Protein AF-0000000084932091 (afdb_homodimer)

InterPro domains:
  IPR011251 Luciferase-like domain [PF00296] (19-291)
  IPR019921 Luciferase-like, F420-dependent oxidoreductase, Rv2161c, predicted [TIGR03619] (25-283)
  IPR036661 Luciferase-like domain superfamily [G3DSA:3.20.20.30] (1-303)
  IPR036661 Luciferase-like domain superfamily [SSF51679] (7-296)
  IPR050172 SsuD/RutA monooxygenase [PTHR42847] (13-248)

Secondary structure (DSSP, 8-state):
-----EEEEEPS-BGGGG-HHHHHHHHHHHHHHT--EEEE-----EESS-SS--TTSSSPPGGGGSB--HHHHHHHHHHH-SSSEEEES-EEGGGS-HHHHHHHHHHHHHHTTS-EEEEEE--S-HHHHHHHT--STTHHHHHHHHHHHHHHHHHT--S-EE-SS-EE-SEE-----SSSS---EEE---SHHHHHHHHHH-SEEEEE---HHHHHHHHHHHHHHHHHTT--GGG-EEEEEE--EE-SSPPPGGGTTTEE-HHHHHHHHHHHHHTT-SEEEE--TTT-SSHHHHHHHHHHHHHHHHH-/-----EEEEEPS-BGGGG-HHHHHHHHHHHHHHT--EEEE-----EESS-SS--TTSSSPPGGGGSB--HHHHHHHHHHH-SSSEEEES-EEGGGS-HHHHHHHHHHHHHHTTS-EEEEEE--S-HHHHHHHT--STTHHHHHHHHHHHHHHHHHT--S-EE-SS-EE-SEE-----SSSS---EEE---SHHHHHHHHHH-SEEEEE---HHHHHHHHHHHHHHHHHTT--GGG-EEEEEE--EE-SSPPPGGGTTTEE-HHHHHHHHHHHHHHT-SEEEE--TTT-SSHHHHHHHHHHHHHHHHH-

Nearest PDB structures (foldseek):
  2b81-assembly2_C  TM=8.521E-01  e=1.688E-18  Bacillus cereus
  8cbb-assembly1_A  TM=8.201E-01  e=3.767E-17  Enhygromyxa salina
  8cbb-assembly2_D  TM=8.183E-01  e=6.767E-17  Enhygromyxa salina
  8cbb-assembly1_B  TM=8.055E-01  e=7.175E-17  Enhygromyxa salina
  8cbb-assembly2_C  TM=8.052E-01  e=4.960E-16  Enhygromyxa salina

Solvent-accessible surface area (backbone atoms only — not comparable to full-atom values): 31832 Å² total; per-residue (Å²): 129,85,75,76,78,38,43,30,32,48,46,65,33,39,43,87,35,51,43,44,67,54,34,42,52,50,50,41,49,43,45,70,75,59,43,48,30,37,28,33,46,62,84,83,61,36,54,75,73,65,89,46,74,49,90,88,49,72,75,78,61,74,45,63,28,19,55,47,30,40,64,40,50,49,16,30,46,27,64,50,45,86,75,49,26,40,32,33,68,31,34,38,50,62,82,45,42,43,60,60,46,43,40,44,53,28,34,40,13,37,49,36,68,46,32,44,38,42,18,33,30,73,67,74,50,56,62,49,27,46,38,55,70,37,72,66,73,61,42,67,62,44,42,54,50,37,54,51,48,36,52,48,53,60,66,53,57,44,64,57,45,84,57,98,87,49,43,34,62,37,22,38,48,65,56,60,46,64,32,75,87,47,60,52,38,22,35,35,70,81,48,71,70,40,38,50,48,27,22,65,70,38,44,15,36,39,43,58,75,58,60,60,70,54,42,32,48,52,54,49,50,28,32,49,43,9,43,75,64,75,40,67,44,84,69,47,44,30,34,37,32,45,69,31,42,66,38,93,55,84,50,59,73,88,43,51,55,55,27,19,18,71,66,57,35,46,51,50,51,53,49,38,37,75,46,60,33,46,24,41,31,42,30,51,75,80,51,36,86,43,68,67,49,38,53,50,51,51,50,55,50,50,59,56,59,68,74,101,130,83,75,74,77,38,45,31,32,48,45,65,35,39,42,87,35,54,42,45,69,53,34,40,50,50,50,42,50,43,44,71,75,60,44,48,30,37,28,32,48,62,81,84,62,36,53,74,72,64,89,45,74,48,90,87,48,71,72,78,62,74,46,63,28,19,56,47,30,40,65,40,49,50,17,30,46,26,63,50,45,83,75,51,26,42,33,32,68,32,35,37,50,61,81,46,41,44,59,59,45,44,38,45,52,28,33,39,14,37,50,37,67,47,32,44,37,42,19,33,29,75,68,73,50,56,61,49,27,47,37,55,72,38,73,65,74,60,42,68,62,45,40,56,50,37,54,51,48,37,52,49,54,61,67,53,57,44,64,57,45,84,55,98,88,49,43,35,65,37,22,39,48,64,58,60,46,61,34,74,88,47,59,54,38,22,36,36,69,82,48,72,68,41,38,50,48,28,22,65,72,37,44,15,36,39,42,59,76,58,62,59,71,56,42,31,48,53,54,48,50,27,31,49,41,8,43,76,64,75,40,67,43,85,67,48,43,31,34,36,30,43,70,30,43,66,39,94,54,86,49,59,72,88,42,52,56,56,28,20,19,73,65,58,36,44,51,50,51,52,49,38,37,74,46,59,33,45,24,40,31,42,31,50,74,82,50,36,88,44,69,69,49,39,51,51,51,51,50,54,50,49,59,56,58,68,74,99

Organism: Streptomyces venezuelae (strain ATCC 10712 / CBS 650.69 / DSM 40230 / JCM 4526 / NBRC 13096 / PD 04745) (NCBI:txid953739)

pLDDT: mean 96.07, std 6.12, range [34.94, 98.94]

Structure (mmCIF, N/CA/C/O backbone):
data_AF-0000000084932091-model_v1
#
loop_
_entity.id
_entity.type
_entity.pdbx_description
1 polymer 'Hydride transferase 1'
#
loop_
_atom_site.group_PDB
_atom_site.id
_atom_site.type_symbol
_atom_site.label_atom_id
_atom_site.label_alt_id
_atom_site.label_comp_id
_atom_site.label_asym_id
_atom_site.label_entity_id
_atom_site.label_seq_id
_atom_site.pdbx_PDB_ins_code
_atom_site.Cartn_x
_atom_site.Cartn_y
_atom_site.Cartn_z
_atom_site.occupancy
_atom_site.B_iso_or_equiv
_atom_site.auth_seq_id
_atom_site.auth_comp_id
_atom_site.auth_asym_id
_atom_site.auth_atom_id
_atom_site.pdbx_PDB_model_num
ATOM 1 N N . MET A 1 1 ? 11.383 22.406 30.75 1 34.94 1 MET A N 1
ATOM 2 C CA . MET A 1 1 ? 12.438 22 29.812 1 34.94 1 MET A CA 1
ATOM 3 C C . MET A 1 1 ? 11.891 21.891 28.391 1 34.94 1 MET A C 1
ATOM 5 O O . MET A 1 1 ? 11.008 21.078 28.125 1 34.94 1 MET A O 1
ATOM 9 N N . THR A 1 2 ? 11.641 22.984 27.688 1 47.94 2 THR A N 1
ATOM 10 C CA . THR A 1 2 ? 10.953 23.172 26.422 1 47.94 2 THR A CA 1
ATOM 11 C C . THR A 1 2 ? 11.398 22.141 25.406 1 47.94 2 THR A C 1
ATOM 13 O O . THR A 1 2 ? 12.586 22.016 25.094 1 47.94 2 THR A O 1
ATOM 16 N N . ASP A 1 3 ? 10.773 20.938 25.25 1 70.06 3 ASP A N 1
ATOM 17 C CA . ASP A 1 3 ? 11.156 19.812 24.406 1 70.06 3 ASP A CA 1
ATOM 18 C C . ASP A 1 3 ? 11.555 20.281 23.016 1 70.06 3 ASP A C 1
ATOM 20 O O . ASP A 1 3 ? 11.078 21.312 22.547 1 70.06 3 ASP A O 1
ATOM 24 N N . MET A 1 4 ? 12.711 19.891 22.484 1 87.69 4 MET A N 1
ATOM 25 C CA . MET A 1 4 ? 13.32 20.234 21.203 1 87.69 4 MET A CA 1
ATOM 26 C C . MET A 1 4 ? 12.289 20.141 20.078 1 87.69 4 MET A C 1
ATOM 28 O O . MET A 1 4 ? 11.508 19.188 20.016 1 87.69 4 MET A O 1
ATOM 32 N N . LEU A 1 5 ? 12.195 21.297 19.359 1 96.81 5 LEU A N 1
ATOM 33 C CA . LEU A 1 5 ? 11.328 21.328 18.188 1 96.81 5 LEU A CA 1
ATOM 34 C C . LEU A 1 5 ? 11.703 20.234 17.203 1 96.81 5 LEU A C 1
ATOM 36 O O . LEU A 1 5 ? 12.867 20.094 16.812 1 96.81 5 LEU A O 1
ATOM 40 N N . LYS A 1 6 ? 10.82 19.375 16.922 1 98.25 6 LYS A N 1
ATOM 41 C CA . LYS A 1 6 ? 11 18.422 15.836 1 98.25 6 LYS A CA 1
ATOM 42 C C . LYS A 1 6 ? 10.57 19.031 14.5 1 98.25 6 LYS A C 1
ATOM 44 O O . LYS A 1 6 ? 9.594 19.781 14.445 1 98.25 6 LYS A O 1
ATOM 49 N N . ILE A 1 7 ? 11.273 18.719 13.461 1 98.69 7 ILE A N 1
ATOM 50 C CA . ILE A 1 7 ? 11.039 19.328 12.148 1 98.69 7 ILE A CA 1
ATOM 51 C C . ILE A 1 7 ? 10.773 18.234 11.117 1 98.69 7 ILE A C 1
ATOM 53 O O . ILE A 1 7 ? 11.641 17.391 10.844 1 98.69 7 ILE A O 1
ATOM 57 N N . GLY A 1 8 ? 9.602 18.219 10.57 1 98.75 8 GLY A N 1
ATOM 58 C CA . GLY A 1 8 ? 9.211 17.281 9.523 1 98.75 8 GLY A CA 1
ATOM 59 C C . GLY A 1 8 ? 9.039 17.953 8.172 1 98.75 8 GLY A C 1
ATOM 60 O O . GLY A 1 8 ? 8.961 19.172 8.078 1 98.75 8 GLY A O 1
ATOM 61 N N . LEU A 1 9 ? 9.008 17.156 7.109 1 98.75 9 LEU A N 1
ATOM 62 C CA . LEU A 1 9 ? 8.828 17.609 5.738 1 98.75 9 LEU A CA 1
ATOM 63 C C . LEU A 1 9 ? 7.785 16.766 5.016 1 98.75 9 LEU A C 1
ATOM 65 O O . LEU A 1 9 ? 7.621 15.578 5.32 1 98.75 9 LEU A O 1
ATOM 69 N N . GLY A 1 10 ? 7.082 17.438 4.121 1 98.38 10 GLY A N 1
ATOM 70 C CA . GLY A 1 10 ? 6.34 16.641 3.154 1 98.38 10 GLY A CA 1
ATOM 71 C C . GLY A 1 10 ? 7.238 15.82 2.24 1 98.38 10 GLY A C 1
ATOM 72 O O . GLY A 1 10 ? 8.164 16.359 1.631 1 98.38 10 GLY A O 1
ATOM 73 N N . ALA A 1 11 ? 6.945 14.562 2.139 1 98.62 11 ALA A N 1
ATOM 74 C CA . ALA A 1 11 ? 7.691 13.703 1.22 1 98.62 11 ALA A CA 1
ATOM 75 C C . ALA A 1 11 ? 7.312 14 -0.23 1 98.62 11 ALA A C 1
ATOM 77 O O . ALA A 1 11 ? 6.156 14.305 -0.527 1 98.62 11 ALA A O 1
ATOM 78 N N . PRO A 1 12 ? 8.336 13.93 -1.15 1 97.75 12 PRO A N 1
ATOM 79 C CA . PRO A 1 12 ? 7.957 14.023 -2.562 1 97.75 12 PRO A CA 1
ATOM 80 C C . PRO A 1 12 ? 6.891 13 -2.957 1 97.75 12 PRO A C 1
ATOM 82 O O . PRO A 1 12 ? 7.074 11.797 -2.752 1 97.75 12 PRO A O 1
ATOM 85 N N . GLN A 1 13 ? 5.801 13.461 -3.439 1 97.62 13 GLN A N 1
ATOM 86 C CA . GLN A 1 13 ? 4.656 12.586 -3.686 1 97.62 13 GLN A CA 1
ATOM 87 C C . GLN A 1 13 ? 3.82 13.094 -4.855 1 97.62 13 GLN A C 1
ATOM 89 O O . GLN A 1 13 ? 3.016 12.352 -5.422 1 97.62 13 GLN A O 1
ATOM 94 N N . TYR A 1 14 ? 4.023 14.375 -5.301 1 95.81 14 TYR A N 1
ATOM 95 C CA . TYR A 1 14 ? 3.107 15.055 -6.211 1 95.81 14 TYR A CA 1
ATOM 96 C C . TYR A 1 14 ? 3.844 15.57 -7.441 1 95.81 14 TYR A C 1
ATOM 98 O O . TYR A 1 14 ? 5.031 15.891 -7.375 1 95.81 14 TYR A O 1
ATOM 106 N N . GLY A 1 15 ? 3.119 15.664 -8.531 1 93.5 15 GLY A N 1
ATOM 107 C CA . GLY A 1 15 ? 3.6 16.344 -9.719 1 93.5 15 GLY A CA 1
ATOM 108 C C . GLY A 1 15 ? 4.922 15.789 -10.227 1 93.5 15 GLY A C 1
ATOM 109 O O . GLY A 1 15 ? 5.066 14.578 -10.414 1 93.5 15 GLY A O 1
ATOM 110 N N . THR A 1 16 ? 5.891 16.656 -10.328 1 90.56 16 THR A N 1
ATOM 111 C CA . THR A 1 16 ? 7.18 16.297 -10.914 1 90.56 16 THR A CA 1
ATOM 112 C C . THR A 1 16 ? 8.039 15.539 -9.906 1 90.56 16 THR A C 1
ATOM 114 O O . THR A 1 16 ? 9.07 14.969 -10.258 1 90.56 16 THR A O 1
ATOM 117 N N . PHE A 1 17 ? 7.59 15.477 -8.703 1 95.19 17 PHE A N 1
ATOM 118 C CA . PHE A 1 17 ? 8.414 14.906 -7.645 1 95.19 17 PHE A CA 1
ATOM 119 C C . PHE A 1 17 ? 8.102 13.422 -7.453 1 95.19 17 PHE A C 1
ATOM 121 O O . PHE A 1 17 ? 8.594 12.797 -6.516 1 95.19 17 PHE A O 1
ATOM 128 N N . THR A 1 18 ? 7.316 12.812 -8.375 1 96.06 18 THR A N 1
ATOM 129 C CA . THR A 1 18 ? 6.91 11.422 -8.25 1 96.06 18 THR A CA 1
ATOM 130 C C . THR A 1 18 ? 7.984 10.492 -8.812 1 96.06 18 THR A C 1
ATOM 132 O O . THR A 1 18 ? 7.848 9.266 -8.758 1 96.06 18 THR A O 1
ATOM 135 N N . ASP A 1 19 ? 9.094 11.039 -9.312 1 96.69 19 ASP A N 1
ATOM 136 C CA . ASP A 1 19 ? 10.219 10.25 -9.812 1 96.69 19 ASP A CA 1
ATOM 137 C C . ASP A 1 19 ? 10.922 9.508 -8.68 1 96.69 19 ASP A C 1
ATOM 139 O O . ASP A 1 19 ? 11.328 10.125 -7.688 1 96.69 19 ASP A O 1
ATOM 143 N N . PRO A 1 20 ? 11.055 8.156 -8.836 1 97.81 20 PRO A N 1
ATOM 144 C CA . PRO A 1 20 ? 11.633 7.379 -7.734 1 97.81 20 PRO A CA 1
ATOM 145 C C . PRO A 1 20 ? 13.047 7.82 -7.375 1 97.81 20 PRO A C 1
ATOM 147 O O . PRO A 1 20 ? 13.438 7.754 -6.207 1 97.81 20 PRO A O 1
ATOM 150 N N . THR A 1 21 ? 13.828 8.266 -8.344 1 96.88 21 THR A N 1
ATOM 151 C CA . THR A 1 21 ? 15.18 8.734 -8.047 1 96.88 21 THR A CA 1
ATOM 152 C C . THR A 1 21 ? 15.141 10.008 -7.207 1 96.88 21 THR A C 1
ATOM 154 O O . THR A 1 21 ? 15.922 10.156 -6.266 1 96.88 21 THR A O 1
ATOM 157 N N . VAL A 1 22 ? 14.188 10.891 -7.539 1 97.38 22 VAL A N 1
ATOM 158 C CA . VAL A 1 22 ? 14.008 12.125 -6.781 1 97.38 22 VAL A CA 1
ATOM 159 C C . VAL A 1 22 ? 13.586 11.789 -5.352 1 97.38 22 VAL A C 1
ATOM 161 O O . VAL A 1 22 ? 14.148 12.32 -4.391 1 97.38 22 VAL A O 1
ATOM 164 N N . ILE A 1 23 ? 12.695 10.867 -5.195 1 98.69 23 ILE A N 1
ATOM 165 C CA . ILE A 1 23 ? 12.164 10.492 -3.893 1 98.69 23 ILE A CA 1
ATOM 166 C C . ILE A 1 23 ? 13.273 9.906 -3.025 1 98.69 23 ILE A C 1
ATOM 168 O O . ILE A 1 23 ? 13.469 10.328 -1.884 1 98.69 23 ILE A O 1
ATOM 172 N N . SER A 1 24 ? 14.016 8.969 -3.572 1 97.88 24 SER A N 1
ATOM 173 C CA . SER A 1 24 ? 15.07 8.289 -2.828 1 97.88 24 SER A CA 1
ATOM 174 C C . SER A 1 24 ? 16.188 9.25 -2.438 1 97.88 24 SER A C 1
ATOM 176 O O . SER A 1 24 ? 16.625 9.258 -1.286 1 97.88 24 SER A O 1
ATOM 178 N N . GLN A 1 25 ? 16.656 10.055 -3.369 1 97.62 25 GLN A N 1
ATOM 179 C CA . GLN A 1 25 ? 17.75 10.977 -3.113 1 97.62 25 GLN A CA 1
ATOM 180 C C . GLN A 1 25 ? 17.344 12.055 -2.113 1 97.62 25 GLN A C 1
ATOM 182 O O . GLN A 1 25 ? 18.109 12.406 -1.218 1 97.62 25 GLN A O 1
ATOM 187 N N . PHE A 1 26 ? 16.172 12.562 -2.314 1 98.56 26 PHE A N 1
ATOM 188 C CA . PHE A 1 26 ? 15.664 13.57 -1.386 1 98.56 26 PHE A CA 1
ATOM 189 C C . PHE A 1 26 ? 15.578 13.008 0.028 1 98.56 26 PHE A C 1
ATOM 191 O O . PHE A 1 26 ? 16.016 13.648 0.984 1 98.56 26 PHE A O 1
ATOM 198 N N . ALA A 1 27 ? 15.008 11.805 0.168 1 98.62 27 ALA A N 1
ATOM 199 C CA . ALA A 1 27 ? 14.836 11.164 1.471 1 98.62 27 ALA A CA 1
ATOM 200 C C . ALA A 1 27 ? 16.188 10.977 2.17 1 98.62 27 ALA A C 1
ATOM 202 O O . ALA A 1 27 ? 16.312 11.281 3.357 1 98.62 27 ALA A O 1
ATOM 203 N N . ALA A 1 28 ? 17.141 10.516 1.44 1 97.44 28 ALA A N 1
ATOM 204 C CA . ALA A 1 28 ? 18.484 10.32 1.999 1 97.44 28 ALA A CA 1
ATOM 205 C C . ALA A 1 28 ? 19.094 11.648 2.432 1 97.44 28 ALA A C 1
ATOM 207 O O . ALA A 1 28 ? 19.703 11.742 3.502 1 97.44 28 ALA A O 1
ATOM 208 N N . THR A 1 29 ? 18.922 12.648 1.628 1 98.31 29 THR A N 1
ATOM 209 C CA . THR A 1 29 ? 19.5 13.961 1.875 1 98.31 29 THR A CA 1
ATOM 210 C C . THR A 1 29 ? 18.906 14.594 3.127 1 98.31 29 THR A C 1
ATOM 212 O O . THR A 1 29 ? 19.641 15.078 3.994 1 98.31 29 THR A O 1
ATOM 215 N N . VAL A 1 30 ? 17.609 14.555 3.256 1 98.56 30 VAL A N 1
ATOM 216 C CA . VAL A 1 30 ? 16.984 15.258 4.371 1 98.56 30 VAL A CA 1
ATOM 217 C C . VAL A 1 30 ? 17.219 14.484 5.664 1 98.56 30 VAL A C 1
ATOM 219 O O . VAL A 1 30 ? 17.281 15.078 6.746 1 98.56 30 VAL A O 1
ATOM 222 N N . GLU A 1 31 ? 17.312 13.156 5.562 1 98.56 31 GLU A N 1
ATOM 223 C CA . GLU A 1 31 ? 17.719 12.383 6.734 1 98.56 31 GLU A CA 1
ATOM 224 C C . GLU A 1 31 ? 19.125 12.797 7.195 1 98.56 31 GLU A C 1
ATOM 226 O O . GLU A 1 31 ? 19.359 12.961 8.398 1 98.56 31 GLU A O 1
ATOM 231 N N . ALA A 1 32 ? 20.016 12.984 6.277 1 98.19 32 ALA A N 1
ATOM 232 C CA . ALA A 1 32 ? 21.375 13.383 6.594 1 98.19 32 ALA A CA 1
ATOM 233 C C . ALA A 1 32 ? 21.422 14.797 7.172 1 98.19 32 ALA A C 1
ATOM 235 O O . ALA A 1 32 ? 22.234 15.094 8.047 1 98.19 32 ALA A O 1
ATOM 236 N N . ILE A 1 33 ? 20.531 15.688 6.691 1 97.88 33 ILE A N 1
ATOM 237 C CA . ILE A 1 33 ? 20.438 17.047 7.195 1 97.88 33 ILE A CA 1
ATOM 238 C C . ILE A 1 33 ? 20.031 17.031 8.664 1 97.88 33 ILE A C 1
ATOM 240 O O . ILE A 1 33 ? 20.484 17.875 9.453 1 97.88 33 ILE A O 1
ATOM 244 N N . GLY A 1 34 ? 19.156 16.094 9 1 97.81 34 GLY A N 1
ATOM 245 C CA . GLY A 1 34 ? 18.75 15.977 10.391 1 97.81 34 GLY A CA 1
ATOM 246 C C . GLY A 1 34 ? 17.266 16.172 10.602 1 97.81 34 GLY A C 1
ATOM 247 O O . GLY A 1 34 ? 16.812 16.391 11.734 1 97.81 34 GLY A O 1
ATOM 248 N N . PHE A 1 35 ? 16.5 16.141 9.547 1 98.75 35 PHE A N 1
ATOM 249 C CA . PHE A 1 35 ? 15.055 16.188 9.719 1 98.75 35 PHE A CA 1
ATOM 250 C C . PHE A 1 35 ? 14.555 15.016 10.539 1 98.75 35 PHE A C 1
ATOM 252 O O . PHE A 1 35 ? 15.156 13.938 10.516 1 98.75 35 PHE A O 1
ATOM 259 N N . ASP A 1 36 ? 13.469 15.211 11.18 1 98.69 36 ASP A N 1
ATOM 260 C CA . ASP A 1 36 ? 12.961 14.219 12.125 1 98.69 36 ASP A CA 1
ATOM 261 C C . ASP A 1 36 ? 11.953 13.297 11.445 1 98.69 36 ASP A C 1
ATOM 263 O O . ASP A 1 36 ? 11.758 12.156 11.875 1 98.69 36 ASP A O 1
ATOM 267 N N . SER A 1 37 ? 11.281 13.758 10.344 1 98.88 37 SER A N 1
ATOM 268 C CA . SER A 1 37 ? 10.203 12.953 9.789 1 98.88 37 SER A CA 1
ATOM 269 C C . SER A 1 37 ? 9.883 13.367 8.352 1 98.88 37 SER A C 1
ATOM 271 O O . SER A 1 37 ? 10.148 14.5 7.957 1 98.88 37 SER A O 1
ATOM 273 N N . LEU A 1 38 ? 9.391 12.453 7.539 1 98.94 38 LEU A N 1
ATOM 274 C CA . LEU A 1 38 ? 8.789 12.641 6.223 1 98.94 38 LEU A CA 1
ATOM 275 C C . LEU A 1 38 ? 7.32 12.234 6.234 1 98.94 38 LEU A C 1
ATOM 277 O O . LEU A 1 38 ? 6.965 11.195 6.805 1 98.94 38 LEU A O 1
ATOM 281 N N . TRP A 1 39 ? 6.484 13.078 5.629 1 98.88 39 TRP A N 1
ATOM 282 C CA . TRP A 1 39 ? 5.043 12.867 5.707 1 98.88 39 TRP A CA 1
ATOM 283 C C . TRP A 1 39 ? 4.426 12.797 4.312 1 98.88 39 TRP A C 1
ATOM 285 O O . TRP A 1 39 ? 4.801 13.57 3.426 1 98.88 39 TRP A O 1
ATOM 295 N N . VAL A 1 40 ? 3.447 11.883 4.145 1 98.69 40 VAL A N 1
ATOM 296 C CA . VAL A 1 40 ? 2.697 11.766 2.902 1 98.69 40 VAL A CA 1
ATOM 297 C C . VAL A 1 40 ? 1.24 12.156 3.137 1 98.69 40 VAL A C 1
ATOM 299 O O . VAL A 1 40 ? 0.77 12.164 4.277 1 98.69 40 VAL A O 1
ATOM 302 N N . GLY A 1 41 ? 0.585 12.547 2.055 1 97.44 41 GLY A N 1
ATOM 303 C CA . GLY A 1 41 ? -0.836 12.852 2.086 1 97.44 41 GLY A CA 1
ATOM 304 C C . GLY A 1 41 ? -1.681 11.844 1.332 1 97.44 41 GLY A C 1
ATOM 305 O O . GLY A 1 41 ? -1.15 10.898 0.74 1 97.44 41 GLY A O 1
ATOM 306 N N . ASP A 1 42 ? -3.01 12.055 1.378 1 97.31 42 ASP A N 1
ATOM 307 C CA . ASP A 1 42 ? -3.959 11.117 0.784 1 97.31 42 ASP A CA 1
ATOM 308 C C . ASP A 1 42 ? -4.859 11.812 -0.232 1 97.31 42 ASP A C 1
ATOM 310 O O . ASP A 1 42 ? -5.562 12.766 0.108 1 97.31 42 ASP A O 1
ATOM 314 N N . ARG A 1 43 ? -4.742 11.406 -1.438 1 95.69 43 ARG A N 1
ATOM 315 C CA . ARG A 1 43 ? -5.551 11.922 -2.539 1 95.69 43 ARG A CA 1
ATOM 316 C C . ARG A 1 43 ? -6.008 10.797 -3.461 1 95.69 43 ARG A C 1
ATOM 318 O O . ARG A 1 43 ? -5.301 9.797 -3.623 1 95.69 43 ARG A O 1
ATOM 325 N N . ALA A 1 44 ? -7.223 11.008 -4.016 1 96.31 44 ALA A N 1
ATOM 326 C CA . ALA A 1 44 ? -7.719 9.953 -4.898 1 96.31 44 ALA A CA 1
ATOM 327 C C . ALA A 1 44 ? -7.945 10.484 -6.312 1 96.31 44 ALA A C 1
ATOM 329 O O . ALA A 1 44 ? -7.707 9.773 -7.293 1 96.31 44 ALA A O 1
ATOM 330 N N . LEU A 1 45 ? -8.469 11.641 -6.43 1 96.88 45 LEU A N 1
ATOM 331 C CA . LEU A 1 45 ? -8.695 12.281 -7.719 1 96.88 45 LEU A CA 1
ATOM 332 C C . LEU A 1 45 ? -8.93 13.781 -7.547 1 96.88 45 LEU A C 1
ATOM 334 O O . LEU A 1 45 ? -9.078 14.266 -6.426 1 96.88 45 LEU A O 1
ATOM 338 N N . VAL A 1 46 ? -8.82 14.531 -8.617 1 96.75 46 VAL A N 1
ATOM 339 C CA . VAL A 1 46 ? -9.195 15.938 -8.672 1 96.75 46 VAL A CA 1
ATOM 340 C C . VAL A 1 46 ? -10.414 16.125 -9.562 1 96.75 46 VAL A C 1
ATOM 342 O O . VAL A 1 46 ? -10.305 16.094 -10.797 1 96.75 46 VAL A O 1
ATOM 345 N N . PRO A 1 47 ? -11.539 16.344 -8.961 1 96.44 47 PRO A N 1
ATOM 346 C CA . PRO A 1 47 ? -12.727 16.516 -9.789 1 96.44 47 PRO A CA 1
ATOM 347 C C . PRO A 1 47 ? -12.641 17.75 -10.703 1 96.44 47 PRO A C 1
ATOM 349 O O . PRO A 1 47 ? -12.086 18.766 -10.305 1 96.44 47 PRO A O 1
ATOM 352 N N . THR A 1 48 ? -13.188 17.625 -11.93 1 95.56 48 THR A N 1
ATOM 353 C CA . THR A 1 48 ? -13.203 18.766 -12.844 1 95.56 48 THR A CA 1
ATOM 354 C C . THR A 1 48 ? -14.117 19.875 -12.32 1 95.56 48 THR A C 1
ATOM 356 O O . THR A 1 48 ? -13.883 21.047 -12.586 1 95.56 48 THR A O 1
ATOM 359 N N . GLU A 1 49 ? -15.125 19.453 -11.586 1 94.69 49 GLU A N 1
ATOM 360 C CA . GLU A 1 49 ? -16.062 20.359 -10.922 1 94.69 49 GLU A CA 1
ATOM 361 C C . GLU A 1 49 ? -16.266 19.953 -9.469 1 94.69 49 GLU A C 1
ATOM 363 O O . GLU A 1 49 ? -17.281 19.328 -9.133 1 94.69 49 GLU A O 1
ATOM 368 N N . PRO A 1 50 ? -15.344 20.422 -8.625 1 94.62 50 PRO A N 1
ATOM 369 C CA . PRO A 1 50 ? -15.422 20 -7.223 1 94.62 50 PRO A CA 1
ATOM 370 C C . PRO A 1 50 ? -16.703 20.453 -6.539 1 94.62 50 PRO A C 1
ATOM 372 O O . PRO A 1 50 ? -17.109 21.609 -6.668 1 94.62 50 PRO A O 1
ATOM 375 N N . ARG A 1 51 ? -17.359 19.594 -5.801 1 94.44 51 ARG A N 1
ATOM 376 C CA . ARG A 1 51 ? -18.578 19.875 -5.055 1 94.44 51 ARG A CA 1
ATOM 377 C C . ARG A 1 51 ? -18.266 20.609 -3.748 1 94.44 51 ARG A C 1
ATOM 379 O O . ARG A 1 51 ? -19.125 21.297 -3.195 1 94.44 51 ARG A O 1
ATOM 386 N N . ASP A 1 52 ? -17 20.328 -3.236 1 93.88 52 ASP A N 1
ATOM 387 C CA . ASP A 1 52 ? -16.594 20.844 -1.938 1 93.88 52 ASP A CA 1
ATOM 388 C C . ASP A 1 52 ? -15.414 21.797 -2.08 1 93.88 52 ASP A C 1
ATOM 390 O O . ASP A 1 52 ? -14.602 21.672 -2.998 1 93.88 52 ASP A O 1
ATOM 394 N N . THR A 1 53 ? -15.352 22.703 -1.128 1 88.5 53 THR A N 1
ATOM 395 C CA . THR A 1 53 ? -14.258 23.672 -1.13 1 88.5 53 THR A CA 1
ATOM 396 C C . THR A 1 53 ? -12.969 23.047 -0.604 1 88.5 53 THR A C 1
ATOM 398 O O . THR A 1 53 ? -12.984 22.344 0.416 1 88.5 53 THR A O 1
ATOM 401 N N . TYR A 1 54 ? -11.961 23.328 -1.305 1 86.69 54 TYR A N 1
ATOM 402 C CA . TYR A 1 54 ? -10.641 22.906 -0.828 1 86.69 54 TYR A CA 1
ATOM 403 C C . TYR A 1 54 ? -10.281 23.625 0.464 1 86.69 54 TYR A C 1
ATOM 405 O O . TYR A 1 54 ? -10.344 24.859 0.534 1 86.69 54 TYR A O 1
ATOM 413 N N . PRO A 1 55 ? -9.867 22.938 1.477 1 78.38 55 PRO A N 1
ATOM 414 C CA . PRO A 1 55 ? -9.602 23.562 2.775 1 78.38 55 PRO A CA 1
ATOM 415 C C . PRO A 1 55 ? -8.484 24.609 2.711 1 78.38 55 PRO A C 1
ATOM 417 O O . PRO A 1 55 ? -8.461 25.547 3.518 1 78.38 55 PRO A O 1
ATOM 420 N N . GLY A 1 56 ? -7.562 24.453 1.819 1 72 56 GLY A N 1
ATOM 421 C CA . GLY A 1 56 ? -6.488 25.422 1.685 1 72 56 GLY A CA 1
ATOM 422 C C . GLY A 1 56 ? -6.922 26.703 1.006 1 72 56 GLY A C 1
ATOM 423 O O . GLY A 1 56 ? -6.16 27.672 0.948 1 72 56 GLY A O 1
ATOM 424 N N . GLY A 1 57 ? -8.164 26.703 0.579 1 74.19 57 GLY A N 1
ATOM 425 C CA . GLY A 1 57 ? -8.656 27.859 -0.155 1 74.19 57 GLY A CA 1
ATOM 426 C C . GLY A 1 57 ? -8.242 27.859 -1.613 1 74.19 57 GLY A C 1
ATOM 427 O O . GLY A 1 57 ? -7.277 27.188 -1.99 1 74.19 57 GLY A O 1
ATOM 428 N N . GLY A 1 58 ? -8.984 28.469 -2.406 1 75.12 58 GLY A N 1
ATOM 429 C CA . GLY A 1 58 ? -8.633 28.578 -3.812 1 75.12 58 GLY A CA 1
ATOM 430 C C . GLY A 1 58 ? -8.82 27.281 -4.582 1 75.12 58 GLY A C 1
ATOM 431 O O . GLY A 1 58 ? -9.5 26.359 -4.109 1 75.12 58 GLY A O 1
ATOM 432 N N . PRO A 1 59 ? -8.344 27.312 -5.809 1 81.06 59 PRO A N 1
ATOM 433 C CA . PRO A 1 59 ? -8.43 26.094 -6.621 1 81.06 59 PRO A CA 1
ATOM 434 C C . PRO A 1 59 ? -7.473 25 -6.145 1 81.06 59 PRO A C 1
ATOM 436 O O . PRO A 1 59 ? -6.473 25.297 -5.488 1 81.06 59 PRO A O 1
ATOM 439 N N . LEU A 1 60 ? -7.879 23.797 -6.398 1 85.75 60 LEU A N 1
ATOM 440 C CA . LEU A 1 60 ? -6.969 22.703 -6.129 1 85.75 60 LEU A CA 1
ATOM 441 C C . LEU A 1 60 ? -5.672 22.859 -6.918 1 85.75 60 LEU A C 1
ATOM 443 O O . LEU A 1 60 ? -5.699 23.141 -8.117 1 85.75 60 LEU A O 1
ATOM 447 N N . PRO A 1 61 ? -4.598 22.719 -6.18 1 83.56 61 PRO A N 1
ATOM 448 C CA . PRO A 1 61 ? -3.332 22.797 -6.906 1 83.56 61 PRO A CA 1
ATOM 449 C C . PRO A 1 61 ? -3.242 21.797 -8.047 1 83.56 61 PRO A C 1
ATOM 451 O O . PRO A 1 61 ? -3.672 20.641 -7.898 1 83.56 61 PRO A O 1
ATOM 454 N N . GLU A 1 62 ? -2.689 22.219 -9.211 1 84.62 62 GLU A N 1
ATOM 455 C CA . GLU A 1 62 ? -2.549 21.359 -10.375 1 84.62 62 GLU A CA 1
ATOM 456 C C . GLU A 1 62 ? -1.687 20.141 -10.062 1 84.62 62 GLU A C 1
ATOM 458 O O . GLU A 1 62 ? -1.926 19.047 -10.594 1 84.62 62 GLU A O 1
ATOM 463 N N . ALA A 1 63 ? -0.733 20.312 -9.18 1 87.12 63 ALA A N 1
ATOM 464 C CA . ALA A 1 63 ? 0.201 19.25 -8.82 1 87.12 63 ALA A CA 1
ATOM 465 C C . ALA A 1 63 ? -0.532 18.062 -8.195 1 87.12 63 ALA A C 1
ATOM 467 O O . ALA A 1 63 ? -0.033 16.938 -8.219 1 87.12 63 ALA A O 1
ATOM 468 N N . TYR A 1 64 ? -1.762 18.297 -7.738 1 91.25 64 TYR A N 1
ATOM 469 C CA . TYR A 1 64 ? -2.521 17.25 -7.066 1 91.25 64 TYR A CA 1
ATOM 470 C C . TYR A 1 64 ? -3.068 16.234 -8.07 1 91.25 64 TYR A C 1
ATOM 472 O O . TYR A 1 64 ? -3.516 15.156 -7.691 1 91.25 64 TYR A O 1
ATOM 480 N N . ARG A 1 65 ? -3 16.609 -9.367 1 94.81 65 ARG A N 1
ATOM 481 C CA . ARG A 1 65 ? -3.498 15.711 -10.406 1 94.81 65 ARG A CA 1
ATOM 482 C C . ARG A 1 65 ? -2.566 14.516 -10.586 1 94.81 65 ARG A C 1
ATOM 484 O O . ARG A 1 65 ? -2.949 13.508 -11.18 1 94.81 65 ARG A O 1
ATOM 491 N N . THR A 1 66 ? -1.327 14.68 -10.148 1 96.19 66 THR A N 1
ATOM 492 C CA . THR A 1 66 ? -0.327 13.617 -10.125 1 96.19 66 THR A CA 1
ATOM 493 C C . THR A 1 66 ? 0.106 13.32 -8.695 1 96.19 66 THR A C 1
ATOM 495 O O . THR A 1 66 ? 0.773 14.133 -8.055 1 96.19 66 THR A O 1
ATOM 498 N N . PHE A 1 67 ? -0.301 12.195 -8.188 1 97.25 67 PHE A N 1
ATOM 499 C CA . PHE A 1 67 ? -0.055 11.875 -6.789 1 97.25 67 PHE A CA 1
ATOM 500 C C . PHE A 1 67 ? 0.178 10.383 -6.605 1 97.25 67 PHE A C 1
ATOM 502 O O . PHE A 1 67 ? -0.524 9.562 -7.203 1 97.25 67 PHE A O 1
ATOM 509 N N . LEU A 1 68 ? 1.166 10 -5.848 1 98.69 68 LEU A N 1
ATOM 510 C CA . LEU A 1 68 ? 1.451 8.602 -5.543 1 98.69 68 LEU A CA 1
ATOM 511 C C . LEU A 1 68 ? 0.624 8.125 -4.355 1 98.69 68 LEU A C 1
ATOM 513 O O . LEU A 1 68 ? 0.224 8.93 -3.51 1 98.69 68 LEU A O 1
ATOM 517 N N . ASP A 1 69 ? 0.381 6.855 -4.32 1 98.75 69 ASP A N 1
ATOM 518 C CA . ASP A 1 69 ? -0.256 6.215 -3.172 1 98.75 69 ASP A CA 1
ATOM 519 C C . ASP A 1 69 ? 0.548 6.449 -1.895 1 98.75 69 ASP A C 1
ATOM 521 O O . ASP A 1 69 ? 1.757 6.215 -1.864 1 98.75 69 ASP A O 1
ATOM 525 N N . PRO A 1 70 ? -0.099 6.918 -0.878 1 98.69 70 PRO A N 1
ATOM 526 C CA . PRO A 1 70 ? 0.636 7.27 0.339 1 98.69 70 PRO A CA 1
ATOM 527 C C . PRO A 1 70 ? 1.34 6.07 0.97 1 98.69 70 PRO A C 1
ATOM 529 O O . PRO A 1 70 ? 2.518 6.156 1.325 1 98.69 70 PRO A O 1
ATOM 532 N N . VAL A 1 71 ? 0.67 4.934 1.08 1 98.75 71 VAL A N 1
ATOM 533 C CA . VAL A 1 71 ? 1.221 3.771 1.772 1 98.75 71 VAL A CA 1
ATOM 534 C C . VAL A 1 71 ? 2.34 3.154 0.938 1 98.75 71 VAL A C 1
ATOM 536 O O . VAL A 1 71 ? 3.361 2.727 1.479 1 98.75 71 VAL A O 1
ATOM 539 N N . VAL A 1 72 ? 2.178 3.168 -0.359 1 98.81 72 VAL A N 1
ATOM 540 C CA . VAL A 1 72 ? 3.207 2.697 -1.279 1 98.81 72 VAL A CA 1
ATOM 541 C C . VAL A 1 72 ? 4.449 3.576 -1.157 1 98.81 72 VAL A C 1
ATOM 543 O O . VAL A 1 72 ? 5.57 3.07 -1.08 1 98.81 72 VAL A O 1
ATOM 546 N N . THR A 1 73 ? 4.238 4.875 -1.06 1 98.94 73 THR A N 1
ATOM 547 C CA . THR A 1 73 ? 5.336 5.828 -0.925 1 98.94 73 THR A CA 1
ATOM 548 C C . THR A 1 73 ? 6.074 5.621 0.395 1 98.94 73 THR A C 1
ATOM 550 O O . THR A 1 73 ? 7.305 5.602 0.428 1 98.94 73 THR A O 1
ATOM 553 N N . LEU A 1 74 ? 5.328 5.402 1.448 1 98.94 74 LEU A N 1
ATOM 554 C CA . LEU A 1 74 ? 5.941 5.184 2.752 1 98.94 74 LEU A CA 1
ATOM 555 C C . LEU A 1 74 ? 6.816 3.934 2.738 1 98.94 74 LEU A C 1
ATOM 557 O O . LEU A 1 74 ? 7.898 3.922 3.326 1 98.94 74 LEU A O 1
ATOM 561 N N . SER A 1 75 ? 6.332 2.891 2.104 1 98.88 75 SER A N 1
ATOM 562 C CA . SER A 1 75 ? 7.102 1.654 2.045 1 98.88 75 SER A CA 1
ATOM 563 C C . SER A 1 75 ? 8.406 1.851 1.271 1 98.88 75 SER A C 1
ATOM 565 O O . SER A 1 75 ? 9.453 1.34 1.671 1 98.88 75 SER A O 1
ATOM 567 N N . PHE A 1 76 ? 8.367 2.582 0.137 1 98.94 76 PHE A N 1
ATOM 568 C CA . PHE A 1 76 ? 9.547 2.922 -0.651 1 98.94 76 PHE A CA 1
ATOM 569 C C . PHE A 1 76 ? 10.547 3.715 0.184 1 98.94 76 PHE A C 1
ATOM 571 O O . PHE A 1 76 ? 11.742 3.412 0.188 1 98.94 76 PHE A O 1
ATOM 578 N N . LEU A 1 77 ? 10.016 4.652 0.997 1 98.94 77 LEU A N 1
ATOM 579 C CA . LEU A 1 77 ? 10.828 5.496 1.866 1 98.94 77 LEU A CA 1
ATOM 580 C C . LEU A 1 77 ? 11.422 4.68 3.01 1 98.94 77 LEU A C 1
ATOM 582 O O . LEU A 1 77 ? 12.531 4.965 3.469 1 98.94 77 LEU A O 1
ATOM 586 N N . ALA A 1 78 ? 10.656 3.658 3.484 1 98.81 78 ALA A N 1
ATOM 587 C CA . ALA A 1 78 ? 11.148 2.791 4.551 1 98.81 78 ALA A CA 1
ATOM 588 C C . ALA A 1 78 ? 12.469 2.127 4.156 1 98.81 78 ALA A C 1
ATOM 590 O O . ALA A 1 78 ? 13.383 2.014 4.973 1 98.81 78 ALA A O 1
ATOM 591 N N . HIS A 1 79 ? 12.555 1.684 2.896 1 98.56 79 HIS A N 1
ATOM 592 C CA . HIS A 1 79 ? 13.797 1.078 2.43 1 98.56 79 HIS A CA 1
ATOM 593 C C . HIS A 1 79 ? 14.867 2.135 2.182 1 98.56 79 HIS A C 1
ATOM 595 O O . HIS A 1 79 ? 16.062 1.892 2.414 1 98.56 79 HIS A O 1
ATOM 601 N N . ALA A 1 80 ? 14.477 3.365 1.768 1 98.38 80 ALA A N 1
ATOM 602 C CA . ALA A 1 80 ? 15.391 4.414 1.334 1 98.38 80 ALA A CA 1
ATOM 603 C C . ALA A 1 80 ? 16.047 5.105 2.531 1 98.38 80 ALA A C 1
ATOM 605 O O . ALA A 1 80 ? 17 5.871 2.373 1 98.38 80 ALA A O 1
ATOM 606 N N . THR A 1 81 ? 15.484 4.914 3.764 1 98.62 81 THR A N 1
ATOM 607 C CA . THR A 1 81 ? 15.953 5.625 4.949 1 98.62 81 THR A CA 1
ATOM 608 C C . THR A 1 81 ? 16.156 4.66 6.113 1 98.62 81 THR A C 1
ATOM 610 O O . THR A 1 81 ? 15.781 3.488 6.027 1 98.62 81 THR A O 1
ATOM 613 N N . ARG A 1 82 ? 16.734 5.176 7.227 1 97.62 82 ARG A N 1
ATOM 614 C CA . ARG A 1 82 ? 17.094 4.285 8.32 1 97.62 82 ARG A CA 1
ATOM 615 C C . ARG A 1 82 ? 16.609 4.836 9.656 1 97.62 82 ARG A C 1
ATOM 617 O O . ARG A 1 82 ? 16.328 4.074 10.586 1 97.62 82 ARG A O 1
ATOM 624 N N . ARG A 1 83 ? 16.5 6.164 9.75 1 98.06 83 ARG A N 1
ATOM 625 C CA . ARG A 1 83 ? 16.266 6.754 11.062 1 98.06 83 ARG A CA 1
ATOM 626 C C . ARG A 1 83 ? 15.039 7.66 11.055 1 98.06 83 ARG A C 1
ATOM 628 O O . ARG A 1 83 ? 14.297 7.711 12.031 1 98.06 83 ARG A O 1
ATOM 635 N N . ILE A 1 84 ? 14.883 8.43 9.969 1 98.81 84 ILE A N 1
ATOM 636 C CA . ILE A 1 84 ? 13.844 9.445 9.875 1 98.81 84 ILE A CA 1
ATOM 637 C C . ILE A 1 84 ? 12.469 8.797 10.016 1 98.81 84 ILE A C 1
ATOM 639 O O . ILE A 1 84 ? 12.227 7.719 9.469 1 98.81 84 ILE A O 1
ATOM 643 N N . ARG A 1 85 ? 11.586 9.344 10.828 1 98.88 85 ARG A N 1
ATOM 644 C CA . ARG A 1 85 ? 10.242 8.797 10.977 1 98.88 85 ARG A CA 1
ATOM 645 C C . ARG A 1 85 ? 9.414 9.023 9.719 1 98.88 85 ARG A C 1
ATOM 647 O O . ARG A 1 85 ? 9.688 9.953 8.953 1 98.88 85 ARG A O 1
ATOM 654 N N . LEU A 1 86 ? 8.484 8.172 9.469 1 98.94 86 LEU A N 1
ATOM 655 C CA . LEU A 1 86 ? 7.609 8.188 8.297 1 98.94 86 LEU A CA 1
ATOM 656 C C . LEU A 1 86 ? 6.148 8.312 8.719 1 98.94 86 LEU A C 1
ATOM 658 O O . LEU A 1 86 ? 5.648 7.488 9.492 1 98.94 86 LEU A O 1
ATOM 662 N N . GLY A 1 87 ? 5.453 9.344 8.234 1 98.81 87 GLY A N 1
ATOM 663 C CA . GLY A 1 87 ? 4.117 9.578 8.758 1 98.81 87 GLY A CA 1
ATOM 664 C C . GLY A 1 87 ? 3.096 9.883 7.68 1 98.81 87 GLY A C 1
ATOM 665 O O . GLY A 1 87 ? 3.455 10.086 6.52 1 98.81 87 GLY A O 1
ATOM 666 N N . THR A 1 88 ? 1.817 9.789 8 1 98.81 88 THR A N 1
ATOM 667 C CA . THR A 1 88 ? 0.708 10.242 7.164 1 98.81 88 THR A CA 1
ATOM 668 C C . THR A 1 88 ? 0.096 11.523 7.727 1 98.81 88 THR A C 1
ATOM 670 O O . THR A 1 88 ? -0.141 11.625 8.93 1 98.81 88 THR A O 1
ATOM 673 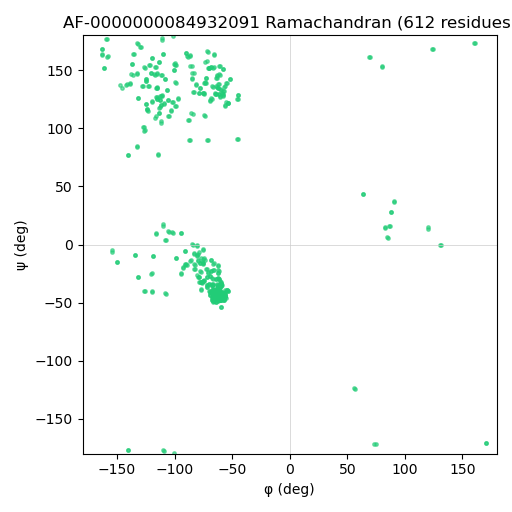N N . SER A 1 89 ? -0.155 12.547 6.898 1 98 89 SER A N 1
ATOM 674 C CA . SER A 1 89 ? -0.727 13.828 7.285 1 98 89 SER A CA 1
ATOM 675 C C . SER A 1 89 ? -1.713 14.336 6.234 1 98 89 SER A C 1
ATOM 677 O O . SER A 1 89 ? -1.366 15.172 5.402 1 98 89 SER A O 1
ATOM 679 N N . THR A 1 90 ? -2.83 13.758 6.277 1 97.56 90 THR A N 1
ATOM 680 C CA . THR A 1 90 ? -3.322 12.555 6.949 1 97.56 90 THR A CA 1
ATOM 681 C C . THR A 1 90 ? -3.834 11.539 5.934 1 97.56 90 THR A C 1
ATOM 683 O O . THR A 1 90 ? -4.039 11.867 4.766 1 97.56 90 THR A O 1
ATOM 686 N N . LEU A 1 91 ? -3.959 10.281 6.266 1 98.25 91 LEU A N 1
ATOM 687 C CA . LEU A 1 91 ? -4.773 9.32 5.535 1 98.25 91 LEU A CA 1
ATOM 688 C C . LEU A 1 91 ? -6.258 9.547 5.809 1 98.25 91 LEU A C 1
ATOM 690 O O . LEU A 1 91 ? -6.656 9.766 6.953 1 98.25 91 LEU A O 1
ATOM 694 N N . ASN A 1 92 ? -7.031 9.625 4.742 1 98.38 92 ASN A N 1
ATOM 695 C CA . ASN A 1 92 ? -8.477 9.609 4.926 1 98.38 92 ASN A CA 1
ATOM 696 C C . ASN A 1 92 ? -8.977 8.234 5.348 1 98.38 92 ASN A C 1
ATOM 698 O O . ASN A 1 92 ? -9.352 7.418 4.504 1 98.38 92 ASN A O 1
ATOM 702 N N . ALA A 1 93 ? -9.039 7.984 6.598 1 98.44 93 ALA A N 1
ATOM 703 C CA . ALA A 1 93 ? -9.242 6.652 7.16 1 98.44 93 ALA A CA 1
ATOM 704 C C . ALA A 1 93 ? -10.492 5.996 6.582 1 98.44 93 ALA A C 1
ATOM 706 O O . ALA A 1 93 ? -10.469 4.82 6.215 1 98.44 93 ALA A O 1
ATOM 707 N N . PRO A 1 94 ? -11.594 6.738 6.359 1 98.19 94 PRO A N 1
ATOM 708 C CA . PRO A 1 94 ? -12.828 6.09 5.906 1 98.19 94 PRO A CA 1
ATOM 709 C C . PRO A 1 94 ? -12.719 5.547 4.484 1 98.19 94 PRO A C 1
ATOM 711 O O . PRO A 1 94 ? -13.586 4.789 4.043 1 98.19 94 PRO A O 1
ATOM 714 N N . PHE A 1 95 ? -11.664 5.953 3.74 1 98.19 95 PHE A N 1
ATOM 715 C CA . PHE A 1 95 ? -11.477 5.461 2.379 1 98.19 95 PHE A CA 1
ATOM 716 C C . PHE A 1 95 ? -11.18 3.967 2.379 1 98.19 95 PHE A C 1
ATOM 718 O O . PHE A 1 95 ? -11.305 3.305 1.348 1 98.19 95 PHE A O 1
ATOM 725 N N . TYR A 1 96 ? -10.805 3.432 3.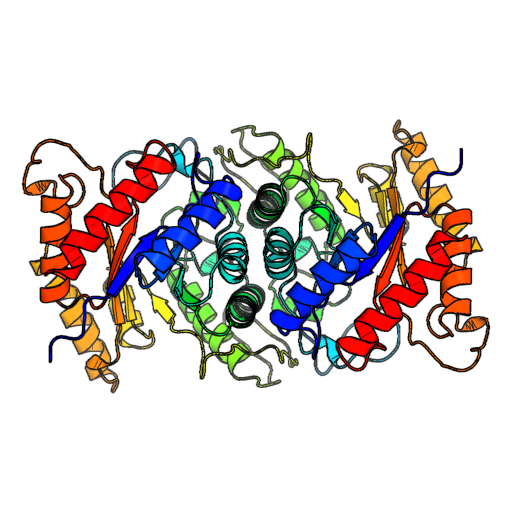557 1 97.94 96 TYR A N 1
ATOM 726 C CA . TYR A 1 96 ? -10.18 2.111 3.57 1 97.94 96 TYR A CA 1
ATOM 727 C C . TYR A 1 96 ? -10.992 1.138 4.418 1 97.94 96 TYR A C 1
ATOM 729 O O . TYR A 1 96 ? -11.586 1.53 5.422 1 97.94 96 TYR A O 1
ATOM 737 N N . SER A 1 97 ? -10.945 -0.154 3.984 1 97.5 97 SER A N 1
ATOM 738 C CA . SER A 1 97 ? -11.336 -1.207 4.914 1 97.5 97 SER A CA 1
ATOM 739 C C . SER A 1 97 ? -10.43 -1.235 6.137 1 97.5 97 SER A C 1
ATOM 741 O O . SER A 1 97 ? -9.203 -1.288 6.004 1 97.5 97 SER A O 1
ATOM 743 N N . PRO A 1 98 ? -11.031 -1.245 7.316 1 98.31 98 PRO A N 1
ATOM 744 C CA . PRO A 1 98 ? -10.18 -1.164 8.5 1 98.31 98 PRO A CA 1
ATOM 745 C C . PRO A 1 98 ? -9.188 -2.322 8.602 1 98.31 98 PRO A C 1
ATOM 747 O O . PRO A 1 98 ? -8.055 -2.135 9.055 1 98.31 98 PRO A O 1
ATOM 750 N N . LEU A 1 99 ? -9.625 -3.521 8.164 1 98.44 99 LEU A N 1
ATOM 751 C CA . LEU A 1 99 ? -8.734 -4.676 8.219 1 98.44 99 LEU A CA 1
ATOM 752 C C . LEU A 1 99 ? -7.562 -4.508 7.258 1 98.44 99 LEU A C 1
ATOM 754 O O . LEU A 1 99 ? -6.41 -4.746 7.629 1 98.44 99 LEU A O 1
ATOM 758 N N . LEU A 1 100 ? -7.84 -4.074 6.027 1 98.44 100 LEU A N 1
ATOM 759 C CA . LEU A 1 100 ? -6.777 -3.852 5.055 1 98.44 100 LEU A CA 1
ATOM 760 C C . LEU A 1 100 ? -5.891 -2.686 5.477 1 98.44 100 LEU A C 1
ATOM 762 O O . LEU A 1 100 ? -4.676 -2.709 5.254 1 98.44 100 LEU A O 1
ATOM 766 N N . LEU A 1 101 ? -6.527 -1.7 6.094 1 98.69 101 LEU A N 1
ATOM 767 C CA . LEU A 1 101 ? -5.773 -0.565 6.617 1 98.69 101 LEU A CA 1
ATOM 768 C C . LEU A 1 101 ? -4.801 -1.012 7.699 1 98.69 101 LEU A C 1
ATOM 770 O O . LEU A 1 101 ? -3.627 -0.635 7.68 1 98.69 101 LEU A O 1
ATOM 774 N N . ALA A 1 102 ? -5.266 -1.812 8.625 1 98.62 102 ALA A N 1
ATOM 775 C CA . ALA A 1 102 ? -4.402 -2.357 9.672 1 98.62 102 ALA A CA 1
ATOM 776 C C . ALA A 1 102 ? -3.225 -3.115 9.07 1 98.62 102 ALA A C 1
ATOM 778 O O . ALA A 1 102 ? -2.08 -2.936 9.492 1 98.62 102 ALA A O 1
ATOM 779 N N . ARG A 1 103 ? -3.514 -3.898 8.094 1 98.5 103 ARG A N 1
ATOM 780 C CA . ARG A 1 103 ? -2.484 -4.699 7.441 1 98.5 103 ARG A CA 1
ATOM 781 C C . ARG A 1 103 ? -1.429 -3.812 6.789 1 98.5 103 ARG A C 1
ATOM 783 O O . ARG A 1 103 ? -0.229 -4.027 6.973 1 98.5 103 ARG A O 1
ATOM 790 N N . SER A 1 104 ? -1.864 -2.836 6.047 1 98.69 104 SER A N 1
ATOM 791 C CA . SER A 1 104 ? -0.943 -1.962 5.328 1 98.69 104 SER A CA 1
ATOM 792 C C . SER A 1 104 ? -0.075 -1.16 6.293 1 98.69 104 SER A C 1
ATOM 794 O O . SER A 1 104 ? 1.146 -1.097 6.129 1 98.69 104 SER A O 1
ATOM 796 N N . LEU A 1 105 ? -0.681 -0.6 7.312 1 98.88 105 LEU A N 1
ATOM 797 C CA . LEU A 1 105 ? 0.045 0.216 8.273 1 98.88 105 LEU A CA 1
ATOM 798 C C . LEU A 1 105 ? 1.024 -0.633 9.078 1 98.88 105 LEU A C 1
ATOM 800 O O . LEU A 1 105 ? 2.168 -0.228 9.305 1 98.88 105 LEU A O 1
ATOM 804 N N . THR A 1 106 ? 0.577 -1.812 9.5 1 98.81 106 THR A N 1
ATOM 805 C CA . THR A 1 106 ? 1.458 -2.717 10.227 1 98.81 106 THR A CA 1
ATOM 806 C C . THR A 1 106 ? 2.652 -3.119 9.367 1 98.81 106 THR A C 1
ATOM 808 O O . THR A 1 106 ? 3.785 -3.162 9.852 1 98.81 106 THR A O 1
ATOM 811 N N . SER A 1 107 ? 2.389 -3.389 8.109 1 98.88 107 SER A N 1
ATOM 812 C CA . SER A 1 107 ? 3.465 -3.762 7.191 1 98.88 107 SER A CA 1
ATOM 813 C C . SER A 1 107 ? 4.492 -2.643 7.062 1 98.88 107 SER A C 1
ATOM 815 O O . SER A 1 107 ? 5.699 -2.893 7.094 1 98.88 107 SER A O 1
ATOM 817 N N . VAL A 1 108 ? 4.023 -1.374 6.93 1 98.94 108 VAL A N 1
ATOM 818 C CA . VAL A 1 108 ? 4.938 -0.241 6.84 1 98.94 108 VAL A CA 1
ATOM 819 C C . VAL A 1 108 ? 5.738 -0.121 8.133 1 98.94 108 VAL A C 1
ATOM 821 O O . VAL A 1 108 ? 6.941 0.154 8.102 1 98.94 108 VAL A O 1
ATOM 824 N N . ASP A 1 109 ? 5.07 -0.29 9.273 1 98.94 109 ASP A N 1
ATOM 825 C CA . ASP A 1 109 ? 5.758 -0.214 10.562 1 98.94 109 ASP A CA 1
ATOM 826 C C . ASP A 1 109 ? 6.855 -1.271 10.664 1 98.94 109 ASP A C 1
ATOM 828 O O . ASP A 1 109 ? 7.961 -0.982 11.125 1 98.94 109 ASP A O 1
ATOM 832 N N . ILE A 1 110 ? 6.574 -2.463 10.195 1 98.81 110 ILE A N 1
ATOM 833 C CA . ILE A 1 110 ? 7.543 -3.555 10.227 1 98.81 110 ILE A CA 1
ATOM 834 C C . ILE A 1 110 ? 8.695 -3.244 9.273 1 98.81 110 ILE A C 1
ATOM 836 O O . ILE A 1 110 ? 9.867 -3.307 9.664 1 98.81 110 ILE A O 1
ATOM 840 N N . LEU A 1 111 ? 8.367 -2.834 8.055 1 98.81 111 LEU A N 1
ATOM 841 C CA . LEU A 1 111 ? 9.383 -2.646 7.027 1 98.81 111 LEU A CA 1
ATOM 842 C C . LEU A 1 111 ? 10.25 -1.428 7.336 1 98.81 111 LEU A C 1
ATOM 844 O O . LEU A 1 111 ? 11.398 -1.353 6.902 1 98.81 111 LEU A O 1
ATOM 848 N N . SER A 1 112 ? 9.711 -0.474 8.109 1 98.81 112 SER A N 1
ATOM 849 C CA . SER A 1 112 ? 10.484 0.688 8.539 1 98.81 112 SER A CA 1
ATOM 850 C C . SER A 1 112 ? 11.164 0.437 9.875 1 98.81 112 SER A C 1
ATOM 852 O O . SER A 1 112 ? 11.906 1.286 10.375 1 98.81 112 SER A O 1
ATOM 854 N N . GLN A 1 113 ? 10.867 -0.693 10.453 1 98.5 113 GLN A N 1
ATOM 855 C CA . GLN A 1 113 ? 11.43 -1.11 11.734 1 98.5 113 GLN A CA 1
ATOM 856 C C . GLN A 1 113 ? 11.008 -0.168 12.852 1 98.5 113 GLN A C 1
ATOM 858 O O . GLN A 1 113 ? 11.836 0.271 13.656 1 98.5 113 GLN A O 1
ATOM 863 N N . GLY A 1 114 ? 9.727 0.194 12.844 1 98.75 114 GLY A N 1
ATOM 864 C CA . GLY A 1 114 ? 9.109 0.891 13.969 1 98.75 114 GLY A CA 1
ATOM 865 C C . GLY A 1 114 ? 9.195 2.4 13.844 1 98.75 114 GLY A C 1
ATOM 866 O O . GLY A 1 114 ? 9.336 3.102 14.852 1 98.75 114 GLY A O 1
ATOM 867 N N . ARG A 1 115 ? 9.078 2.953 12.664 1 98.81 115 ARG A N 1
ATOM 868 C CA . ARG A 1 115 ? 9.258 4.391 12.5 1 98.81 115 ARG A CA 1
ATOM 869 C C . ARG A 1 115 ? 7.965 5.055 12.031 1 98.81 115 ARG A C 1
ATOM 871 O O . ARG A 1 115 ? 7.961 6.238 11.688 1 98.81 115 ARG A O 1
ATOM 878 N N . LEU A 1 116 ? 6.848 4.359 12.031 1 98.94 116 LEU A N 1
ATOM 879 C CA . LEU A 1 116 ? 5.605 4.852 11.445 1 98.94 116 LEU A CA 1
ATOM 880 C C . LEU A 1 116 ? 4.855 5.742 12.43 1 98.94 116 LEU A C 1
ATOM 882 O O . LEU A 1 116 ? 4.723 5.398 13.602 1 98.94 116 LEU A O 1
ATOM 886 N N . ASP A 1 117 ? 4.41 6.922 12 1 98.88 117 ASP A N 1
ATOM 887 C CA . ASP A 1 117 ? 3.41 7.766 12.648 1 98.88 117 ASP A CA 1
ATOM 888 C C . ASP A 1 117 ? 2.125 7.82 11.82 1 98.88 117 ASP A C 1
ATOM 890 O O . ASP A 1 117 ? 2.158 8.133 10.633 1 98.88 117 ASP A O 1
ATOM 894 N N . ILE A 1 118 ? 1.071 7.543 12.492 1 98.88 118 ILE A N 1
ATOM 895 C CA . ILE A 1 118 ? -0.187 7.477 11.758 1 98.88 118 ILE A CA 1
ATOM 896 C C . ILE A 1 118 ? -0.999 8.742 12.008 1 98.88 118 ILE A C 1
ATOM 898 O O . ILE A 1 118 ? -1.399 9.016 13.141 1 98.88 118 ILE A O 1
ATOM 902 N N . GLY A 1 119 ? -1.223 9.531 11 1 98.81 119 GLY A N 1
ATOM 903 C CA . GLY A 1 119 ? -2.219 10.594 11.031 1 98.81 119 GLY A CA 1
ATOM 904 C C . GLY A 1 119 ? -3.463 10.266 10.227 1 98.81 119 GLY A C 1
ATOM 905 O O . GLY A 1 119 ? -3.379 9.977 9.031 1 98.81 119 GLY A O 1
ATOM 906 N N . PHE A 1 120 ? -4.602 10.32 10.859 1 98.81 120 PHE A N 1
ATOM 907 C CA . PHE A 1 120 ? -5.875 10.055 10.195 1 98.81 120 PHE A CA 1
ATOM 908 C C . PHE A 1 120 ? -6.703 11.328 10.094 1 98.81 120 PHE A C 1
ATOM 910 O O . PHE A 1 120 ? -6.652 12.18 10.992 1 98.81 120 PHE A O 1
ATOM 917 N N . GLY A 1 121 ? -7.414 11.422 9.055 1 97.81 121 GLY A N 1
ATOM 918 C CA . GLY A 1 121 ? -8.453 12.422 8.875 1 97.81 121 GLY A CA 1
ATOM 919 C C . GLY A 1 121 ? -9.695 11.883 8.188 1 97.81 121 GLY A C 1
ATOM 920 O O . GLY A 1 121 ? -9.789 10.68 7.922 1 97.81 121 GLY A O 1
ATOM 921 N N . LEU A 1 122 ? -10.656 12.766 7.941 1 96.88 122 LEU A N 1
ATOM 922 C CA . LEU A 1 122 ? -11.922 12.398 7.324 1 96.88 122 LEU A CA 1
ATOM 923 C C . LEU A 1 122 ? -11.914 12.711 5.832 1 96.88 122 LEU A C 1
ATOM 925 O O . LEU A 1 122 ? -12.75 12.203 5.082 1 96.88 122 LEU A O 1
ATOM 929 N N . GLY A 1 123 ? -10.922 13.445 5.414 1 94.81 123 GLY A N 1
ATOM 930 C CA . GLY A 1 123 ? -10.992 13.969 4.059 1 94.81 123 GLY A CA 1
ATOM 931 C C . GLY A 1 123 ? -12.062 15.031 3.887 1 94.81 123 GLY A C 1
ATOM 932 O O . GLY A 1 123 ? -12.969 15.141 4.711 1 94.81 123 GLY A O 1
ATOM 933 N N . TRP A 1 124 ? -12.023 15.906 2.811 1 93.38 124 TRP A N 1
ATOM 934 C CA . TRP A 1 124 ? -12.922 17.047 2.635 1 93.38 124 TRP A CA 1
ATOM 935 C C . TRP A 1 124 ? -13.742 16.891 1.362 1 93.38 124 TRP A C 1
ATOM 937 O O . TRP A 1 124 ? -14.648 17.688 1.101 1 93.38 124 TRP A O 1
ATOM 947 N N . SER A 1 125 ? -13.438 15.922 0.506 1 96.38 125 SER A N 1
ATOM 948 C CA . SER A 1 125 ? -13.992 15.852 -0.842 1 96.38 125 SER A CA 1
ATOM 949 C C . SER A 1 125 ? -15.055 14.766 -0.945 1 96.38 125 SER A C 1
ATOM 951 O O . SER A 1 125 ? -14.742 13.578 -0.96 1 96.38 125 SER A O 1
ATOM 953 N N . SER A 1 126 ? -16.328 15.18 -1.107 1 97.75 126 SER A N 1
ATOM 954 C CA . SER A 1 126 ? -17.406 14.219 -1.292 1 97.75 126 SER A CA 1
ATOM 955 C C . SER A 1 126 ? -17.297 13.508 -2.639 1 97.75 126 SER A C 1
ATOM 957 O O . SER A 1 126 ? -17.734 12.367 -2.789 1 97.75 126 SER A O 1
ATOM 959 N N . ASP A 1 127 ? -16.578 14.156 -3.625 1 97.81 127 ASP A N 1
ATOM 960 C CA . ASP A 1 127 ? -16.297 13.531 -4.914 1 97.81 127 ASP A CA 1
ATOM 961 C C . ASP A 1 127 ? -15.414 12.305 -4.75 1 97.81 127 ASP A C 1
ATOM 963 O O . ASP A 1 127 ? -15.656 11.273 -5.379 1 97.81 127 ASP A O 1
ATOM 967 N N . GLU A 1 128 ? -14.422 12.43 -3.871 1 98 128 GLU A N 1
ATOM 968 C CA . GLU A 1 128 ? -13.531 11.305 -3.619 1 98 128 GLU A CA 1
ATOM 969 C C . GLU A 1 128 ? -14.266 10.164 -2.926 1 98 128 GLU A C 1
ATOM 971 O O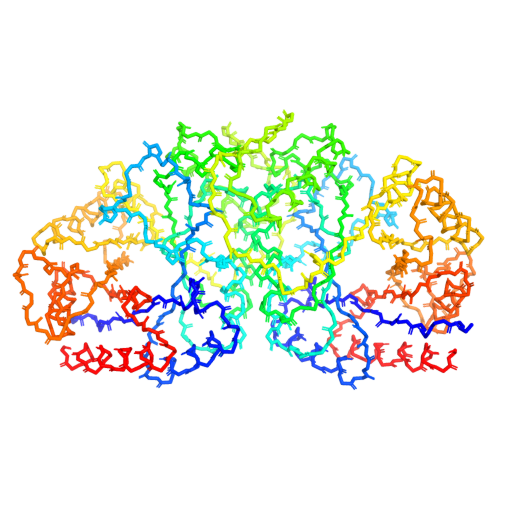 . GLU A 1 128 ? -14.078 8.992 -3.27 1 98 128 GLU A O 1
ATOM 976 N N . TYR A 1 129 ? -15.156 10.516 -1.99 1 98.19 129 TYR A N 1
ATOM 977 C CA . TYR A 1 129 ? -15.953 9.5 -1.312 1 98.19 129 TYR A CA 1
ATOM 978 C C . TYR A 1 129 ? -16.812 8.727 -2.307 1 98.19 129 TYR A C 1
ATOM 980 O O . TYR A 1 129 ? -16.875 7.5 -2.266 1 98.19 129 TYR A O 1
ATOM 988 N N . GLU A 1 130 ? -17.422 9.453 -3.146 1 97.56 130 GLU A N 1
ATOM 989 C CA . GLU A 1 130 ? -18.266 8.82 -4.156 1 97.56 130 GLU A CA 1
ATOM 990 C C . GLU A 1 130 ? -17.453 7.887 -5.047 1 97.56 130 GLU A C 1
ATOM 992 O O . GLU A 1 130 ? -17.844 6.742 -5.281 1 97.56 130 GLU A O 1
ATOM 997 N N . ALA A 1 131 ? -16.312 8.383 -5.469 1 98.12 131 ALA A N 1
ATOM 998 C CA . ALA A 1 131 ? -15.477 7.617 -6.387 1 98.12 131 ALA A CA 1
ATOM 999 C C . ALA A 1 131 ? -14.977 6.336 -5.734 1 98.12 131 ALA A C 1
ATOM 1001 O O . ALA A 1 131 ? -14.766 5.324 -6.414 1 98.12 131 ALA A O 1
ATOM 1002 N N . ILE A 1 132 ? -14.805 6.352 -4.418 1 97.88 132 ILE A N 1
ATOM 1003 C CA . ILE A 1 132 ? -14.25 5.219 -3.686 1 97.88 132 ILE A CA 1
ATOM 1004 C C . ILE A 1 132 ? -15.375 4.281 -3.25 1 97.88 132 ILE A C 1
ATOM 1006 O O . ILE A 1 132 ? -15.125 3.127 -2.898 1 97.88 132 ILE A O 1
ATOM 1010 N N . GLY A 1 133 ? -16.547 4.734 -3.266 1 95.94 133 GLY A N 1
ATOM 1011 C CA . GLY A 1 133 ? -17.703 3.924 -2.916 1 95.94 133 GLY A CA 1
ATOM 1012 C C . GLY A 1 133 ? -18.016 3.936 -1.43 1 95.94 133 GLY A C 1
ATOM 1013 O O . GLY A 1 133 ? -18.484 2.936 -0.88 1 95.94 133 GLY A O 1
ATOM 1014 N N . VAL A 1 134 ? -17.672 5.004 -0.76 1 96.69 134 VAL A N 1
ATOM 1015 C CA . VAL A 1 134 ? -17.938 5.164 0.667 1 96.69 134 VAL A CA 1
ATOM 1016 C C . VAL A 1 134 ? -18.922 6.312 0.885 1 96.69 134 VAL A C 1
ATOM 1018 O O . VAL A 1 134 ? -18.781 7.379 0.281 1 96.69 134 VAL A O 1
ATOM 1021 N N . PRO A 1 135 ? -19.922 6.109 1.725 1 96.5 135 PRO A N 1
ATOM 1022 C CA . PRO A 1 135 ? -20.875 7.191 1.977 1 96.5 135 PRO A CA 1
ATOM 1023 C C . PRO A 1 135 ? -20.219 8.422 2.6 1 96.5 135 PRO A C 1
ATOM 1025 O O . PRO A 1 135 ? -19.406 8.297 3.508 1 96.5 135 PRO A O 1
ATOM 1028 N N . TRP A 1 136 ? -20.609 9.578 2.121 1 97.12 136 TRP A N 1
ATOM 1029 C CA . TRP A 1 136 ? -20.141 10.852 2.656 1 97.12 136 TRP A CA 1
ATOM 1030 C C . TRP A 1 136 ? -20.656 11.07 4.074 1 97.12 136 TRP A C 1
ATOM 1032 O O . TRP A 1 136 ? -19.906 11.469 4.965 1 97.12 136 TRP A O 1
ATOM 1042 N N . LYS A 1 137 ? -21.891 10.719 4.273 1 96.75 137 LYS A N 1
ATOM 1043 C CA . LYS A 1 137 ? -22.516 10.891 5.586 1 96.75 137 LYS A CA 1
ATOM 1044 C C . LYS A 1 137 ? -22 9.852 6.578 1 96.75 137 LYS A C 1
ATOM 1046 O O . LYS A 1 137 ? -21.75 8.703 6.207 1 96.75 137 LYS A O 1
ATOM 1051 N N . GLY A 1 138 ? -21.797 10.289 7.75 1 96.5 138 GLY A N 1
ATOM 1052 C CA . GLY A 1 138 ? -21.406 9.359 8.797 1 96.5 138 GLY A CA 1
ATOM 1053 C C . GLY A 1 138 ? -19.922 9.117 8.867 1 96.5 138 GLY A C 1
ATOM 1054 O O . GLY A 1 138 ? -19.469 8.148 9.477 1 96.5 138 GLY A O 1
ATOM 1055 N N . ARG A 1 139 ? -19.125 9.953 8.25 1 96.38 139 ARG A N 1
ATOM 1056 C CA . ARG A 1 139 ? -17.703 9.711 8.148 1 96.38 139 ARG A CA 1
ATOM 1057 C C . ARG A 1 139 ? -17.016 9.852 9.508 1 96.38 139 ARG A C 1
ATOM 1059 O O . ARG A 1 139 ? -16.016 9.18 9.781 1 96.38 139 ARG A O 1
ATOM 1066 N N . GLY A 1 140 ? -17.562 10.648 10.43 1 97.06 140 GLY A N 1
ATOM 1067 C CA . GLY A 1 140 ? -17.016 10.703 11.781 1 97.06 140 GLY A CA 1
ATOM 1068 C C . GLY A 1 140 ? -17.188 9.406 12.539 1 97.06 140 GLY A C 1
ATOM 1069 O O . GLY A 1 140 ? -16.234 8.906 13.133 1 97.06 140 GLY A O 1
ATOM 1070 N N . ALA A 1 141 ? -18.406 8.898 12.523 1 97.38 141 ALA A N 1
ATOM 1071 C CA . ALA A 1 141 ? -18.703 7.629 13.18 1 97.38 141 ALA A CA 1
ATOM 1072 C C . ALA A 1 141 ? -17.891 6.492 12.562 1 97.38 141 ALA A C 1
ATOM 1074 O O . ALA A 1 141 ? -17.484 5.566 13.266 1 97.38 141 ALA A O 1
ATOM 1075 N N . ARG A 1 142 ? -17.688 6.57 11.266 1 97.94 142 ARG A N 1
ATOM 1076 C CA . ARG A 1 142 ? -16.875 5.562 10.586 1 97.94 142 ARG A CA 1
ATOM 1077 C C . ARG A 1 142 ? -15.438 5.598 11.086 1 97.94 142 ARG A C 1
ATOM 1079 O O . ARG A 1 142 ? -14.844 4.551 11.344 1 97.94 142 ARG A O 1
ATOM 1086 N N . LEU A 1 143 ? -14.891 6.824 11.227 1 98.44 143 LEU A N 1
ATOM 1087 C CA . LEU A 1 143 ? -13.539 6.941 11.758 1 98.44 143 LEU A CA 1
ATOM 1088 C C . LEU A 1 143 ? -13.453 6.359 13.164 1 98.44 143 LEU A C 1
ATOM 1090 O O . LEU A 1 143 ? -12.508 5.637 13.484 1 98.44 143 LEU A O 1
ATOM 1094 N N . GLU A 1 144 ? -14.438 6.609 14 1 98.06 144 GLU A N 1
ATOM 1095 C CA . GLU A 1 144 ? -14.477 6.066 15.352 1 98.06 144 GLU A CA 1
ATOM 1096 C C . GLU A 1 144 ? -14.406 4.539 15.336 1 98.06 144 GLU A C 1
ATOM 1098 O O . GLU A 1 144 ? -13.609 3.943 16.062 1 98.06 144 GLU A O 1
ATOM 1103 N N . GLU A 1 145 ? -15.188 3.967 14.516 1 98.56 145 GLU A N 1
ATOM 1104 C CA . GLU A 1 145 ? -15.227 2.508 14.484 1 98.56 145 GLU A CA 1
ATOM 1105 C C . GLU A 1 145 ? -13.953 1.937 13.867 1 98.56 145 GLU A C 1
ATOM 1107 O O . GLU A 1 145 ? -13.5 0.858 14.258 1 98.56 145 GLU A O 1
ATOM 1112 N N . ILE A 1 146 ? -13.391 2.615 12.891 1 98.69 146 ILE A N 1
ATOM 1113 C CA . ILE A 1 146 ? -12.125 2.189 12.312 1 98.69 146 ILE A CA 1
ATOM 1114 C C . ILE A 1 146 ? -11.055 2.113 13.406 1 98.69 146 ILE A C 1
ATOM 1116 O O . ILE A 1 146 ? -10.297 1.146 13.477 1 98.69 146 ILE A O 1
ATOM 1120 N N . LEU A 1 147 ? -11.008 3.092 14.281 1 98.69 147 LEU A N 1
ATOM 1121 C CA . LEU A 1 147 ? -10.062 3.074 15.391 1 98.69 147 LEU A CA 1
ATOM 1122 C C . LEU A 1 147 ? -10.305 1.868 16.297 1 98.69 147 LEU A C 1
ATOM 1124 O O . LEU A 1 147 ? -9.352 1.233 16.766 1 98.69 147 LEU A O 1
ATOM 1128 N N . ASP A 1 148 ? -11.586 1.521 16.484 1 98.69 148 ASP A N 1
ATOM 1129 C CA . ASP A 1 148 ? -11.914 0.349 17.281 1 98.69 148 ASP A CA 1
ATOM 1130 C C . ASP A 1 148 ? -11.406 -0.931 16.625 1 98.69 148 ASP A C 1
ATOM 1132 O O . ASP A 1 148 ? -10.852 -1.802 17.281 1 98.69 148 ASP A O 1
ATOM 1136 N N . VAL A 1 149 ? -11.609 -1.032 15.344 1 98.56 149 VAL A N 1
ATOM 1137 C CA . VAL A 1 149 ? -11.195 -2.227 14.617 1 98.56 149 VAL A CA 1
ATOM 1138 C C . VAL A 1 149 ? -9.672 -2.332 14.625 1 98.56 149 VAL A C 1
ATOM 1140 O O . VAL A 1 149 ? -9.117 -3.422 14.789 1 98.56 149 VAL A O 1
ATOM 1143 N N . LEU A 1 150 ? -8.977 -1.19 14.43 1 98.5 150 LEU A N 1
ATOM 1144 C CA . LEU A 1 150 ? -7.516 -1.195 14.477 1 98.5 150 LEU A CA 1
ATOM 1145 C C . LEU A 1 150 ? -7.023 -1.691 15.836 1 98.5 150 LEU A C 1
ATOM 1147 O O . LEU A 1 150 ? -6.129 -2.537 15.898 1 98.5 150 LEU A O 1
ATOM 1151 N N . ASP A 1 151 ? -7.617 -1.196 16.891 1 97.69 151 ASP A N 1
ATOM 1152 C CA . ASP A 1 151 ? -7.25 -1.643 18.234 1 97.69 151 ASP A CA 1
ATOM 1153 C C . ASP A 1 151 ? -7.496 -3.141 18.391 1 97.69 151 ASP A C 1
ATOM 1155 O O . ASP A 1 151 ? -6.668 -3.85 18.969 1 97.69 151 ASP A O 1
ATOM 1159 N N . HIS A 1 152 ? -8.617 -3.6 17.891 1 97.94 152 HIS A N 1
ATOM 1160 C CA . HIS A 1 152 ? -8.961 -5.016 17.953 1 97.94 152 HIS A CA 1
ATOM 1161 C C . HIS A 1 152 ? -7.914 -5.867 17.234 1 97.94 152 HIS A C 1
ATOM 1163 O O . HIS A 1 152 ? -7.41 -6.84 17.797 1 97.94 152 HIS A O 1
ATOM 1169 N N . VAL A 1 153 ? -7.543 -5.461 16.047 1 97.75 153 VAL A N 1
ATOM 1170 C CA . VAL A 1 153 ? -6.594 -6.215 15.234 1 97.75 153 VAL A CA 1
ATOM 1171 C C . VAL A 1 153 ? -5.219 -6.199 15.898 1 97.75 153 VAL A C 1
ATOM 1173 O O . VAL A 1 153 ? -4.566 -7.238 16.016 1 97.75 153 VAL A O 1
ATOM 1176 N N . TRP A 1 154 ? -4.781 -5.062 16.406 1 97.5 154 TRP A N 1
ATOM 1177 C CA . TRP A 1 154 ? -3.441 -4.895 16.969 1 97.5 154 TRP A CA 1
ATOM 1178 C C . TRP A 1 154 ? -3.34 -5.551 18.344 1 97.5 154 TRP A C 1
ATOM 1180 O O . TRP A 1 154 ? -2.238 -5.781 18.844 1 97.5 154 TRP A O 1
ATOM 1190 N N . SER A 1 155 ? -4.469 -5.875 18.969 1 95.81 155 SER A N 1
ATOM 1191 C CA . SER A 1 155 ? -4.453 -6.574 20.25 1 95.81 155 SER A CA 1
ATOM 1192 C C . SER A 1 155 ? -4.023 -8.031 20.094 1 95.81 155 SER A C 1
ATOM 1194 O O . SER A 1 155 ? -3.598 -8.672 21.047 1 95.81 155 SER A O 1
ATOM 1196 N N . GLY A 1 156 ? -4.301 -8.594 18.891 1 94.44 156 GLY A N 1
ATOM 1197 C CA . GLY A 1 156 ? -3.934 -9.969 18.609 1 94.44 156 GLY A CA 1
ATOM 1198 C C . GLY A 1 156 ? -4.973 -10.969 19.078 1 94.44 156 GLY A C 1
ATOM 1199 O O . GLY A 1 156 ? -4.781 -12.18 18.953 1 94.44 156 GLY A O 1
ATOM 1200 N N . THR A 1 157 ? -6.055 -10.492 19.547 1 96.44 157 THR A N 1
ATOM 1201 C CA . THR A 1 157 ? -7.105 -11.398 20 1 96.44 157 THR A CA 1
ATOM 1202 C C . THR A 1 157 ? -7.703 -12.18 18.844 1 96.44 157 THR A C 1
ATOM 1204 O O . THR A 1 157 ? -7.914 -11.625 17.75 1 96.44 157 THR A O 1
ATOM 1207 N N . PRO A 1 158 ? -7.93 -13.43 18.922 1 96.94 158 PRO A N 1
ATOM 1208 C CA . PRO A 1 158 ? -8.609 -14.203 17.875 1 96.94 158 PRO A CA 1
ATOM 1209 C C . PRO A 1 158 ? -10.133 -14.055 17.938 1 96.94 158 PRO A C 1
ATOM 1211 O O . PRO A 1 158 ? -10.836 -14.594 17.078 1 96.94 158 PRO A O 1
ATOM 1214 N N . ALA A 1 159 ? -10.633 -13.273 18.922 1 98.06 159 ALA A N 1
ATOM 1215 C CA . ALA A 1 159 ? -12.07 -13.125 19.078 1 98.06 159 ALA A CA 1
ATOM 1216 C C . ALA A 1 159 ? -12.695 -12.398 17.891 1 98.06 159 ALA A C 1
ATOM 1218 O O . ALA A 1 159 ? -12.016 -11.617 17.219 1 98.06 159 ALA A O 1
ATOM 1219 N N . ALA A 1 160 ? -13.891 -12.68 17.656 1 98.5 160 ALA A N 1
ATOM 1220 C CA . ALA A 1 160 ? -14.625 -11.953 16.625 1 98.5 160 ALA A CA 1
ATOM 1221 C C . ALA A 1 160 ? -14.859 -10.5 17.031 1 98.5 160 ALA A C 1
ATOM 1223 O O . ALA A 1 160 ? -14.812 -10.172 18.219 1 98.5 160 ALA A O 1
ATOM 1224 N N . TYR A 1 161 ? -14.984 -9.602 16.125 1 98.5 161 TYR A N 1
ATOM 1225 C CA . TYR A 1 161 ? -15.391 -8.211 16.297 1 98.5 161 TYR A CA 1
ATOM 1226 C C . TYR A 1 161 ? -16.766 -7.953 15.68 1 98.5 161 TYR A C 1
ATOM 1228 O O . TYR A 1 161 ? -16.984 -8.258 14.5 1 98.5 161 TYR A O 1
ATOM 1236 N N . GLU A 1 162 ? -17.641 -7.402 16.391 1 98.25 162 GLU A N 1
ATOM 1237 C CA . GLU A 1 162 ? -18.969 -7.047 15.914 1 98.25 162 GLU A CA 1
ATOM 1238 C C . GLU A 1 162 ? -19.281 -5.574 16.172 1 98.25 162 GLU A C 1
ATOM 1240 O O . GLU A 1 162 ? -19.672 -5.195 17.266 1 98.25 162 GLU A O 1
ATOM 1245 N N . GLY A 1 163 ? -19.078 -4.832 15.133 1 97.75 163 GLY A N 1
ATOM 1246 C CA . GLY A 1 163 ? -19.391 -3.414 15.219 1 97.75 163 GLY A CA 1
ATOM 1247 C C . GLY A 1 163 ? -20.609 -3.02 14.414 1 97.75 163 GLY A C 1
ATOM 1248 O O . GLY A 1 163 ? -21.312 -3.879 13.875 1 97.75 163 GLY A O 1
ATOM 1249 N N . ALA A 1 164 ? -20.953 -1.712 14.391 1 96.94 164 ALA A N 1
ATOM 1250 C CA . ALA A 1 164 ? -22.094 -1.179 13.672 1 96.94 164 ALA A CA 1
ATOM 1251 C C . ALA A 1 164 ? -21.922 -1.317 12.156 1 96.94 164 ALA A C 1
ATOM 1253 O O . ALA A 1 164 ? -22.875 -1.587 11.438 1 96.94 164 ALA A O 1
ATOM 1254 N N . ARG A 1 165 ? -20.656 -1.2 11.688 1 96.06 165 ARG A N 1
ATOM 1255 C CA . ARG A 1 165 ? -20.391 -1.157 10.258 1 96.06 165 ARG A CA 1
ATOM 1256 C C . ARG A 1 165 ? -19.484 -2.305 9.828 1 96.06 165 ARG A C 1
ATOM 1258 O O . ARG A 1 165 ? -19.5 -2.715 8.664 1 96.06 165 ARG A O 1
ATOM 1265 N N . TRP A 1 166 ? -18.719 -2.773 10.773 1 97.25 166 TRP A N 1
ATOM 1266 C CA . TRP A 1 166 ? -17.719 -3.791 10.43 1 97.25 166 TRP A CA 1
ATOM 1267 C C . TRP A 1 166 ? -17.891 -5.031 11.305 1 97.25 166 TRP A C 1
ATOM 1269 O O . TRP A 1 166 ? -18.234 -4.922 12.492 1 97.25 166 TRP A O 1
ATOM 1279 N N . GLN A 1 167 ? -17.672 -6.164 10.633 1 97.81 167 GLN A N 1
ATOM 1280 C CA . GLN A 1 167 ? -17.672 -7.461 11.305 1 97.81 167 GLN A CA 1
ATOM 1281 C C . GLN A 1 167 ? -16.438 -8.281 10.906 1 97.81 167 GLN A C 1
ATOM 1283 O O . GLN A 1 167 ? -16.172 -8.461 9.719 1 97.81 167 GLN A O 1
ATOM 1288 N N . LEU A 1 168 ? -15.719 -8.727 11.875 1 98.25 168 LEU A N 1
ATOM 1289 C CA . LEU A 1 168 ? -14.609 -9.656 11.672 1 98.25 168 LEU A CA 1
ATOM 1290 C C . LEU A 1 168 ? -14.891 -10.992 12.352 1 98.25 168 LEU A C 1
ATOM 1292 O O . LEU A 1 168 ? -15.242 -11.023 13.539 1 98.25 168 LEU A O 1
ATOM 1296 N N . PRO A 1 169 ? -14.781 -12.07 11.617 1 98.12 169 PRO A N 1
ATOM 1297 C CA . PRO A 1 169 ? -14.898 -13.367 12.281 1 98.12 169 PRO A CA 1
ATOM 1298 C C . PRO A 1 169 ? -13.75 -13.633 13.258 1 98.12 169 PRO A C 1
ATOM 1300 O O . PRO A 1 169 ? -12.75 -12.914 13.25 1 98.12 169 PRO A O 1
ATOM 1303 N N . SER A 1 170 ? -14.047 -14.656 14.117 1 98.12 170 SER A N 1
ATOM 1304 C CA . SER A 1 170 ? -12.906 -15.148 14.875 1 98.12 170 SER A CA 1
ATOM 1305 C C . SER A 1 170 ? -11.766 -15.562 13.953 1 98.12 170 SER A C 1
ATOM 1307 O O . SER A 1 170 ? -11.969 -16.344 13.023 1 98.12 170 SER A O 1
ATOM 1309 N N . ALA A 1 171 ? -10.594 -14.961 14.156 1 97.62 171 ALA A N 1
ATOM 1310 C CA . ALA A 1 171 ? -9.508 -15.164 13.203 1 97.62 171 ALA A CA 1
ATOM 1311 C C . ALA A 1 171 ? -8.156 -14.859 13.836 1 97.62 171 ALA A C 1
ATOM 1313 O O . ALA A 1 171 ? -8.086 -14.227 14.891 1 97.62 171 ALA A O 1
ATOM 1314 N N . HIS A 1 172 ? -7.168 -15.375 13.18 1 95.56 172 HIS A N 1
ATOM 1315 C CA . HIS A 1 172 ? -5.789 -15.047 13.523 1 95.56 172 HIS A CA 1
ATOM 1316 C C . HIS A 1 172 ? -5.207 -14.023 12.555 1 95.56 172 HIS A C 1
ATOM 1318 O O . HIS A 1 172 ? -5.246 -14.219 11.344 1 95.56 172 HIS A O 1
ATOM 1324 N N . VAL A 1 173 ? -4.77 -12.969 13.062 1 95.88 173 VAL A N 1
ATOM 1325 C CA . VAL A 1 173 ? -3.889 -12 12.422 1 95.88 173 VAL A CA 1
ATOM 1326 C C . VAL A 1 173 ? -2.68 -11.734 13.32 1 95.88 173 VAL A C 1
ATOM 1328 O O . VAL A 1 173 ? -2.771 -10.969 14.289 1 95.88 173 VAL A O 1
ATOM 1331 N N . GLU A 1 174 ? -1.612 -12.359 12.969 1 95.81 174 GLU A N 1
ATOM 1332 C CA . GLU A 1 174 ? -0.491 -12.359 13.906 1 95.81 174 GLU A CA 1
ATOM 1333 C C . GLU A 1 174 ? 0.659 -11.508 13.391 1 95.81 174 GLU A C 1
ATOM 1335 O O . GLU A 1 174 ? 1.818 -11.734 13.742 1 95.81 174 GLU A O 1
ATOM 1340 N N . THR A 1 175 ? 0.323 -10.688 12.453 1 94.75 175 THR A N 1
ATOM 1341 C CA . THR A 1 175 ? 1.236 -9.625 12.062 1 94.75 175 THR A CA 1
ATOM 1342 C C . THR A 1 175 ? 1.051 -8.398 12.953 1 94.75 175 THR A C 1
ATOM 1344 O O . THR A 1 175 ? 0.019 -7.727 12.883 1 94.75 175 THR A O 1
ATOM 1347 N N . PHE A 1 176 ? 2.053 -8.07 13.758 1 96.12 176 PHE A N 1
ATOM 1348 C CA . PHE A 1 176 ? 1.931 -6.988 14.727 1 96.12 176 PHE A CA 1
ATOM 1349 C C . PHE A 1 176 ? 2.936 -5.879 14.43 1 96.12 176 PHE A C 1
ATOM 1351 O O . PHE A 1 176 ? 4.047 -6.152 13.977 1 96.12 176 PHE A O 1
ATOM 1358 N N . PRO A 1 177 ? 2.498 -4.676 14.727 1 97.62 177 PRO A N 1
ATOM 1359 C CA . PRO A 1 177 ? 3.484 -3.598 14.609 1 97.62 177 PRO A CA 1
ATOM 1360 C C . PRO A 1 177 ? 4.711 -3.826 15.492 1 97.62 177 PRO A C 1
ATOM 1362 O O . PRO A 1 177 ? 4.621 -4.488 16.531 1 97.62 177 PRO A O 1
ATOM 1365 N N . VAL A 1 178 ? 5.824 -3.307 15.062 1 98.25 178 VAL A N 1
ATOM 1366 C CA . VAL A 1 178 ? 7.051 -3.299 15.852 1 98.25 178 VAL A CA 1
ATOM 1367 C C . VAL A 1 178 ? 6.855 -2.443 17.094 1 98.25 178 VAL A C 1
ATOM 1369 O O . VAL A 1 178 ? 7.254 -2.84 18.203 1 98.25 178 VAL A O 1
ATOM 1372 N N . GLN A 1 179 ? 6.223 -1.32 16.891 1 98.31 179 GLN A N 1
ATOM 1373 C CA . GLN A 1 179 ? 5.973 -0.396 18 1 98.31 179 GLN A CA 1
ATOM 1374 C C . GLN A 1 179 ? 4.891 -0.931 18.938 1 98.31 179 GLN A C 1
ATOM 1376 O O . GLN A 1 179 ? 3.898 -1.503 18.469 1 98.31 179 GLN A O 1
ATOM 1381 N N . ARG A 1 180 ? 5.121 -0.763 20.141 1 95.25 180 ARG A N 1
ATOM 1382 C CA . ARG A 1 180 ? 4.156 -1.191 21.156 1 95.25 180 ARG A CA 1
ATOM 1383 C C . ARG A 1 180 ? 3.596 0.004 21.922 1 95.25 180 ARG A C 1
ATOM 1385 O O . ARG A 1 180 ? 4.328 0.947 22.234 1 95.25 180 ARG A O 1
ATOM 1392 N N . PRO A 1 181 ? 2.422 -0.08 22.297 1 94.62 181 PRO A N 1
ATOM 1393 C CA . PRO A 1 181 ? 1.411 -1.075 21.938 1 94.62 181 PRO A CA 1
ATOM 1394 C C . PRO A 1 181 ? 1.009 -0.999 20.469 1 94.62 181 PRO A C 1
ATOM 1396 O O . PRO A 1 181 ? 0.41 -1.938 19.938 1 94.62 181 PRO A O 1
ATOM 1399 N N . ARG A 1 182 ? 1.199 0.088 19.812 1 96.88 182 ARG A N 1
ATOM 1400 C CA . ARG A 1 182 ? 0.935 0.369 18.406 1 96.88 182 ARG A CA 1
ATOM 1401 C C . ARG A 1 182 ? 1.675 1.621 17.953 1 96.88 182 ARG A C 1
ATOM 1403 O O . ARG A 1 182 ? 2.203 2.371 18.766 1 96.88 182 ARG A O 1
ATOM 1410 N N . PRO A 1 183 ? 1.715 1.853 16.594 1 98.5 183 PRO A N 1
ATOM 1411 C CA . PRO A 1 183 ? 2.223 3.156 16.156 1 98.5 183 PRO A CA 1
ATOM 1412 C C . PRO A 1 183 ? 1.374 4.32 16.672 1 98.5 183 PRO A C 1
ATOM 1414 O O . PRO A 1 183 ? 0.163 4.172 16.844 1 98.5 183 PRO A O 1
ATOM 1417 N N . PRO A 1 184 ? 2.035 5.488 16.953 1 98.62 184 PRO A N 1
ATOM 1418 C CA . PRO A 1 184 ? 1.258 6.652 17.391 1 98.62 184 PRO A CA 1
ATOM 1419 C C . PRO A 1 184 ? 0.174 7.043 16.391 1 98.62 184 PRO A C 1
ATOM 1421 O O . PRO A 1 184 ? 0.415 7.039 15.18 1 98.62 184 PRO A O 1
ATOM 1424 N N . VAL A 1 185 ? -0.978 7.316 16.922 1 98.81 185 VAL A N 1
ATOM 1425 C CA . VAL A 1 185 ? -2.115 7.719 16.109 1 98.81 185 VAL A CA 1
ATOM 1426 C C . VAL A 1 185 ? -2.486 9.172 16.406 1 98.81 185 VAL A C 1
ATOM 1428 O O . VAL A 1 185 ? -2.928 9.484 17.516 1 98.81 185 VAL A O 1
ATOM 1431 N N . LEU A 1 186 ? -2.303 10.039 15.469 1 98.88 186 LEU A N 1
ATOM 1432 C CA . LEU A 1 186 ? -2.768 11.422 15.508 1 98.88 186 LEU A CA 1
ATOM 1433 C C . LEU A 1 186 ? -4.043 11.586 14.695 1 98.88 186 LEU A C 1
ATOM 1435 O O . LEU A 1 186 ? -4.277 10.852 13.734 1 98.88 186 LEU A O 1
ATOM 1439 N N . LEU A 1 187 ? -4.848 12.516 15.102 1 98.75 187 LEU A N 1
ATOM 1440 C CA . LEU A 1 187 ? -6.07 12.797 14.359 1 98.75 187 LEU A CA 1
ATOM 1441 C C . LEU A 1 187 ? -6.117 14.258 13.922 1 98.75 187 LEU A C 1
ATOM 1443 O O . LEU A 1 187 ? -5.723 15.148 14.672 1 98.75 187 LEU A O 1
ATOM 1447 N N . GLY A 1 188 ? -6.523 14.422 12.703 1 97.19 188 GLY A N 1
ATOM 1448 C CA . GLY A 1 188 ? -6.684 15.766 12.172 1 97.19 188 GLY A CA 1
ATOM 1449 C C . GLY A 1 188 ? -8.07 16.344 12.398 1 97.19 188 GLY A C 1
ATOM 1450 O O . GLY A 1 188 ? -8.992 15.609 12.773 1 97.19 188 GLY A O 1
ATOM 1451 N N . GLY A 1 189 ? -8.125 17.688 12.203 1 92.94 189 GLY A N 1
ATOM 1452 C CA . GLY A 1 189 ? -9.398 18.375 12.297 1 92.94 189 GLY A CA 1
ATOM 1453 C C . GLY A 1 189 ? -9.398 19.5 13.305 1 92.94 189 GLY A C 1
ATOM 1454 O O . GLY A 1 189 ? -8.477 19.609 14.117 1 92.94 189 GLY A O 1
ATOM 1455 N N . PHE A 1 190 ? -10.508 20.328 13.227 1 91.06 190 PHE A N 1
ATOM 1456 C CA . PHE A 1 190 ? -10.562 21.531 14.055 1 91.06 190 PHE A CA 1
ATOM 1457 C C . PHE A 1 190 ? -11.922 21.672 14.719 1 91.06 190 PHE A C 1
ATOM 1459 O O . PHE A 1 190 ? -12.133 22.562 15.531 1 91.06 190 PHE A O 1
ATOM 1466 N N . THR A 1 191 ? -12.875 20.844 14.336 1 93.12 191 THR A N 1
ATOM 1467 C CA . THR A 1 191 ? -14.219 20.984 14.875 1 93.12 191 THR A CA 1
ATOM 1468 C C . THR A 1 191 ? -14.266 20.5 16.328 1 93.12 191 THR A C 1
ATOM 1470 O O . THR A 1 191 ? -13.422 19.719 16.75 1 93.12 191 THR A O 1
ATOM 1473 N N . PRO A 1 192 ? -15.25 20.984 17.062 1 95.31 192 PRO A N 1
ATOM 1474 C CA . PRO A 1 192 ? -15.383 20.516 18.453 1 95.31 192 PRO A CA 1
ATOM 1475 C C . PRO A 1 192 ? -15.438 19 18.562 1 95.31 192 PRO A C 1
ATOM 1477 O O . PRO A 1 192 ? -14.828 18.422 19.469 1 95.31 192 PRO A O 1
ATOM 1480 N N . ALA A 1 193 ? -16.125 18.391 17.656 1 95.62 193 ALA A N 1
ATOM 1481 C CA . ALA A 1 193 ? -16.234 16.938 17.672 1 95.62 193 ALA A CA 1
ATOM 1482 C C . ALA A 1 193 ? -14.867 16.281 17.484 1 95.62 193 ALA A C 1
ATOM 1484 O O . ALA A 1 193 ? -14.555 15.273 18.109 1 95.62 193 ALA A O 1
ATOM 1485 N N . THR A 1 194 ? -14.102 16.844 16.625 1 95.69 194 THR A N 1
ATOM 1486 C CA . THR A 1 194 ? -12.773 16.312 16.359 1 95.69 194 THR A CA 1
ATOM 1487 C C . THR A 1 194 ? -11.859 16.531 17.562 1 95.69 194 THR A C 1
ATOM 1489 O O . THR A 1 194 ? -11.102 15.633 17.938 1 95.69 194 THR A O 1
ATOM 1492 N N . LEU A 1 195 ? -11.922 17.719 18.141 1 97.38 195 LEU A N 1
ATOM 1493 C CA . LEU A 1 195 ? -11.086 18 19.312 1 97.38 195 LEU A CA 1
ATOM 1494 C C . LEU A 1 195 ? -11.438 17.062 20.469 1 97.38 195 LEU A C 1
ATOM 1496 O O . LEU A 1 195 ? -10.547 16.578 21.172 1 97.38 195 LEU A O 1
ATOM 1500 N N . GLU A 1 196 ? -12.711 16.859 20.609 1 98 196 GLU A N 1
ATOM 1501 C CA . GLU A 1 196 ? -13.156 15.93 21.641 1 98 196 GLU A CA 1
ATOM 1502 C C . GLU A 1 196 ? -12.586 14.531 21.391 1 98 196 GLU A C 1
ATOM 1504 O O . GLU A 1 196 ? -12.125 13.875 22.328 1 98 196 GLU A O 1
ATOM 1509 N N . ARG A 1 197 ? -12.617 14.055 20.188 1 98 197 ARG A N 1
ATOM 1510 C CA . ARG A 1 197 ? -12.094 12.742 19.828 1 98 197 ARG A CA 1
ATOM 1511 C C . ARG A 1 197 ? -10.602 12.656 20.109 1 98 197 ARG A C 1
ATOM 1513 O O . ARG A 1 197 ? -10.117 11.648 20.641 1 98 197 ARG A O 1
ATOM 1520 N N . ILE A 1 198 ? -9.867 13.672 19.734 1 98.31 198 ILE A N 1
ATOM 1521 C CA . ILE A 1 198 ? -8.422 13.719 19.938 1 98.31 198 ILE A CA 1
ATOM 1522 C C . ILE A 1 198 ? -8.102 13.609 21.422 1 98.31 198 ILE A C 1
ATOM 1524 O O . ILE A 1 198 ? -7.324 12.742 21.828 1 98.31 198 ILE A O 1
ATOM 1528 N N . GLY A 1 199 ? -8.695 14.461 22.188 1 98.19 199 GLY A N 1
ATOM 1529 C CA . GLY A 1 199 ? -8.445 14.43 23.609 1 98.19 199 GLY A CA 1
ATOM 1530 C C . GLY A 1 199 ? -8.812 13.109 24.266 1 98.19 199 GLY A C 1
ATOM 1531 O O . GLY A 1 199 ? -8.102 12.625 25.141 1 98.19 199 GLY A O 1
ATOM 1532 N N . ARG A 1 200 ? -9.844 12.516 23.734 1 98.06 200 ARG A N 1
ATOM 1533 C CA . ARG A 1 200 ? -10.391 11.32 24.359 1 98.06 200 ARG A CA 1
ATOM 1534 C C . ARG A 1 200 ? -9.547 10.094 24.016 1 98.06 200 ARG A C 1
ATOM 1536 O O . ARG A 1 200 ? -9.367 9.211 24.859 1 98.06 200 ARG A O 1
ATOM 1543 N N . ARG A 1 201 ? -8.891 10.047 22.734 1 97.75 201 ARG A N 1
ATOM 1544 C CA . ARG A 1 201 ? -8.398 8.703 22.469 1 97.75 201 ARG A CA 1
ATOM 1545 C C . ARG A 1 201 ? -7.215 8.742 21.5 1 97.75 201 ARG A C 1
ATOM 1547 O O . ARG A 1 201 ? -6.629 7.699 21.188 1 97.75 201 ARG A O 1
ATOM 1554 N N . ALA A 1 202 ? -6.848 9.883 20.953 1 98.44 202 ALA A N 1
ATOM 1555 C CA . ALA A 1 202 ? -5.703 9.93 20.047 1 98.44 202 ALA A CA 1
ATOM 1556 C C . ALA A 1 202 ? -4.406 10.172 20.812 1 98.44 202 ALA A C 1
ATOM 1558 O O . ALA A 1 202 ? -4.434 10.594 21.969 1 98.44 202 ALA A O 1
ATOM 1559 N N . ASP A 1 203 ? -3.273 9.867 20.172 1 98.5 203 ASP A N 1
ATOM 1560 C CA . ASP A 1 203 ? -1.971 10.156 20.766 1 98.5 203 ASP A CA 1
ATOM 1561 C C . ASP A 1 203 ? -1.558 11.602 20.516 1 98.5 203 ASP A C 1
ATOM 1563 O O . ASP A 1 203 ? -0.542 12.07 21.031 1 98.5 203 ASP A O 1
ATOM 1567 N N . GLY A 1 204 ? -2.336 12.25 19.703 1 98.31 204 GLY A N 1
ATOM 1568 C CA . GLY A 1 204 ? -2.031 13.648 19.453 1 98.31 204 GLY A CA 1
ATOM 1569 C C . GLY A 1 204 ? -2.855 14.25 18.328 1 98.31 204 GLY A C 1
ATOM 1570 O O . GLY A 1 204 ? -3.857 13.664 17.906 1 98.31 204 GLY A O 1
ATOM 1571 N N . TRP A 1 205 ? -2.482 15.453 17.938 1 98.62 205 TRP A N 1
ATOM 1572 C CA . TRP A 1 205 ? -3.189 16.25 16.953 1 98.62 205 TRP A CA 1
ATOM 1573 C C . TRP A 1 205 ? -2.342 16.438 15.688 1 98.62 205 TRP A C 1
ATOM 1575 O O . TRP A 1 205 ? -1.184 16.859 15.773 1 98.62 205 TRP A O 1
ATOM 1585 N N . ALA A 1 206 ? -2.848 15.922 14.555 1 98.44 206 ALA A N 1
ATOM 1586 C CA . ALA A 1 206 ? -2.311 16.297 13.25 1 98.44 206 ALA A CA 1
ATOM 1587 C C . ALA A 1 206 ? -2.979 17.562 12.719 1 98.44 206 ALA A C 1
ATOM 1589 O O . ALA A 1 206 ? -3.941 17.484 11.953 1 98.44 206 ALA A O 1
ATOM 1590 N N . GLY A 1 207 ? -2.404 18.719 13.055 1 96.5 207 GLY A N 1
ATOM 1591 C CA . GLY A 1 207 ? -3.049 19.984 12.789 1 96.5 207 GLY A CA 1
ATOM 1592 C C . GLY A 1 207 ? -2.506 20.688 11.555 1 96.5 207 GLY A C 1
ATOM 1593 O O . GLY A 1 207 ? -1.71 20.109 10.812 1 96.5 207 GLY A O 1
ATOM 1594 N N . ALA A 1 208 ? -3.07 21.875 11.273 1 95.12 208 ALA A N 1
ATOM 1595 C CA . ALA A 1 208 ? -2.652 22.766 10.188 1 95.12 208 ALA A CA 1
ATOM 1596 C C . ALA A 1 208 ? -2.455 24.188 10.695 1 95.12 208 ALA A C 1
ATOM 1598 O O . ALA A 1 208 ? -2.84 24.516 11.82 1 95.12 208 ALA A O 1
ATOM 1599 N N . ALA A 1 209 ? -1.918 24.953 9.883 1 94.81 209 ALA A N 1
ATOM 1600 C CA . ALA A 1 209 ? -1.589 26.328 10.242 1 94.81 209 ALA A CA 1
ATOM 1601 C C . ALA A 1 209 ? -2.834 27.094 10.68 1 94.81 209 ALA A C 1
ATOM 1603 O O . ALA A 1 209 ? -3.887 27 10.047 1 94.81 209 ALA A O 1
ATOM 1604 N N . LEU A 1 210 ? -2.748 27.766 11.773 1 94.5 210 LEU A N 1
ATOM 1605 C CA . LEU A 1 210 ? -3.709 28.703 12.352 1 94.5 210 LEU A CA 1
ATOM 1606 C C . LEU A 1 210 ? -3.002 29.953 12.891 1 94.5 210 LEU A C 1
ATOM 1608 O O . LEU A 1 210 ? -1.798 29.922 13.156 1 94.5 210 LEU A O 1
ATOM 1612 N N . PRO A 1 211 ? -3.797 31.047 12.938 1 95.38 211 PRO A N 1
ATOM 1613 C CA . PRO A 1 211 ? -3.186 32.125 13.711 1 95.38 211 PRO A CA 1
ATOM 1614 C C . PRO A 1 211 ? -2.721 31.688 15.094 1 95.38 211 PRO A C 1
ATOM 1616 O O . PRO A 1 211 ? -3.389 30.875 15.742 1 95.38 211 PRO A O 1
ATOM 1619 N N . VAL A 1 212 ? -1.592 32.219 15.531 1 96.56 212 VAL A N 1
ATOM 1620 C CA . VAL A 1 212 ? -0.892 31.703 16.703 1 96.56 212 VAL A CA 1
ATOM 1621 C C . VAL A 1 212 ? -1.832 31.703 17.922 1 96.56 212 VAL A C 1
ATOM 1623 O O . VAL A 1 212 ? -1.912 30.734 18.656 1 96.56 212 VAL A O 1
ATOM 1626 N N . PRO A 1 213 ? -2.66 32.75 18.141 1 96.81 213 PRO A N 1
ATOM 1627 C CA . PRO A 1 213 ? -3.578 32.719 19.281 1 96.81 213 PRO A CA 1
ATOM 1628 C C . PRO A 1 213 ? -4.594 31.578 19.172 1 96.81 213 PRO A C 1
ATOM 1630 O O . PRO A 1 213 ? -4.926 30.953 20.188 1 96.81 213 PRO A O 1
ATOM 1633 N N . ARG A 1 214 ? -5.023 31.328 18 1 96.5 214 ARG A N 1
ATOM 1634 C CA . ARG A 1 214 ? -5.961 30.219 17.781 1 96.5 214 ARG A CA 1
ATOM 1635 C C . ARG A 1 214 ? -5.281 28.875 18 1 96.5 214 ARG A C 1
ATOM 1637 O O . ARG A 1 214 ? -5.895 27.938 18.516 1 96.5 214 ARG A O 1
ATOM 1644 N N . LEU A 1 215 ? -4.09 28.781 17.547 1 97.12 215 LEU A N 1
ATOM 1645 C CA . LEU A 1 215 ? -3.316 27.562 17.781 1 97.12 215 LEU A CA 1
ATOM 1646 C C . LEU A 1 215 ? -3.191 27.281 19.266 1 97.12 215 LEU A C 1
ATOM 1648 O O . LEU A 1 215 ? -3.428 26.141 19.703 1 97.12 215 LEU A O 1
ATOM 1652 N N . THR A 1 216 ? -2.824 28.312 20.031 1 97.31 216 THR A N 1
ATOM 1653 C CA . THR A 1 216 ? -2.699 28.188 21.469 1 97.31 216 THR A CA 1
ATOM 1654 C C . THR A 1 216 ? -4.008 27.703 22.078 1 97.31 216 THR A C 1
ATOM 1656 O O . THR A 1 216 ? -4.008 26.797 22.938 1 97.31 216 THR A O 1
ATOM 1659 N N . HIS A 1 217 ? -5.043 28.25 21.609 1 97.5 217 HIS A N 1
ATOM 1660 C CA . HIS A 1 217 ? -6.363 27.906 22.125 1 97.5 217 HIS A CA 1
ATOM 1661 C C . HIS A 1 217 ? -6.711 26.453 21.812 1 97.5 217 HIS A C 1
ATOM 1663 O O . HIS A 1 217 ? -7.152 25.719 22.688 1 97.5 217 HIS A O 1
ATOM 1669 N N . VAL A 1 218 ? -6.535 26.016 20.578 1 97.81 218 VAL A N 1
ATOM 1670 C CA . VAL A 1 218 ? -6.887 24.672 20.125 1 97.81 218 VAL A CA 1
ATOM 1671 C C . VAL A 1 218 ? -6.059 23.641 20.891 1 97.81 218 VAL A C 1
ATOM 1673 O O . VAL A 1 218 ? -6.598 22.672 21.406 1 97.81 218 VAL A O 1
ATOM 1676 N N . ILE A 1 219 ? -4.758 23.844 21.016 1 97.56 219 ILE A N 1
ATOM 1677 C CA . ILE A 1 219 ? -3.873 22.922 21.719 1 97.56 219 ILE A CA 1
ATOM 1678 C C . ILE A 1 219 ? -4.277 22.844 23.188 1 97.56 219 ILE A C 1
ATOM 1680 O O . ILE A 1 219 ? -4.355 21.766 23.766 1 97.56 219 ILE A O 1
ATOM 1684 N N . GLY A 1 220 ? -4.547 24.016 23.75 1 97.69 220 GLY A N 1
ATOM 1685 C CA . GLY A 1 220 ? -5.02 24.047 25.125 1 97.69 220 GLY A CA 1
ATOM 1686 C C . GLY A 1 220 ? -6.309 23.281 25.328 1 97.69 220 GLY A C 1
ATOM 1687 O O . GLY A 1 220 ? -6.449 22.547 26.312 1 97.69 220 GLY A O 1
ATOM 1688 N N . GLN A 1 221 ? -7.238 23.469 24.422 1 98.19 221 GLN A N 1
ATOM 1689 C CA . GLN A 1 221 ? -8.523 22.781 24.516 1 98.19 221 GLN A CA 1
ATOM 1690 C C . GLN A 1 221 ? -8.336 21.266 24.438 1 98.19 221 GLN A C 1
ATOM 1692 O O . GLN A 1 221 ? -8.977 20.531 25.203 1 98.19 221 GLN A O 1
ATOM 1697 N N . ILE A 1 222 ? -7.543 20.766 23.547 1 98.31 222 ILE A N 1
ATOM 1698 C CA . ILE A 1 222 ? -7.281 19.328 23.406 1 98.31 222 ILE A CA 1
ATOM 1699 C C . ILE A 1 222 ? -6.711 18.781 24.719 1 98.31 222 ILE A C 1
ATOM 1701 O O . ILE A 1 222 ? -7.133 17.719 25.188 1 98.31 222 ILE A O 1
ATOM 1705 N N . ARG A 1 223 ? -5.777 19.5 25.312 1 98.12 223 ARG A N 1
ATOM 1706 C CA . ARG A 1 223 ? -5.148 19.078 26.562 1 98.12 223 ARG A CA 1
ATOM 1707 C C . ARG A 1 223 ? -6.164 19.047 27.703 1 98.12 223 ARG A C 1
ATOM 1709 O O . ARG A 1 223 ? -6.141 18.141 28.531 1 98.12 223 ARG A O 1
ATOM 1716 N N . GLN A 1 224 ? -7 20.031 27.703 1 98.31 224 GLN A N 1
ATOM 1717 C CA . GLN A 1 224 ? -8.047 20.062 28.719 1 98.31 224 GLN A CA 1
ATOM 1718 C C . GLN A 1 224 ? -8.984 18.875 28.594 1 98.31 224 GLN A C 1
ATOM 1720 O O . GLN A 1 224 ? -9.367 18.266 29.594 1 98.31 224 GLN A O 1
ATOM 1725 N N . ILE A 1 225 ? -9.352 18.594 27.375 1 98.5 225 ILE A N 1
ATOM 1726 C CA . ILE A 1 225 ? -10.234 17.453 27.125 1 98.5 225 ILE A CA 1
ATOM 1727 C C . ILE A 1 225 ? -9.547 16.156 27.562 1 98.5 225 ILE A C 1
ATOM 1729 O O . ILE A 1 225 ? -10.172 15.297 28.188 1 98.5 225 ILE A O 1
ATOM 1733 N N . ALA A 1 226 ? -8.266 16.016 27.219 1 98.5 226 ALA A N 1
ATOM 1734 C CA . ALA A 1 226 ? -7.516 14.836 27.641 1 98.5 226 ALA A CA 1
ATOM 1735 C C . ALA A 1 226 ? -7.523 14.695 29.156 1 98.5 226 ALA A C 1
ATOM 1737 O O . ALA A 1 226 ? -7.801 13.617 29.688 1 98.5 226 ALA A O 1
ATOM 1738 N N . GLU A 1 227 ? -7.25 15.805 29.828 1 98.38 227 GLU A N 1
ATOM 1739 C CA . GLU A 1 227 ? -7.242 15.805 31.281 1 98.38 227 GLU A CA 1
ATOM 1740 C C . GLU A 1 227 ? -8.609 15.398 31.844 1 98.38 227 GLU A C 1
ATOM 1742 O O . GLU A 1 227 ? -8.688 14.602 32.781 1 98.38 227 GLU A O 1
ATOM 1747 N N . ALA A 1 228 ? -9.609 15.93 31.281 1 98.38 228 ALA A N 1
ATOM 1748 C CA . ALA A 1 228 ? -10.977 15.641 31.719 1 98.38 228 ALA A CA 1
ATOM 1749 C C . ALA A 1 228 ? -11.305 14.164 31.531 1 98.38 228 ALA A C 1
ATOM 1751 O O . ALA A 1 228 ? -12.164 13.617 32.219 1 98.38 228 ALA A O 1
ATOM 1752 N N . ASN A 1 229 ? -10.586 13.5 30.656 1 98 229 ASN A N 1
ATOM 1753 C CA . ASN A 1 229 ? -10.812 12.086 30.391 1 98 229 ASN A CA 1
ATOM 1754 C C . ASN A 1 229 ? -9.773 11.211 31.078 1 98 229 ASN A C 1
ATOM 1756 O O . ASN A 1 229 ? -9.586 10.047 30.719 1 98 229 ASN A O 1
ATOM 1760 N N . GLY A 1 230 ? -8.992 11.781 31.953 1 98.25 230 GLY A N 1
ATOM 1761 C CA . GLY A 1 230 ? -8.07 11.031 32.781 1 98.25 230 GLY A CA 1
ATOM 1762 C C . GLY A 1 230 ? -6.762 10.711 32.094 1 98.25 230 GLY A C 1
ATOM 1763 O O . GLY A 1 230 ? -6.031 9.812 32.5 1 98.25 230 GLY A O 1
ATOM 1764 N N . ARG A 1 231 ? -6.508 11.383 31.016 1 98.12 231 ARG A N 1
ATOM 1765 C CA . ARG A 1 231 ? -5.277 11.148 30.266 1 98.12 231 ARG A CA 1
ATOM 1766 C C . ARG A 1 231 ? -4.234 12.219 30.594 1 98.12 231 ARG A C 1
ATOM 1768 O O . ARG A 1 231 ? -4.578 13.32 31.016 1 98.12 231 ARG A O 1
ATOM 1775 N N . ASP A 1 232 ? -2.975 11.875 30.422 1 97.5 232 ASP A N 1
ATOM 1776 C CA . ASP A 1 232 ? -1.888 12.828 30.625 1 97.5 232 ASP A CA 1
ATOM 1777 C C . ASP A 1 232 ? -1.827 13.828 29.469 1 97.5 232 ASP A C 1
ATOM 1779 O O . ASP A 1 232 ? -1.466 13.469 28.344 1 97.5 232 ASP A O 1
ATOM 1783 N N . PRO A 1 233 ? -2.143 15.039 29.719 1 96.25 233 PRO A N 1
ATOM 1784 C CA . PRO A 1 233 ? -2.137 16.031 28.641 1 96.25 233 PRO A CA 1
ATOM 1785 C C . PRO A 1 233 ? -0.751 16.219 28.031 1 96.25 233 PRO A C 1
ATOM 1787 O O . PRO A 1 233 ? -0.636 16.562 26.844 1 96.25 233 PRO A O 1
ATOM 1790 N N . GLU A 1 234 ? 0.296 15.938 28.75 1 94 234 GLU A N 1
ATOM 1791 C CA . GLU A 1 234 ? 1.659 16.172 28.281 1 94 234 GLU A CA 1
ATOM 1792 C C . GLU A 1 234 ? 2.117 15.047 27.359 1 94 234 GLU A C 1
ATOM 1794 O O . GLU A 1 234 ? 3.143 15.172 26.688 1 94 234 GLU A O 1
ATOM 1799 N N . ALA A 1 235 ? 1.332 14.016 27.281 1 95.38 235 ALA A N 1
ATOM 1800 C CA . ALA A 1 235 ? 1.685 12.875 26.438 1 95.38 235 ALA A CA 1
ATOM 1801 C C . ALA A 1 235 ? 1.209 13.102 25 1 95.38 235 ALA A C 1
ATOM 1803 O O . ALA A 1 235 ? 1.626 12.383 24.094 1 95.38 235 ALA A O 1
ATOM 1804 N N . LEU A 1 236 ? 0.336 14.094 24.781 1 97.31 236 LEU A N 1
ATOM 1805 C CA . LEU A 1 236 ? -0.205 14.367 23.453 1 97.31 236 LEU A CA 1
ATOM 1806 C C . LEU A 1 236 ? 0.829 15.07 22.578 1 97.31 236 LEU A C 1
ATOM 1808 O O . LEU A 1 236 ? 1.462 16.031 23.016 1 97.31 236 LEU A O 1
ATOM 1812 N N . ARG A 1 237 ? 0.977 14.5 21.391 1 97.62 237 ARG A N 1
ATOM 1813 C CA . ARG A 1 237 ? 1.886 15.086 20.422 1 97.62 237 ARG A CA 1
ATOM 1814 C C . ARG A 1 237 ? 1.13 15.977 19.438 1 97.62 237 ARG A C 1
ATOM 1816 O O . ARG A 1 237 ? 0.167 15.539 18.797 1 97.62 237 ARG A O 1
ATOM 1823 N N . THR A 1 238 ? 1.562 17.203 19.312 1 97.81 238 THR A N 1
ATOM 1824 C CA . THR A 1 238 ? 0.935 18.141 18.391 1 97.81 238 THR A CA 1
ATOM 1825 C C . THR A 1 238 ? 1.849 18.422 17.203 1 97.81 238 THR A C 1
ATOM 1827 O O . THR A 1 238 ? 2.984 18.875 17.375 1 97.81 238 THR A O 1
ATOM 1830 N N . VAL A 1 239 ? 1.38 18.141 15.992 1 98.62 239 VAL A N 1
ATOM 1831 C CA . VAL A 1 239 ? 2.09 18.406 14.742 1 98.62 239 VAL A CA 1
ATOM 1832 C C . VAL A 1 239 ? 1.352 19.5 13.953 1 98.62 239 VAL A C 1
ATOM 1834 O O . VAL A 1 239 ? 0.16 19.359 13.672 1 98.62 239 VAL A O 1
ATOM 1837 N N . VAL A 1 240 ? 2.045 20.578 13.609 1 98.25 240 VAL A N 1
ATOM 1838 C CA . VAL A 1 240 ? 1.422 21.672 12.859 1 98.25 240 VAL A CA 1
ATOM 1839 C C . VAL A 1 240 ? 2.014 21.734 11.453 1 98.25 240 VAL A C 1
ATOM 1841 O O . VAL A 1 240 ? 3.211 21.984 11.289 1 98.25 240 VAL A O 1
ATOM 1844 N N . ARG A 1 241 ? 1.168 21.578 10.477 1 97.94 241 ARG A N 1
ATOM 1845 C CA . ARG A 1 241 ? 1.58 21.531 9.07 1 97.94 241 ARG A CA 1
ATOM 1846 C C . ARG A 1 241 ? 1.361 22.891 8.398 1 97.94 241 ARG A C 1
ATOM 1848 O O . ARG A 1 241 ? 0.341 23.531 8.625 1 97.94 241 ARG A O 1
ATOM 1855 N N . VAL A 1 242 ? 2.314 23.281 7.59 1 97 242 VAL A N 1
ATOM 1856 C CA . VAL A 1 242 ? 2.178 24.438 6.715 1 97 242 VAL A CA 1
ATOM 1857 C C . VAL A 1 242 ? 2.521 24.047 5.281 1 97 242 VAL A C 1
ATOM 1859 O O . VAL A 1 242 ? 3.447 23.266 5.047 1 97 242 VAL A O 1
ATOM 1862 N N . ASN A 1 243 ? 1.771 24.469 4.293 1 94.69 243 ASN A N 1
ATOM 1863 C CA . ASN A 1 243 ? 2.023 24.359 2.859 1 94.69 243 ASN A CA 1
ATOM 1864 C C . ASN A 1 243 ? 2.227 25.734 2.217 1 94.69 243 ASN A C 1
ATOM 1866 O O . ASN A 1 243 ? 1.373 26.203 1.462 1 94.69 243 ASN A O 1
ATOM 1870 N N . PRO A 1 244 ? 3.359 26.344 2.369 1 95.12 244 PRO A N 1
ATOM 1871 C CA . PRO A 1 244 ? 3.525 27.734 1.969 1 95.12 244 PRO A CA 1
ATOM 1872 C C . PRO A 1 244 ? 3.838 27.891 0.482 1 95.12 244 PRO A C 1
ATOM 1874 O O . PRO A 1 244 ? 4.453 27.016 -0.119 1 95.12 244 PRO A O 1
ATOM 1877 N N . VAL A 1 245 ? 3.348 29 -0.078 1 93.75 245 VAL A N 1
ATOM 1878 C CA . VAL A 1 245 ? 3.939 29.547 -1.293 1 93.75 245 VAL A CA 1
ATOM 1879 C C . VAL A 1 245 ? 5.074 30.5 -0.929 1 93.75 245 VAL A C 1
ATOM 1881 O O . VAL A 1 245 ? 4.832 31.609 -0.438 1 93.75 245 VAL A O 1
ATOM 1884 N N . LEU A 1 246 ? 6.262 30.078 -1.16 1 97 246 LEU A N 1
ATOM 1885 C CA . LEU A 1 246 ? 7.414 30.875 -0.742 1 97 246 LEU A CA 1
ATOM 1886 C C . LEU A 1 246 ? 7.707 31.969 -1.753 1 97 246 LEU A C 1
ATOM 1888 O O . LEU A 1 246 ? 7.629 31.75 -2.963 1 97 246 LEU A O 1
ATOM 1892 N N . THR A 1 247 ? 8.016 33.156 -1.208 1 95.81 247 THR A N 1
ATOM 1893 C CA . THR A 1 247 ? 8.312 34.344 -2.01 1 95.81 247 THR A CA 1
ATOM 1894 C C . THR A 1 247 ? 9.695 34.875 -1.668 1 95.81 247 THR A C 1
ATOM 1896 O O . THR A 1 247 ? 10.227 34.625 -0.586 1 95.81 247 THR A O 1
ATOM 1899 N N . SER A 1 248 ? 10.281 35.562 -2.623 1 94.69 248 SER A N 1
ATOM 1900 C CA . SER A 1 248 ? 11.562 36.219 -2.381 1 94.69 248 SER A CA 1
ATOM 1901 C C . SER A 1 248 ? 11.406 37.5 -1.557 1 94.69 248 SER A C 1
ATOM 1903 O O . SER A 1 248 ? 12.289 37.844 -0.782 1 94.69 248 SER A O 1
ATOM 1905 N N . GLU A 1 249 ? 10.305 38.156 -1.764 1 95.62 249 GLU A N 1
ATOM 1906 C CA . GLU A 1 249 ? 10.016 39.375 -1.047 1 95.62 249 GLU A CA 1
ATOM 1907 C C . GLU A 1 249 ? 9.07 39.125 0.126 1 95.62 249 GLU A C 1
ATOM 1909 O O . GLU A 1 249 ? 8.258 38.219 0.087 1 95.62 249 GLU A O 1
ATOM 1914 N N . THR A 1 250 ? 9.188 40.031 1.047 1 96.19 250 THR A N 1
ATOM 1915 C CA . THR A 1 250 ? 8.352 39.938 2.238 1 96.19 250 THR A CA 1
ATOM 1916 C C . THR A 1 250 ? 6.871 40 1.869 1 96.19 250 THR A C 1
ATOM 1918 O O . THR A 1 250 ? 6.465 40.875 1.096 1 96.19 250 THR A O 1
ATOM 1921 N N . ALA A 1 251 ? 6.141 39.031 2.355 1 95.75 251 ALA A N 1
ATOM 1922 C CA . ALA A 1 251 ? 4.688 39.031 2.191 1 95.75 251 ALA A CA 1
ATOM 1923 C C . ALA A 1 251 ? 4.012 39.812 3.318 1 95.75 251 ALA A C 1
ATOM 1925 O O . ALA A 1 251 ? 4.625 40.094 4.352 1 95.75 251 ALA A O 1
ATOM 1926 N N . ALA A 1 252 ? 2.777 40.156 3.043 1 95.25 252 ALA A N 1
ATOM 1927 C CA . ALA A 1 252 ? 1.974 40.781 4.09 1 95.25 252 ALA A CA 1
ATOM 1928 C C . ALA A 1 252 ? 1.756 39.844 5.258 1 95.25 252 ALA A C 1
ATOM 1930 O O . ALA A 1 252 ? 1.584 38.625 5.055 1 95.25 252 ALA A O 1
ATOM 1931 N N . ASP A 1 253 ? 1.705 40.375 6.438 1 91.5 253 ASP A N 1
ATOM 1932 C CA . ASP A 1 253 ? 1.633 39.562 7.652 1 91.5 253 ASP A CA 1
ATOM 1933 C C . ASP A 1 253 ? 0.387 38.688 7.652 1 91.5 253 ASP A C 1
ATOM 1935 O O . ASP A 1 253 ? 0.417 37.562 8.164 1 91.5 253 ASP A O 1
ATOM 1939 N N . ASP A 1 254 ? -0.646 39.188 7.094 1 90.69 254 ASP A N 1
ATOM 1940 C CA . ASP A 1 254 ? -1.903 38.438 7.129 1 90.69 254 ASP A CA 1
ATOM 1941 C C . ASP A 1 254 ? -1.866 37.25 6.172 1 90.69 254 ASP A C 1
ATOM 1943 O O . ASP A 1 254 ? -2.721 36.375 6.246 1 90.69 254 ASP A O 1
ATOM 1947 N N . GLY A 1 255 ? -0.926 37.219 5.336 1 92.06 255 GLY A N 1
ATOM 1948 C CA . GLY A 1 255 ? -0.765 36.094 4.414 1 92.06 255 GLY A CA 1
ATOM 1949 C C . GLY A 1 255 ? 0.116 35 4.961 1 92.06 255 GLY A C 1
ATOM 1950 O O . GLY A 1 255 ? 0.105 33.875 4.449 1 92.06 255 GLY A O 1
ATOM 1951 N N . VAL A 1 256 ? 0.874 35.344 5.984 1 95 256 VAL A N 1
ATOM 1952 C CA . VAL A 1 256 ? 1.788 34.375 6.582 1 95 256 VAL A CA 1
ATOM 1953 C C . VAL A 1 256 ? 1.015 33.438 7.504 1 95 256 VAL A C 1
ATOM 1955 O O . VAL A 1 256 ? 0.169 33.906 8.289 1 95 256 VAL A O 1
ATOM 1958 N N . PRO A 1 257 ? 1.195 32.094 7.367 1 94.88 257 PRO A N 1
ATOM 1959 C CA . PRO A 1 257 ? 2.318 31.453 6.684 1 94.88 257 PRO A CA 1
ATOM 1960 C C . PRO A 1 257 ? 1.932 30.891 5.316 1 94.88 257 PRO A C 1
ATOM 1962 O O . PRO A 1 257 ? 2.699 30.141 4.715 1 94.88 257 PRO A O 1
ATOM 1965 N N . ARG A 1 258 ? 0.766 31.203 4.789 1 92.88 258 ARG A N 1
ATOM 1966 C CA . ARG A 1 258 ? 0.336 30.688 3.494 1 92.88 258 ARG A CA 1
ATOM 1967 C C . ARG A 1 258 ? 1.254 31.188 2.379 1 92.88 258 ARG A C 1
ATOM 1969 O O . ARG A 1 258 ? 1.436 30.5 1.369 1 92.88 258 ARG A O 1
ATOM 1976 N N . ARG A 1 259 ? 1.674 32.344 2.6 1 94.5 259 ARG A N 1
ATOM 1977 C CA . ARG A 1 259 ? 2.613 33 1.692 1 94.5 259 ARG A CA 1
ATOM 1978 C C . ARG A 1 259 ? 3.689 33.75 2.465 1 94.5 259 ARG A C 1
ATOM 1980 O O . ARG A 1 259 ? 3.398 34.375 3.48 1 94.5 259 ARG A O 1
ATOM 1987 N N . GLY A 1 260 ? 4.906 33.688 2.025 1 97 260 GLY A N 1
ATOM 1988 C CA . GLY A 1 260 ? 5.949 34.469 2.691 1 97 260 GLY A CA 1
ATOM 1989 C C . GLY A 1 260 ? 7.348 33.938 2.387 1 97 260 GLY A C 1
ATOM 1990 O O . GLY A 1 260 ? 7.508 32.906 1.73 1 97 260 GLY A O 1
ATOM 1991 N N . THR A 1 261 ? 8.312 34.656 2.828 1 97.75 261 THR A N 1
ATOM 1992 C CA . THR A 1 261 ? 9.703 34.25 2.689 1 97.75 261 THR A CA 1
ATOM 1993 C C . THR A 1 261 ? 10.023 33.094 3.621 1 97.75 261 THR A C 1
ATOM 1995 O O . THR A 1 261 ? 9.25 32.812 4.531 1 97.75 261 THR A O 1
ATOM 1998 N N . VAL A 1 262 ? 11.172 32.469 3.385 1 98.06 262 VAL A N 1
ATOM 1999 C CA . VAL A 1 262 ? 11.641 31.406 4.273 1 98.06 262 VAL A CA 1
ATOM 2000 C C . VAL A 1 262 ? 11.727 31.938 5.703 1 98.06 262 VAL A C 1
ATOM 2002 O O . VAL A 1 262 ? 11.344 31.25 6.652 1 98.06 262 VAL A O 1
ATOM 2005 N N . ALA A 1 263 ? 12.156 33.156 5.855 1 97.69 263 ALA A N 1
ATOM 2006 C CA . ALA A 1 263 ? 12.297 33.75 7.176 1 97.69 263 ALA A CA 1
ATOM 2007 C C . ALA A 1 263 ? 10.938 33.938 7.844 1 97.69 263 ALA A C 1
ATOM 2009 O O . ALA A 1 263 ? 10.758 33.594 9.016 1 97.69 263 ALA A O 1
ATOM 2010 N N . GLN A 1 264 ? 9.977 34.469 7.117 1 98.19 264 GLN A N 1
ATOM 2011 C CA . GLN A 1 264 ? 8.641 34.719 7.664 1 98.19 264 GLN A CA 1
ATOM 2012 C C . GLN A 1 264 ? 7.973 33.406 8.086 1 98.19 264 GLN A C 1
ATOM 2014 O O . GLN A 1 264 ? 7.406 33.344 9.18 1 98.19 264 GLN A O 1
ATOM 2019 N N . VAL A 1 265 ? 8.039 32.438 7.215 1 98.25 265 VAL A N 1
ATOM 2020 C CA . VAL A 1 265 ? 7.41 31.156 7.508 1 98.25 265 VAL A CA 1
ATOM 2021 C C . VAL A 1 265 ? 8.125 30.484 8.68 1 98.25 265 VAL A C 1
ATOM 2023 O O . VAL A 1 265 ? 7.488 29.906 9.555 1 98.25 265 VAL A O 1
ATOM 2026 N N . SER A 1 266 ? 9.469 30.578 8.758 1 98.31 266 SER A N 1
ATOM 2027 C CA . SER A 1 266 ? 10.227 30.031 9.875 1 98.31 266 SER A CA 1
ATOM 2028 C C . SER A 1 266 ? 9.82 30.703 11.188 1 98.31 266 SER A C 1
ATOM 2030 O O . SER A 1 266 ? 9.656 30.016 12.211 1 98.31 266 SER A O 1
ATOM 2032 N N . ASP A 1 267 ? 9.68 32 11.156 1 97.81 267 ASP A N 1
ATOM 2033 C CA . ASP A 1 267 ? 9.258 32.719 12.352 1 97.81 267 ASP A CA 1
ATOM 2034 C C . ASP A 1 267 ? 7.898 32.219 12.836 1 97.81 267 ASP A C 1
ATOM 2036 O O . ASP A 1 267 ? 7.688 32.062 14.039 1 97.81 267 ASP A O 1
ATOM 2040 N N . TYR A 1 268 ? 6.996 32.031 11.938 1 98.06 268 TYR A N 1
ATOM 2041 C CA . TYR A 1 268 ? 5.691 31.484 12.297 1 98.06 268 TYR A CA 1
ATOM 2042 C C . TYR A 1 268 ? 5.832 30.109 12.938 1 98.06 268 TYR A C 1
ATOM 2044 O O . TYR A 1 268 ? 5.188 29.828 13.945 1 98.06 268 TYR A O 1
ATOM 2052 N N . LEU A 1 269 ? 6.625 29.25 12.305 1 98.5 269 LEU A N 1
ATOM 2053 C CA . LEU A 1 269 ? 6.793 27.891 12.797 1 98.5 269 LEU A CA 1
ATOM 2054 C C . LEU A 1 269 ? 7.398 27.875 14.195 1 98.5 269 LEU A C 1
ATOM 2056 O O . LEU A 1 269 ? 7.012 27.078 15.047 1 98.5 269 LEU A O 1
ATOM 2060 N N . LEU A 1 270 ? 8.328 28.766 14.438 1 97.94 270 LEU A N 1
ATOM 2061 C CA . LEU A 1 270 ? 8.898 28.891 15.773 1 97.94 270 LEU A CA 1
ATOM 2062 C C . LEU A 1 270 ? 7.859 29.406 16.766 1 97.94 270 LEU A C 1
ATOM 2064 O O . LEU A 1 270 ? 7.805 28.938 17.906 1 97.94 270 LEU A O 1
ATOM 2068 N N . ALA A 1 271 ? 7.055 30.359 16.328 1 97.75 271 ALA A N 1
ATOM 2069 C CA . ALA A 1 271 ? 5.965 30.844 17.156 1 97.75 271 ALA A CA 1
ATOM 2070 C C . ALA A 1 271 ? 4.969 29.734 17.469 1 97.75 271 ALA A C 1
ATOM 2072 O O . ALA A 1 271 ? 4.41 29.672 18.562 1 97.75 271 ALA A O 1
ATOM 2073 N N . ALA A 1 272 ? 4.699 28.875 16.453 1 98.06 272 ALA A N 1
ATOM 2074 C CA . ALA A 1 272 ? 3.822 27.719 16.656 1 98.06 272 ALA A CA 1
ATOM 2075 C C . ALA A 1 272 ? 4.387 26.797 17.719 1 98.06 272 ALA A C 1
ATOM 2077 O O . ALA A 1 272 ? 3.639 26.266 18.547 1 98.06 272 ALA A O 1
ATOM 2078 N N . HIS A 1 273 ? 5.68 26.578 17.672 1 97.69 273 HIS A N 1
ATOM 2079 C CA . HIS A 1 273 ? 6.328 25.75 18.688 1 97.69 273 HIS A CA 1
ATOM 2080 C C . HIS A 1 273 ? 6.152 26.359 20.078 1 97.69 273 HIS A C 1
ATOM 2082 O O . HIS A 1 273 ? 5.828 25.656 21.031 1 97.69 273 HIS A O 1
ATOM 2088 N N . GLU A 1 274 ? 6.352 27.656 20.172 1 96.56 274 GLU A N 1
ATOM 2089 C CA . GLU A 1 274 ? 6.164 28.344 21.438 1 96.56 274 GLU A CA 1
ATOM 2090 C C . GLU A 1 274 ? 4.723 28.219 21.922 1 96.56 274 GLU A C 1
ATOM 2092 O O . GLU A 1 274 ? 4.473 28.156 23.141 1 96.56 274 GLU A O 1
ATOM 2097 N N . ALA A 1 275 ? 3.826 28.109 20.969 1 96.69 275 ALA A N 1
ATOM 2098 C CA . ALA A 1 275 ? 2.402 28.016 21.281 1 96.69 275 ALA A CA 1
ATOM 2099 C C . ALA A 1 275 ? 2.037 26.594 21.719 1 96.69 275 ALA A C 1
ATOM 2101 O O . ALA A 1 275 ? 0.927 26.359 22.188 1 96.69 275 ALA A O 1
ATOM 2102 N N . GLY A 1 276 ? 2.947 25.641 21.469 1 96 276 GLY A N 1
ATOM 2103 C CA . GLY A 1 276 ? 2.678 24.312 22 1 96 276 GLY A CA 1
ATOM 2104 C C . GLY A 1 276 ? 2.861 23.203 20.969 1 96 276 GLY A C 1
ATOM 2105 O O . GLY A 1 276 ? 2.691 22.031 21.266 1 96 276 GLY A O 1
ATOM 2106 N N . ALA A 1 277 ? 3.238 23.547 19.719 1 97.31 277 ALA A N 1
ATOM 2107 C CA . ALA A 1 277 ? 3.51 22.531 18.719 1 97.31 277 ALA A CA 1
ATOM 2108 C C . ALA A 1 277 ? 4.785 21.75 19.047 1 97.31 277 ALA A C 1
ATOM 2110 O O . ALA A 1 277 ? 5.848 22.359 19.219 1 97.31 277 ALA A O 1
ATOM 2111 N N . ASP A 1 278 ? 4.688 20.438 19.141 1 97.75 278 ASP A N 1
ATOM 2112 C CA . ASP A 1 278 ? 5.863 19.609 19.391 1 97.75 278 ASP A CA 1
ATOM 2113 C C . ASP A 1 278 ? 6.699 19.453 18.109 1 97.75 278 ASP A C 1
ATOM 2115 O O . ASP A 1 278 ? 7.914 19.266 18.188 1 97.75 278 ASP A O 1
ATOM 2119 N N . GLU A 1 279 ? 6.031 19.453 17.016 1 98.44 279 GLU A N 1
ATOM 2120 C CA . GLU A 1 279 ? 6.633 19.25 15.703 1 98.44 279 GLU A CA 1
ATOM 2121 C C . GLU A 1 279 ? 5.984 20.141 14.656 1 98.44 279 GLU A C 1
ATOM 2123 O O . GLU A 1 279 ? 4.773 20.359 14.68 1 98.44 279 GLU A O 1
ATOM 2128 N N . VAL A 1 280 ? 6.832 20.703 13.812 1 98.62 280 VAL A N 1
ATOM 2129 C CA . VAL A 1 280 ? 6.336 21.438 12.656 1 98.62 280 VAL A CA 1
ATOM 2130 C C . VAL A 1 280 ? 6.605 20.641 11.383 1 98.62 280 VAL A C 1
ATOM 2132 O O . VAL A 1 280 ? 7.625 19.953 11.281 1 98.62 280 VAL A O 1
ATOM 2135 N N . LEU A 1 281 ? 5.695 20.672 10.461 1 98.62 281 LEU A N 1
ATOM 2136 C CA . LEU A 1 281 ? 5.75 19.953 9.195 1 98.62 281 LEU A CA 1
ATOM 2137 C C . LEU A 1 281 ? 5.586 20.922 8.016 1 98.62 281 LEU A C 1
ATOM 2139 O O . LEU A 1 281 ? 4.562 21.594 7.898 1 98.62 281 LEU A O 1
ATOM 2143 N N . ILE A 1 282 ? 6.555 20.969 7.16 1 98.38 282 ILE A N 1
ATOM 2144 C CA . ILE A 1 282 ? 6.516 21.906 6.043 1 98.38 282 ILE A CA 1
ATOM 2145 C C . ILE A 1 282 ? 6.457 21.141 4.727 1 98.38 282 ILE A C 1
ATOM 2147 O O . ILE A 1 282 ? 7.281 20.25 4.48 1 98.38 282 ILE A O 1
ATOM 2151 N N . ASP A 1 283 ? 5.535 21.375 3.916 1 96.88 283 ASP A N 1
ATOM 2152 C CA . ASP A 1 283 ? 5.484 20.844 2.562 1 96.88 283 ASP A CA 1
ATOM 2153 C C . ASP A 1 283 ? 5.969 21.859 1.539 1 96.88 283 ASP A C 1
ATOM 2155 O O . ASP A 1 283 ? 5.34 22.906 1.349 1 96.88 283 ASP A O 1
ATOM 2159 N N . LEU A 1 284 ? 6.992 21.594 0.805 1 97.06 284 LEU A N 1
ATOM 2160 C CA . LEU A 1 284 ? 7.68 22.562 -0.049 1 97.06 284 LEU A CA 1
ATOM 2161 C C . LEU A 1 284 ? 7.387 22.281 -1.521 1 97.06 284 LEU A C 1
ATOM 2163 O O . LEU A 1 284 ? 7.895 22.984 -2.398 1 97.06 284 LEU A O 1
ATOM 2167 N N . GLN A 1 285 ? 6.543 21.328 -1.82 1 93.56 285 GLN A N 1
ATOM 2168 C CA . GLN A 1 285 ? 6.352 20.844 -3.184 1 93.56 285 GLN A CA 1
ATOM 2169 C C . GLN A 1 285 ? 5.535 21.828 -4.008 1 93.56 285 GLN A C 1
ATOM 2171 O O . GLN A 1 285 ? 5.52 21.75 -5.238 1 93.56 285 GLN A O 1
ATOM 2176 N N . GLN A 1 286 ? 4.863 22.75 -3.305 1 84.94 286 GLN A N 1
ATOM 2177 C CA . GLN A 1 286 ? 4.059 23.719 -4.047 1 84.94 286 GLN A CA 1
ATOM 2178 C C . GLN A 1 286 ? 4.914 24.875 -4.566 1 84.94 286 GLN A C 1
ATOM 2180 O O . GLN A 1 286 ? 4.496 25.609 -5.457 1 84.94 286 GLN A O 1
ATOM 2185 N N . THR A 1 287 ? 6.09 25.031 -3.992 1 91.38 287 THR A N 1
ATOM 2186 C CA . THR A 1 287 ? 6.949 26.156 -4.371 1 91.38 287 THR A CA 1
ATOM 2187 C C . THR A 1 287 ? 8.133 25.672 -5.199 1 91.38 287 THR A C 1
ATOM 2189 O O . THR A 1 287 ? 8.492 26.297 -6.203 1 91.38 287 THR A O 1
ATOM 2192 N N . ALA A 1 288 ? 8.68 24.547 -4.715 1 95.75 288 ALA A N 1
ATOM 2193 C CA . ALA A 1 288 ? 9.883 24.062 -5.387 1 95.75 288 ALA A CA 1
ATOM 2194 C C . ALA A 1 288 ? 9.594 23.688 -6.84 1 95.75 288 ALA A C 1
ATOM 2196 O O . ALA A 1 288 ? 8.586 23.047 -7.129 1 95.75 288 ALA A O 1
ATOM 2197 N N . ARG A 1 289 ? 10.547 24.125 -7.793 1 94.38 289 ARG A N 1
ATOM 2198 C CA . ARG A 1 289 ? 10.336 23.906 -9.219 1 94.38 289 ARG A CA 1
ATOM 2199 C C . ARG A 1 289 ? 10.984 22.594 -9.672 1 94.38 289 ARG A C 1
ATOM 2201 O O . ARG A 1 289 ? 10.641 22.062 -10.727 1 94.38 289 ARG A O 1
ATOM 2208 N N . ASN A 1 290 ? 11.875 22.156 -8.898 1 95.75 290 ASN A N 1
ATOM 2209 C CA . ASN A 1 290 ? 12.609 20.938 -9.18 1 95.75 290 ASN A CA 1
ATOM 2210 C C . ASN A 1 290 ? 13.242 20.359 -7.914 1 95.75 290 ASN A C 1
ATOM 2212 O O . ASN A 1 290 ? 13.125 20.938 -6.836 1 95.75 290 ASN A O 1
ATOM 2216 N N . ALA A 1 291 ? 13.859 19.219 -8.156 1 96.25 291 ALA A N 1
ATOM 2217 C CA . ALA A 1 291 ? 14.422 18.484 -7.027 1 96.25 291 ALA A CA 1
ATOM 2218 C C . ALA A 1 291 ? 15.516 19.281 -6.336 1 96.25 291 ALA A C 1
ATOM 2220 O O . ALA A 1 291 ? 15.633 19.266 -5.109 1 96.25 291 ALA A O 1
ATOM 2221 N N . GLU A 1 292 ? 16.312 19.953 -7.082 1 97 292 GLU A N 1
ATOM 2222 C CA . GLU A 1 292 ? 17.406 20.75 -6.527 1 97 292 GLU A CA 1
ATOM 2223 C C . GLU A 1 292 ? 16.859 21.875 -5.637 1 97 292 GLU A C 1
ATOM 2225 O O . GLU A 1 292 ? 17.344 22.062 -4.52 1 97 292 GLU A O 1
ATOM 2230 N N . GLU A 1 293 ? 15.883 22.562 -6.102 1 97.69 293 GLU A N 1
ATOM 2231 C CA . GLU A 1 293 ? 15.281 23.641 -5.316 1 97.69 293 GLU A CA 1
ATOM 2232 C C . GLU A 1 293 ? 14.578 23.094 -4.082 1 97.69 293 GLU A C 1
ATOM 2234 O O . GLU A 1 293 ? 14.594 23.719 -3.021 1 97.69 293 GLU A O 1
ATOM 2239 N N . LEU A 1 294 ? 13.93 21.953 -4.266 1 97.94 294 LEU A N 1
ATOM 2240 C CA . LEU A 1 294 ? 13.273 21.297 -3.137 1 97.94 294 LEU A CA 1
ATOM 2241 C C . LEU A 1 294 ? 14.266 21.047 -2.01 1 97.94 294 LEU A C 1
ATOM 2243 O O . LEU A 1 294 ? 14 21.375 -0.853 1 97.94 294 LEU A O 1
ATOM 2247 N N . THR A 1 295 ? 15.422 20.531 -2.344 1 97.88 295 THR A N 1
ATOM 2248 C CA . THR A 1 295 ? 16.469 20.188 -1.382 1 97.88 295 THR A CA 1
ATOM 2249 C C . THR A 1 295 ? 17.062 21.453 -0.778 1 97.88 295 THR A C 1
ATOM 2251 O O . THR A 1 295 ? 17.344 21.516 0.423 1 97.88 295 THR A O 1
ATOM 2254 N N . ASP A 1 296 ? 17.25 22.438 -1.591 1 98 296 ASP A N 1
ATOM 2255 C CA . ASP A 1 296 ? 17.812 23.703 -1.119 1 98 296 ASP A CA 1
ATOM 2256 C C . ASP A 1 296 ? 16.875 24.359 -0.097 1 98 296 ASP A C 1
ATOM 2258 O O . ASP A 1 296 ? 17.328 24.812 0.955 1 98 296 ASP A O 1
ATOM 2262 N N . LEU A 1 297 ? 15.633 24.391 -0.407 1 98.44 297 LEU A N 1
ATOM 2263 C CA . LEU A 1 297 ? 14.656 24.969 0.505 1 98.44 297 LEU A CA 1
ATOM 2264 C C . LEU A 1 297 ? 14.617 24.203 1.823 1 98.44 297 LEU A C 1
ATOM 2266 O O . LEU A 1 297 ? 14.531 24.812 2.895 1 98.44 297 LEU A O 1
ATOM 2270 N N . ALA A 1 298 ? 14.648 22.875 1.738 1 98.62 298 ALA A N 1
ATOM 2271 C CA . ALA A 1 298 ? 14.68 22.047 2.949 1 98.62 298 ALA A CA 1
ATOM 2272 C C . ALA A 1 298 ? 15.867 22.438 3.832 1 98.62 298 ALA A C 1
ATOM 2274 O O . ALA A 1 298 ? 15.719 22.594 5.047 1 98.62 298 ALA A O 1
ATOM 2275 N N . HIS A 1 299 ? 17 22.625 3.225 1 98.12 299 HIS A N 1
ATOM 2276 C CA . HIS A 1 299 ? 18.203 23 3.959 1 98.12 299 HIS A CA 1
ATOM 2277 C C . HIS A 1 299 ? 18.031 24.359 4.637 1 98.12 299 HIS A C 1
ATOM 2279 O O . HIS A 1 299 ? 18.406 24.531 5.797 1 98.12 299 HIS A O 1
ATOM 2285 N N . ARG A 1 300 ? 17.469 25.281 3.955 1 97.94 300 ARG A N 1
ATOM 2286 C CA . ARG A 1 300 ? 17.297 26.625 4.48 1 97.94 300 ARG A CA 1
ATOM 2287 C C . ARG A 1 300 ? 16.344 26.625 5.672 1 97.94 300 ARG A C 1
ATOM 2289 O O . ARG A 1 300 ? 16.594 27.297 6.68 1 97.94 300 ARG A O 1
ATOM 2296 N N . PHE A 1 301 ? 15.297 25.891 5.523 1 98.56 301 PHE A N 1
ATOM 2297 C CA . PHE A 1 301 ? 14.344 25.812 6.629 1 98.56 301 PHE A CA 1
ATOM 2298 C C . PHE A 1 301 ? 14.969 25.141 7.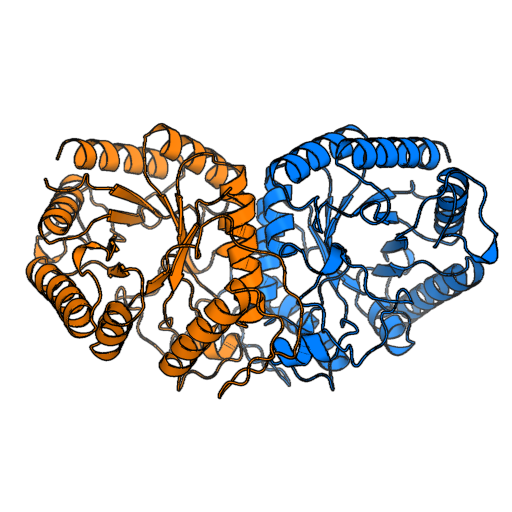84 1 98.56 301 PHE A C 1
ATOM 2300 O O . PHE A 1 301 ? 14.82 25.609 8.969 1 98.56 301 PHE A O 1
ATOM 2307 N N . HIS A 1 302 ? 15.641 24.016 7.613 1 98.5 302 HIS A N 1
ATOM 2308 C CA . HIS A 1 302 ? 16.25 23.297 8.734 1 98.5 302 HIS A CA 1
ATOM 2309 C C . HIS A 1 302 ? 17.25 24.172 9.469 1 98.5 302 HIS A C 1
ATOM 2311 O O . HIS A 1 302 ? 17.281 24.188 10.703 1 98.5 302 HIS A O 1
ATOM 2317 N N . THR A 1 303 ? 18.047 24.922 8.734 1 97.56 303 THR A N 1
ATOM 2318 C CA . THR A 1 303 ? 19.062 25.812 9.305 1 97.56 303 THR A CA 1
ATOM 2319 C C . THR A 1 303 ? 18.422 26.859 10.203 1 97.56 303 THR A C 1
ATOM 2321 O O . THR A 1 303 ? 18.906 27.109 11.305 1 97.56 303 THR A O 1
ATOM 2324 N N . ARG A 1 304 ? 17.328 27.406 9.844 1 97.06 304 ARG A N 1
ATOM 2325 C CA . ARG A 1 304 ? 16.672 28.469 10.594 1 97.06 304 ARG A CA 1
ATOM 2326 C C . ARG A 1 304 ? 15.938 27.906 11.812 1 97.06 304 ARG A C 1
ATOM 2328 O O . ARG A 1 304 ? 15.961 28.5 12.891 1 97.06 304 ARG A O 1
ATOM 2335 N N . LEU A 1 305 ? 15.344 26.75 11.594 1 97.75 305 LEU A N 1
ATOM 2336 C CA . LEU A 1 305 ? 14.484 26.203 12.641 1 97.75 305 LEU A CA 1
ATOM 2337 C C . LEU A 1 305 ? 15.32 25.531 13.719 1 97.75 305 LEU A C 1
ATOM 2339 O O . LEU A 1 305 ? 14.883 25.406 14.867 1 97.75 305 LEU A O 1
ATOM 2343 N N . SER A 1 306 ? 16.469 25.047 13.32 1 93.62 306 SER A N 1
ATOM 2344 C CA . SER A 1 306 ? 17.328 24.375 14.281 1 93.62 306 SER A CA 1
ATOM 2345 C C . SER A 1 306 ? 18.047 25.375 15.18 1 93.62 306 SER A C 1
ATOM 2347 O O . SER A 1 306 ? 18.578 25 16.234 1 93.62 306 SER A O 1
ATOM 2349 N N . LYS A 1 307 ? 18.281 26.672 14.812 1 84.5 307 LYS A N 1
ATOM 2350 C CA . LYS A 1 307 ? 18.938 27.719 15.586 1 84.5 307 LYS A CA 1
ATOM 2351 C C . LYS A 1 307 ? 17.984 28.375 16.578 1 84.5 307 LYS A C 1
ATOM 2353 O O . LYS A 1 307 ? 18.422 29.062 17.5 1 84.5 307 LYS A O 1
ATOM 2358 N N . GLY A 1 308 ? 16.719 28.234 16.312 1 71.12 308 GLY A N 1
ATOM 2359 C CA . GLY A 1 308 ? 15.758 28.891 17.188 1 71.12 308 GLY A CA 1
ATOM 2360 C C . GLY A 1 308 ? 15.398 28.062 18.406 1 71.12 308 GLY A C 1
ATOM 2361 O O . GLY A 1 308 ? 15.727 26.875 18.484 1 71.12 308 GLY A O 1
ATOM 2362 N N . MET B 1 1 ? 10.82 -21.531 -32.031 1 35.03 1 MET B N 1
ATOM 2363 C CA . MET B 1 1 ? 11.906 -21.031 -31.203 1 35.03 1 MET B CA 1
ATOM 2364 C C . MET B 1 1 ? 11.477 -20.938 -29.75 1 35.03 1 MET B C 1
ATOM 2366 O O . MET B 1 1 ? 10.547 -20.188 -29.422 1 35.03 1 MET B O 1
ATOM 2370 N N . THR B 1 2 ? 11.375 -22.016 -29.016 1 48.06 2 THR B N 1
ATOM 2371 C CA . THR B 1 2 ? 10.797 -22.234 -27.688 1 48.06 2 THR B CA 1
ATOM 2372 C C . THR B 1 2 ? 11.234 -21.156 -26.719 1 48.06 2 THR B C 1
ATOM 2374 O O . THR B 1 2 ? 12.438 -20.938 -26.516 1 48.06 2 THR B O 1
ATOM 2377 N N . ASP B 1 3 ? 10.516 -20.016 -26.531 1 70.06 3 ASP B N 1
ATOM 2378 C CA . ASP B 1 3 ? 10.875 -18.844 -25.734 1 70.06 3 ASP B CA 1
ATOM 2379 C C . ASP B 1 3 ? 11.43 -19.266 -24.375 1 70.06 3 ASP B C 1
ATOM 2381 O O . ASP B 1 3 ? 11.109 -20.344 -23.859 1 70.06 3 ASP B O 1
ATOM 2385 N N . MET B 1 4 ? 12.586 -18.781 -23.938 1 87.75 4 MET B N 1
ATOM 2386 C CA . MET B 1 4 ? 13.32 -19.047 -22.719 1 87.75 4 MET B CA 1
ATOM 2387 C C . MET B 1 4 ? 12.391 -19.047 -21.516 1 87.75 4 MET B C 1
ATOM 2389 O O . MET B 1 4 ? 11.531 -18.1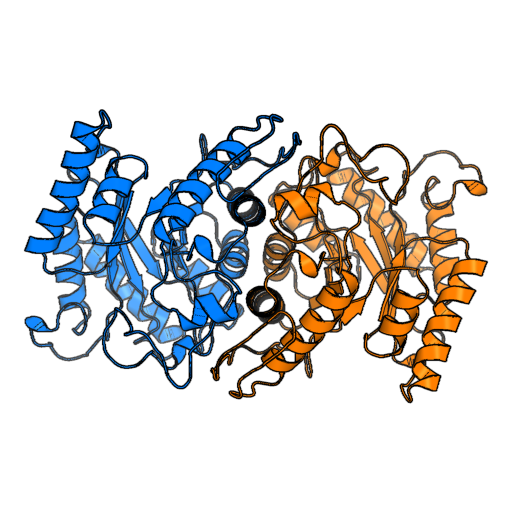88 -21.391 1 87.75 4 MET B O 1
ATOM 2393 N N . LEU B 1 5 ? 12.477 -20.219 -20.781 1 96.81 5 LEU B N 1
ATOM 2394 C CA . LEU B 1 5 ? 11.719 -20.328 -19.547 1 96.81 5 LEU B CA 1
ATOM 2395 C C . LEU B 1 5 ? 12.07 -19.188 -18.578 1 96.81 5 LEU B C 1
ATOM 2397 O O . LEU B 1 5 ? 13.242 -18.953 -18.297 1 96.81 5 LEU B O 1
ATOM 2401 N N . LYS B 1 6 ? 11.141 -18.422 -18.234 1 98.25 6 LYS B N 1
ATOM 2402 C CA . LYS B 1 6 ? 11.32 -17.453 -17.156 1 98.25 6 LYS B CA 1
ATOM 2403 C C . LYS B 1 6 ? 11.062 -18.094 -15.797 1 98.25 6 LYS B C 1
ATOM 2405 O O . LYS B 1 6 ? 10.172 -18.938 -15.656 1 98.25 6 LYS B O 1
ATOM 2410 N N . ILE B 1 7 ? 11.812 -17.719 -14.805 1 98.75 7 ILE B N 1
ATOM 2411 C CA . ILE B 1 7 ? 11.742 -18.344 -13.484 1 98.75 7 ILE B CA 1
ATOM 2412 C C . ILE B 1 7 ? 11.461 -17.266 -12.43 1 98.75 7 ILE B C 1
ATOM 2414 O O . ILE B 1 7 ? 12.258 -16.359 -12.234 1 98.75 7 ILE B O 1
ATOM 2418 N N . GLY B 1 8 ? 10.352 -17.359 -11.789 1 98.75 8 GLY B N 1
ATOM 2419 C CA . GLY B 1 8 ? 9.961 -16.469 -10.711 1 98.75 8 GLY B CA 1
ATOM 2420 C C . GLY B 1 8 ? 9.961 -17.141 -9.344 1 98.75 8 GLY B C 1
ATOM 2421 O O . GLY B 1 8 ? 10.008 -18.375 -9.258 1 98.75 8 GLY B O 1
ATOM 2422 N N . LEU B 1 9 ? 9.945 -16.344 -8.289 1 98.75 9 LEU B N 1
ATOM 2423 C CA . LEU B 1 9 ? 9.922 -16.812 -6.91 1 98.75 9 LEU B CA 1
ATOM 2424 C C . LEU B 1 9 ? 8.859 -16.062 -6.105 1 98.75 9 LEU B C 1
ATOM 2426 O O . LEU B 1 9 ? 8.555 -14.898 -6.395 1 98.75 9 LEU B O 1
ATOM 2430 N N . GLY B 1 10 ? 8.297 -16.797 -5.156 1 98.44 10 GLY B N 1
ATOM 2431 C CA . GLY B 1 10 ? 7.566 -16.062 -4.129 1 98.44 10 GLY B CA 1
ATOM 2432 C C . GLY B 1 10 ? 8.453 -15.172 -3.287 1 98.44 10 GLY B C 1
ATOM 2433 O O . GLY B 1 10 ? 9.469 -15.617 -2.756 1 98.44 10 GLY B O 1
ATOM 2434 N N . ALA B 1 11 ? 8.062 -13.938 -3.156 1 98.62 11 ALA B N 1
ATOM 2435 C CA . ALA B 1 11 ? 8.797 -13.008 -2.299 1 98.62 11 ALA B CA 1
ATOM 2436 C C . ALA B 1 11 ? 8.57 -13.328 -0.824 1 98.62 11 ALA B C 1
ATOM 2438 O O . ALA B 1 11 ? 7.477 -13.734 -0.434 1 98.62 11 ALA B O 1
ATOM 2439 N N . PRO B 1 12 ? 9.648 -13.164 0.004 1 97.81 12 PRO B N 1
ATOM 2440 C CA . PRO B 1 12 ? 9.398 -13.281 1.442 1 97.81 12 PRO B CA 1
ATOM 2441 C C . PRO B 1 12 ? 8.273 -12.367 1.924 1 97.81 12 PRO B C 1
ATOM 2443 O O . PRO B 1 12 ? 8.328 -11.156 1.706 1 97.81 12 PRO B O 1
ATOM 2446 N N . GLN B 1 13 ? 7.277 -12.93 2.492 1 97.69 13 GLN B N 1
ATOM 2447 C CA . GLN B 1 13 ? 6.078 -12.164 2.83 1 97.69 13 GLN B CA 1
ATOM 2448 C C . GLN B 1 13 ? 5.391 -12.742 4.066 1 97.69 13 GLN B C 1
ATOM 2450 O O . GLN B 1 13 ? 4.574 -12.062 4.699 1 97.69 13 GLN B O 1
ATOM 2455 N N . TYR B 1 14 ? 5.75 -14 4.488 1 96.06 14 TYR B N 1
ATOM 2456 C CA . TYR B 1 14 ? 4.973 -14.742 5.469 1 96.06 14 TYR B CA 1
ATOM 2457 C C . TYR B 1 14 ? 5.852 -15.203 6.629 1 96.06 14 TYR B C 1
ATOM 2459 O O . TYR B 1 14 ? 7.051 -15.414 6.457 1 96.06 14 TYR B O 1
ATOM 2467 N N . GLY B 1 15 ? 5.234 -15.359 7.77 1 93.88 15 GLY B N 1
ATOM 2468 C CA . GLY B 1 15 ? 5.875 -15.992 8.914 1 93.88 15 GLY B CA 1
ATOM 2469 C C . GLY B 1 15 ? 7.172 -15.312 9.312 1 93.88 15 GLY B C 1
ATOM 2470 O O . GLY B 1 15 ? 7.211 -14.094 9.508 1 93.88 15 GLY B O 1
ATOM 2471 N N . THR B 1 16 ? 8.227 -16.094 9.344 1 91.06 16 THR B N 1
ATOM 2472 C CA . THR B 1 16 ? 9.508 -15.594 9.828 1 91.06 16 THR B CA 1
ATOM 2473 C C . THR B 1 16 ? 10.211 -14.766 8.75 1 91.06 16 THR B C 1
ATOM 2475 O O . THR B 1 16 ? 11.211 -14.094 9.023 1 91.06 16 THR B O 1
ATOM 2478 N N . PHE B 1 17 ? 9.664 -14.742 7.586 1 95.38 17 PHE B N 1
ATOM 2479 C CA . PHE B 1 17 ? 10.336 -14.102 6.465 1 95.38 17 PHE B CA 1
ATOM 2480 C C . PHE B 1 17 ? 9.867 -12.664 6.305 1 95.38 17 PHE B C 1
ATOM 2482 O O . PHE B 1 17 ? 10.219 -12 5.324 1 95.38 17 PHE B O 1
ATOM 2489 N N . THR B 1 18 ? 9.102 -12.133 7.289 1 96.19 18 THR B N 1
ATOM 2490 C CA . THR B 1 18 ? 8.555 -10.781 7.211 1 96.19 18 THR B CA 1
ATOM 2491 C C . THR B 1 18 ? 9.586 -9.758 7.68 1 96.19 18 THR B C 1
ATOM 2493 O O . THR B 1 18 ? 9.328 -8.547 7.652 1 96.19 18 THR B O 1
ATOM 2496 N N . ASP B 1 19 ? 10.781 -10.188 8.078 1 96.75 19 ASP B N 1
ATOM 2497 C CA . ASP B 1 19 ? 11.859 -9.305 8.5 1 96.75 19 ASP B CA 1
ATOM 2498 C C . ASP B 1 19 ? 12.398 -8.5 7.312 1 96.75 19 ASP B C 1
ATOM 2500 O O . ASP B 1 19 ? 12.789 -9.078 6.297 1 96.75 19 ASP B O 1
ATOM 2504 N N . PRO B 1 20 ? 12.422 -7.16 7.465 1 97.81 20 PRO B N 1
ATOM 2505 C CA . PRO B 1 20 ? 12.828 -6.332 6.328 1 97.81 20 PRO B CA 1
ATOM 2506 C C . PRO B 1 20 ? 14.25 -6.637 5.855 1 97.81 20 PRO B C 1
ATOM 2508 O O . PRO B 1 20 ? 14.539 -6.535 4.66 1 97.81 20 PRO B O 1
ATOM 2511 N N . THR B 1 21 ? 15.148 -6.988 6.754 1 97 21 THR B N 1
ATOM 2512 C CA . THR B 1 21 ? 16.5 -7.336 6.359 1 97 21 THR B CA 1
ATOM 2513 C C . THR B 1 21 ? 16.516 -8.602 5.512 1 97 21 THR B C 1
ATOM 2515 O O . THR B 1 21 ? 17.234 -8.68 4.508 1 97 21 THR B O 1
ATOM 2518 N N . VAL B 1 22 ? 15.688 -9.578 5.914 1 97.44 22 VAL B N 1
ATOM 2519 C CA . VAL B 1 22 ? 15.555 -10.82 5.16 1 97.44 22 VAL B CA 1
ATOM 2520 C C . VAL B 1 22 ? 14.992 -10.531 3.773 1 97.44 22 VAL B C 1
ATOM 2522 O O . VAL B 1 22 ? 15.523 -11.008 2.768 1 97.44 22 VAL B O 1
ATOM 2525 N N . ILE B 1 23 ? 14.016 -9.703 3.695 1 98.69 23 ILE B N 1
ATOM 2526 C CA . ILE B 1 23 ? 13.344 -9.383 2.439 1 98.69 23 ILE B CA 1
ATOM 2527 C C . ILE B 1 23 ? 14.32 -8.695 1.49 1 98.69 23 ILE B C 1
ATOM 2529 O O . ILE B 1 23 ? 14.461 -9.102 0.333 1 98.69 23 ILE B O 1
ATOM 2533 N N . SER B 1 24 ? 15.008 -7.691 1.976 1 97.94 24 SER B N 1
ATOM 2534 C CA . SER B 1 24 ? 15.93 -6.914 1.153 1 97.94 24 SER B CA 1
ATOM 2535 C C . SER B 1 24 ? 17.094 -7.766 0.668 1 97.94 24 SER B C 1
ATOM 2537 O O . SER B 1 24 ? 17.438 -7.742 -0.516 1 97.94 24 SER B O 1
ATOM 2539 N N . GLN B 1 25 ? 17.703 -8.523 1.559 1 97.69 25 GLN B N 1
ATOM 2540 C CA . GLN B 1 25 ? 18.859 -9.344 1.21 1 97.69 25 GLN B CA 1
ATOM 2541 C C . GLN B 1 25 ? 18.469 -10.453 0.241 1 97.69 25 GLN B C 1
ATOM 2543 O O . GLN B 1 25 ? 19.203 -10.734 -0.715 1 97.69 25 GLN B O 1
ATOM 2548 N N . PHE B 1 26 ? 17.375 -11.07 0.536 1 98.56 26 PHE B N 1
ATOM 2549 C CA . PHE B 1 26 ? 16.906 -12.125 -0.353 1 98.56 26 PHE B CA 1
ATOM 2550 C C . PHE B 1 26 ? 16.656 -11.578 -1.754 1 98.56 26 PHE B C 1
ATOM 2552 O O . PHE B 1 26 ? 17.062 -12.18 -2.744 1 98.56 26 PHE B O 1
ATOM 2559 N N . ALA B 1 27 ? 15.961 -10.438 -1.843 1 98.62 27 ALA B N 1
ATOM 2560 C CA . ALA B 1 27 ? 15.617 -9.82 -3.125 1 98.62 27 ALA B CA 1
ATOM 2561 C C . ALA B 1 27 ? 16.875 -9.508 -3.932 1 98.62 27 ALA B C 1
ATOM 2563 O O . ALA B 1 27 ? 16.953 -9.812 -5.125 1 98.62 27 ALA B O 1
ATOM 2564 N N . ALA B 1 28 ? 17.844 -8.953 -3.281 1 97.44 28 ALA B N 1
ATOM 2565 C CA . ALA B 1 28 ? 19.109 -8.641 -3.947 1 97.44 28 ALA B CA 1
ATOM 2566 C C . ALA B 1 28 ? 19.812 -9.906 -4.434 1 97.44 28 ALA B C 1
ATOM 2568 O O . ALA B 1 28 ? 20.328 -9.945 -5.551 1 97.44 28 ALA B O 1
ATOM 2569 N N . THR B 1 29 ? 19.797 -10.914 -3.621 1 98.31 29 THR B N 1
ATOM 2570 C CA . THR B 1 29 ? 20.484 -12.164 -3.92 1 98.31 29 THR B CA 1
ATOM 2571 C C . THR B 1 29 ? 19.844 -12.852 -5.121 1 98.31 29 THR B C 1
ATOM 2573 O O . THR B 1 29 ? 20.547 -13.273 -6.047 1 98.31 29 THR B O 1
ATOM 2576 N N . VAL B 1 30 ? 18.547 -12.945 -5.145 1 98.56 30 VAL B N 1
ATOM 2577 C CA . VAL B 1 30 ? 17.906 -13.711 -6.203 1 98.56 30 VAL B CA 1
ATOM 2578 C C . VAL B 1 30 ? 17.953 -12.93 -7.512 1 98.56 30 VAL B C 1
ATOM 2580 O O . VAL B 1 30 ? 18 -13.516 -8.594 1 98.56 30 VAL B O 1
ATOM 2583 N N . GLU B 1 31 ? 17.938 -11.586 -7.422 1 98.56 31 GLU B N 1
ATOM 2584 C CA . GLU B 1 31 ? 18.172 -10.789 -8.617 1 98.56 31 GLU B CA 1
ATOM 2585 C C . GLU B 1 31 ? 19.562 -11.062 -9.195 1 98.56 31 GLU B C 1
ATOM 2587 O O . GLU B 1 31 ? 19.719 -11.219 -10.414 1 98.56 31 GLU B O 1
ATOM 2592 N N . ALA B 1 32 ? 20.531 -11.172 -8.344 1 98.19 32 ALA B N 1
ATOM 2593 C CA . ALA B 1 32 ? 21.906 -11.445 -8.773 1 98.19 32 ALA B CA 1
ATOM 2594 C C . ALA B 1 32 ? 22.016 -12.852 -9.359 1 98.19 32 ALA B C 1
ATOM 2596 O O . ALA B 1 32 ? 22.797 -13.07 -10.289 1 98.19 32 ALA B O 1
ATOM 2597 N N . ILE B 1 33 ? 21.281 -13.82 -8.812 1 97.88 33 ILE B N 1
ATOM 2598 C CA . ILE B 1 33 ? 21.266 -15.188 -9.312 1 97.88 33 ILE B CA 1
ATOM 2599 C C . ILE B 1 33 ? 20.734 -15.211 -10.742 1 97.88 33 ILE B C 1
ATOM 2601 O O . ILE B 1 33 ? 21.203 -16 -11.57 1 97.88 33 ILE B O 1
ATOM 2605 N N . GLY B 1 34 ? 19.75 -14.359 -11 1 97.88 34 GLY B N 1
ATOM 2606 C CA . GLY B 1 34 ? 19.234 -14.281 -12.352 1 97.88 34 GLY B CA 1
ATOM 2607 C C . GLY B 1 34 ? 17.75 -14.625 -12.445 1 97.88 34 GLY B C 1
ATOM 2608 O O . GLY B 1 34 ? 17.234 -14.875 -13.539 1 97.88 34 GLY B O 1
ATOM 2609 N N . PHE B 1 35 ? 17.078 -14.641 -11.336 1 98.69 35 PHE B N 1
ATOM 2610 C CA . PHE B 1 35 ? 15.633 -14.836 -11.383 1 98.69 35 PHE B CA 1
ATOM 2611 C C . PHE B 1 35 ? 14.961 -13.711 -12.164 1 98.69 35 PHE B C 1
ATOM 2613 O O . PHE B 1 35 ? 15.461 -12.578 -12.188 1 98.69 35 PHE B O 1
ATOM 2620 N N . ASP B 1 36 ? 13.844 -14.008 -12.711 1 98.69 36 ASP B N 1
ATOM 2621 C CA . ASP B 1 36 ? 13.172 -13.07 -13.602 1 98.69 36 ASP B CA 1
ATOM 2622 C C . ASP B 1 36 ? 12.141 -12.242 -12.836 1 98.69 36 ASP B C 1
ATOM 2624 O O . ASP B 1 36 ? 11.812 -11.117 -13.242 1 98.69 36 ASP B O 1
ATOM 2628 N N . SER B 1 37 ? 11.609 -12.773 -11.688 1 98.88 37 SER B N 1
ATOM 2629 C CA . SER B 1 37 ? 10.508 -12.062 -11.039 1 98.88 37 SER B CA 1
ATOM 2630 C C . SER B 1 37 ? 10.344 -12.5 -9.586 1 98.88 37 SER B C 1
ATOM 2632 O O . SER B 1 37 ? 10.75 -13.609 -9.211 1 98.88 37 SER B O 1
ATOM 2634 N N . LEU B 1 38 ? 9.844 -11.633 -8.734 1 98.94 38 LEU B N 1
ATOM 2635 C CA . LEU B 1 38 ? 9.367 -11.875 -7.375 1 98.94 38 LEU B CA 1
ATOM 2636 C C . LEU B 1 38 ? 7.871 -11.602 -7.266 1 98.94 38 LEU B C 1
ATOM 2638 O O . LEU B 1 38 ? 7.379 -10.602 -7.801 1 98.94 38 LEU B O 1
ATOM 2642 N N . TRP B 1 39 ? 7.168 -12.516 -6.59 1 98.88 39 TRP B N 1
ATOM 2643 C CA . TRP B 1 39 ? 5.711 -12.438 -6.551 1 98.88 39 TRP B CA 1
ATOM 2644 C C . TRP B 1 39 ? 5.207 -12.422 -5.113 1 98.88 39 TRP B C 1
ATOM 2646 O O . TRP B 1 39 ? 5.719 -13.156 -4.262 1 98.88 39 TRP B O 1
ATOM 2656 N N . VAL B 1 40 ? 4.164 -11.602 -4.863 1 98.69 40 VAL B N 1
ATOM 2657 C CA . VAL B 1 40 ? 3.512 -11.547 -3.559 1 98.69 40 VAL B CA 1
ATOM 2658 C C . VAL B 1 40 ? 2.086 -12.078 -3.668 1 98.69 40 VAL B C 1
ATOM 2660 O O . VAL B 1 40 ? 1.521 -12.141 -4.762 1 98.69 40 VAL B O 1
ATOM 2663 N N . GLY B 1 41 ? 1.562 -12.516 -2.533 1 97.5 41 GLY B N 1
ATOM 2664 C CA . GLY B 1 41 ? 0.179 -12.953 -2.439 1 97.5 41 GLY B CA 1
ATOM 2665 C C . GLY B 1 41 ? -0.687 -12.023 -1.609 1 97.5 41 GLY B C 1
ATOM 2666 O O . GLY B 1 41 ? -0.19 -11.055 -1.032 1 97.5 41 GLY B O 1
ATOM 2667 N N . ASP B 1 42 ? -1.988 -12.344 -1.561 1 97.44 42 ASP B N 1
ATOM 2668 C CA . ASP B 1 42 ? -2.967 -11.492 -0.893 1 97.44 42 ASP B CA 1
ATOM 2669 C C . ASP B 1 42 ? -3.713 -12.258 0.196 1 97.44 42 ASP B C 1
ATOM 2671 O O . ASP B 1 42 ? -4.391 -13.25 -0.088 1 97.44 42 ASP B O 1
ATOM 2675 N N . ARG B 1 43 ? -3.502 -11.844 1.396 1 95.94 43 ARG B N 1
ATOM 2676 C CA . ARG B 1 43 ? -4.16 -12.43 2.562 1 95.94 43 ARG B CA 1
ATOM 2677 C C . ARG B 1 43 ? -4.652 -11.344 3.512 1 95.94 43 ARG B C 1
ATOM 2679 O O . ARG B 1 43 ? -4.027 -10.289 3.639 1 95.94 43 ARG B O 1
ATOM 2686 N N . ALA B 1 44 ? -5.809 -11.664 4.145 1 96.62 44 ALA B N 1
ATOM 2687 C CA . ALA B 1 44 ? -6.336 -10.648 5.059 1 96.62 44 ALA B CA 1
ATOM 2688 C C . ALA B 1 44 ? -6.418 -11.195 6.484 1 96.62 44 ALA B C 1
ATOM 2690 O O . ALA B 1 44 ? -6.203 -10.453 7.449 1 96.62 44 ALA B O 1
ATOM 2691 N N . LEU B 1 45 ? -6.801 -12.391 6.645 1 97.06 45 LEU B N 1
ATOM 2692 C CA . LEU B 1 45 ? -6.871 -13.055 7.945 1 97.06 45 LEU B CA 1
ATOM 2693 C C . LEU B 1 45 ? -6.969 -14.562 7.785 1 97.06 45 LEU B C 1
ATOM 2695 O O . LEU B 1 45 ? -7.16 -15.062 6.672 1 97.06 45 LEU B O 1
ATOM 2699 N N . VAL B 1 46 ? -6.707 -15.305 8.836 1 96.81 46 VAL B N 1
ATOM 2700 C CA . VAL B 1 46 ? -6.934 -16.75 8.906 1 96.81 46 VAL B CA 1
ATOM 2701 C C . VAL B 1 46 ? -8.055 -17.031 9.898 1 96.81 46 VAL B C 1
ATOM 2703 O O . VAL B 1 46 ? -7.84 -17 11.117 1 96.81 46 VAL B O 1
ATOM 2706 N N . PRO B 1 47 ? -9.195 -17.375 9.383 1 96.44 47 PRO B N 1
ATOM 2707 C CA . PRO B 1 47 ? -10.289 -17.656 10.312 1 96.44 47 PRO B CA 1
ATOM 2708 C C . PRO B 1 47 ? -10.008 -18.859 11.203 1 96.44 47 PRO B C 1
ATOM 2710 O O . PRO B 1 47 ? -9.391 -19.828 10.758 1 96.44 47 PRO B O 1
ATOM 2713 N N . THR B 1 48 ? -10.453 -18.797 12.469 1 95.62 48 THR B N 1
ATOM 2714 C CA . THR B 1 48 ? -10.289 -19.938 13.375 1 95.62 48 THR B CA 1
ATOM 2715 C C . THR B 1 48 ? -11.141 -21.109 12.93 1 95.62 48 THR B C 1
ATOM 2717 O O . THR B 1 48 ? -10.781 -22.266 13.164 1 95.62 48 THR B O 1
ATOM 2720 N N . GLU B 1 49 ? -12.242 -20.812 12.289 1 94.69 49 GLU B N 1
ATOM 2721 C CA . GLU B 1 49 ? -13.148 -21.797 11.695 1 94.69 49 GLU B CA 1
ATOM 2722 C C . GLU B 1 49 ? -13.516 -21.406 10.266 1 94.69 49 GLU B C 1
ATOM 2724 O O . GLU B 1 49 ? -14.602 -20.875 10.023 1 94.69 49 GLU B O 1
ATOM 2729 N N . PRO B 1 50 ? -12.633 -21.797 9.344 1 94.62 50 PRO B N 1
ATOM 2730 C CA . PRO B 1 50 ? -12.859 -21.391 7.957 1 94.62 50 PRO B CA 1
ATOM 2731 C C . PRO B 1 50 ? -14.156 -21.953 7.383 1 94.62 50 PRO B C 1
ATOM 2733 O O . PRO B 1 50 ? -14.43 -23.156 7.543 1 94.62 50 PRO B O 1
ATOM 2736 N N . ARG B 1 51 ? -14.953 -21.156 6.703 1 94.5 51 ARG B N 1
ATOM 2737 C CA . ARG B 1 51 ? -16.188 -21.562 6.055 1 94.5 51 ARG B CA 1
ATOM 2738 C C . ARG B 1 51 ? -15.914 -22.266 4.73 1 94.5 51 ARG B C 1
ATOM 2740 O O . ARG B 1 51 ? -16.75 -23.047 4.246 1 94.5 51 ARG B O 1
ATOM 2747 N N . ASP B 1 52 ? -14.727 -21.875 4.117 1 93.94 52 ASP B N 1
ATOM 2748 C CA . ASP B 1 52 ? -14.375 -22.359 2.787 1 93.94 52 ASP B CA 1
ATOM 2749 C C . ASP B 1 52 ? -13.102 -23.203 2.828 1 93.94 52 ASP B C 1
ATOM 2751 O O . ASP B 1 52 ? -12.234 -22.984 3.678 1 93.94 52 ASP B O 1
ATOM 2755 N N . THR B 1 53 ? -13.031 -24.094 1.869 1 88.69 53 THR B N 1
ATOM 2756 C CA . THR B 1 53 ? -11.859 -24.969 1.775 1 88.69 53 THR B CA 1
ATOM 2757 C C . THR B 1 53 ? -10.688 -24.219 1.15 1 88.69 53 THR B C 1
ATOM 2759 O O . THR B 1 53 ? -10.852 -23.531 0.137 1 88.69 53 THR B O 1
ATOM 2762 N N . TYR B 1 54 ? -9.602 -24.391 1.766 1 86.88 54 TYR B N 1
ATOM 2763 C CA . TYR B 1 54 ? -8.375 -23.859 1.188 1 86.88 54 TYR B CA 1
ATOM 2764 C C . TYR B 1 54 ? -8.055 -24.547 -0.138 1 86.88 54 TYR B C 1
ATOM 2766 O O . TYR B 1 54 ? -8.016 -25.766 -0.217 1 86.88 54 TYR B O 1
ATOM 2774 N N . PRO B 1 55 ? -7.789 -23.812 -1.175 1 78.62 55 PRO B N 1
ATOM 2775 C CA . PRO B 1 55 ? -7.574 -24.406 -2.498 1 78.62 55 PRO B CA 1
ATOM 2776 C C . PRO B 1 55 ? -6.367 -25.344 -2.535 1 78.62 55 PRO B C 1
ATOM 2778 O O . PRO B 1 55 ? -6.32 -26.266 -3.354 1 78.62 55 PRO B O 1
ATOM 2781 N N . GLY B 1 56 ? -5.398 -25.109 -1.712 1 72.06 56 GLY B N 1
ATOM 2782 C CA . GLY B 1 56 ? -4.227 -25.969 -1.675 1 72.06 56 GLY B CA 1
ATOM 2783 C C . GLY B 1 56 ? -4.488 -27.297 -0.98 1 72.06 56 GLY B C 1
ATOM 2784 O O . GLY B 1 56 ? -3.635 -28.188 -0.994 1 72.06 56 GLY B O 1
ATOM 2785 N N . GLY B 1 57 ? -5.676 -27.406 -0.453 1 74 57 GLY B N 1
ATOM 2786 C CA . GLY B 1 57 ? -6.004 -28.609 0.306 1 74 57 GLY B CA 1
ATOM 2787 C C . GLY B 1 57 ? -5.469 -28.578 1.725 1 74 57 GLY B C 1
ATOM 2788 O O . GLY B 1 57 ? -4.539 -27.828 2.027 1 74 57 GLY B O 1
ATOM 2789 N N . GLY B 1 58 ? -6.086 -29.234 2.578 1 75.12 58 GLY B N 1
ATOM 2790 C CA . GLY B 1 58 ? -5.613 -29.312 3.951 1 75.12 58 GLY B CA 1
ATOM 2791 C C . GLY B 1 58 ? -5.855 -28.047 4.742 1 75.12 58 GLY B C 1
ATOM 2792 O O . GLY B 1 58 ? -6.641 -27.188 4.328 1 75.12 58 GLY B O 1
ATOM 2793 N N . PRO B 1 59 ? -5.293 -28.031 5.93 1 81.12 59 PRO B N 1
ATOM 2794 C CA . PRO B 1 59 ? -5.418 -26.828 6.754 1 81.12 59 PRO B CA 1
ATOM 2795 C C . PRO B 1 59 ? -4.609 -25.656 6.207 1 81.12 59 PRO B C 1
ATOM 2797 O O . PRO B 1 59 ? -3.643 -25.859 5.469 1 81.12 59 PRO B O 1
ATOM 2800 N N . LEU B 1 60 ? -5.09 -24.5 6.496 1 85.94 60 LEU B N 1
ATOM 2801 C CA . LEU B 1 60 ? -4.309 -23.312 6.164 1 85.94 60 LEU B CA 1
ATOM 2802 C C . LEU B 1 60 ? -2.941 -23.359 6.84 1 85.94 60 LEU B C 1
ATOM 2804 O O . LEU B 1 60 ? -2.844 -23.641 8.031 1 85.94 60 LEU B O 1
ATOM 2808 N N . PRO B 1 61 ? -1.958 -23.141 6.023 1 83.81 61 PRO B N 1
ATOM 2809 C CA . PRO B 1 61 ? -0.632 -23.094 6.645 1 83.81 61 PRO B CA 1
ATOM 2810 C C . PRO B 1 61 ? -0.545 -22.078 7.785 1 83.81 61 PRO B C 1
ATOM 2812 O O . PRO B 1 61 ? -1.089 -20.984 7.68 1 83.81 61 PRO B O 1
ATOM 2815 N N . GLU B 1 62 ? 0.135 -22.453 8.891 1 85.12 62 GLU B N 1
ATOM 2816 C CA . GLU B 1 62 ? 0.285 -21.578 10.055 1 85.12 62 GLU B CA 1
ATOM 2817 C C . GLU B 1 62 ? 1.007 -20.297 9.68 1 85.12 62 GLU B C 1
ATOM 2819 O O . GLU B 1 62 ? 0.713 -19.234 10.234 1 85.12 62 GLU B O 1
ATOM 2824 N N . ALA B 1 63 ? 1.912 -20.375 8.711 1 87.44 63 ALA B N 1
ATOM 2825 C CA . ALA B 1 63 ? 2.711 -19.234 8.281 1 87.44 63 ALA B CA 1
ATOM 2826 C C . ALA B 1 63 ? 1.821 -18.125 7.727 1 87.44 63 ALA B C 1
ATOM 2828 O O . ALA B 1 63 ? 2.213 -16.953 7.715 1 87.44 63 ALA B O 1
ATOM 2829 N N . TYR B 1 64 ? 0.576 -18.469 7.375 1 91.62 64 TYR B N 1
ATOM 2830 C CA . TYR B 1 64 ? -0.329 -17.5 6.77 1 91.62 64 TYR B CA 1
ATOM 2831 C C . TYR B 1 64 ? -0.899 -16.547 7.82 1 91.62 64 TYR B C 1
ATOM 2833 O O . TYR B 1 64 ? -1.484 -15.516 7.484 1 91.62 64 TYR B O 1
ATOM 2841 N N . ARG B 1 65 ? -0.673 -16.906 9.109 1 95 65 ARG B N 1
ATOM 2842 C CA . ARG B 1 65 ? -1.173 -16.047 10.18 1 95 65 ARG B CA 1
ATOM 2843 C C . ARG B 1 65 ? -0.353 -14.758 10.281 1 95 65 ARG B C 1
ATOM 2845 O O . ARG B 1 65 ? -0.784 -13.789 10.914 1 95 65 ARG B O 1
ATOM 2852 N N . THR B 1 66 ? 0.86 -14.805 9.75 1 96.31 66 THR B N 1
ATOM 2853 C CA . THR B 1 66 ? 1.747 -13.656 9.656 1 96.31 66 THR B CA 1
ATOM 2854 C C . THR B 1 66 ? 2.027 -13.305 8.195 1 96.31 66 THR B C 1
ATOM 2856 O O . THR B 1 66 ? 2.691 -14.062 7.484 1 96.31 66 THR B O 1
ATOM 2859 N N . PHE B 1 67 ? 1.514 -12.203 7.738 1 97.44 67 PHE B N 1
ATOM 2860 C CA . PHE B 1 67 ? 1.622 -11.852 6.324 1 97.44 67 PHE B CA 1
ATOM 2861 C C . PHE B 1 67 ? 1.713 -10.344 6.148 1 97.44 67 PHE B C 1
ATOM 2863 O O . PHE B 1 67 ? 1.019 -9.586 6.832 1 97.44 67 PHE B O 1
ATOM 2870 N N . LEU B 1 68 ? 2.562 -9.883 5.293 1 98.69 68 LEU B N 1
ATOM 2871 C CA . LEU B 1 68 ? 2.688 -8.469 4.965 1 98.69 68 LEU B CA 1
ATOM 2872 C C . LEU B 1 68 ? 1.722 -8.078 3.852 1 98.69 68 LEU B C 1
ATOM 2874 O O . LEU B 1 68 ? 1.324 -8.922 3.047 1 98.69 68 LEU B O 1
ATOM 2878 N N . ASP B 1 69 ? 1.361 -6.84 3.834 1 98.75 69 ASP B N 1
ATOM 2879 C CA . ASP B 1 69 ? 0.574 -6.27 2.744 1 98.75 69 ASP B CA 1
ATOM 2880 C C . ASP B 1 69 ? 1.288 -6.434 1.405 1 98.75 69 ASP B C 1
ATOM 2882 O O . ASP B 1 69 ? 2.463 -6.086 1.274 1 98.75 69 ASP B O 1
ATOM 2886 N N . PRO B 1 70 ? 0.602 -6.953 0.442 1 98.75 70 PRO B N 1
ATOM 2887 C CA . PRO B 1 70 ? 1.263 -7.238 -0.834 1 98.75 70 PRO B CA 1
ATOM 2888 C C . PRO B 1 70 ? 1.798 -5.98 -1.516 1 98.75 70 PRO B C 1
ATOM 2890 O O . PRO B 1 70 ? 2.945 -5.961 -1.968 1 98.75 70 PRO B O 1
ATOM 2893 N N . VAL B 1 71 ? 1.027 -4.91 -1.564 1 98.75 71 VAL B N 1
ATOM 2894 C CA . VAL B 1 71 ? 1.408 -3.709 -2.297 1 98.75 71 VAL B CA 1
ATOM 2895 C C . VAL B 1 71 ? 2.531 -2.986 -1.557 1 98.75 71 VAL B C 1
ATOM 2897 O O . VAL B 1 71 ? 3.461 -2.469 -2.18 1 98.75 71 VAL B O 1
ATOM 2900 N N . VAL B 1 72 ? 2.473 -3.016 -0.246 1 98.81 72 VAL B N 1
ATOM 2901 C CA . VAL B 1 72 ? 3.527 -2.449 0.588 1 98.81 72 VAL B CA 1
ATOM 2902 C C . VAL B 1 72 ? 4.832 -3.209 0.36 1 98.81 72 VAL B C 1
ATOM 2904 O O . VAL B 1 72 ? 5.891 -2.6 0.192 1 98.81 72 VAL B O 1
ATOM 2907 N N . THR B 1 73 ? 4.734 -4.516 0.281 1 98.94 73 THR B N 1
ATOM 2908 C CA . THR B 1 73 ? 5.902 -5.363 0.052 1 98.94 73 THR B CA 1
ATOM 2909 C C . THR B 1 73 ? 6.504 -5.094 -1.323 1 98.94 73 THR B C 1
ATOM 2911 O O . THR B 1 73 ? 7.723 -4.961 -1.458 1 98.94 73 THR B O 1
ATOM 2914 N N . LEU B 1 74 ? 5.66 -4.953 -2.312 1 98.94 74 LEU B N 1
ATOM 2915 C CA . LEU B 1 74 ? 6.141 -4.684 -3.662 1 98.94 74 LEU B CA 1
ATOM 2916 C C . LEU B 1 74 ? 6.895 -3.357 -3.717 1 98.94 74 LEU B C 1
ATOM 2918 O O . LEU B 1 74 ? 7.918 -3.248 -4.391 1 98.94 74 LEU B O 1
ATOM 2922 N N . SER B 1 75 ? 6.371 -2.357 -3.039 1 98.88 75 SER B N 1
ATOM 2923 C CA . SER B 1 75 ? 7.027 -1.056 -3.039 1 98.88 75 SER B CA 1
ATOM 2924 C C . SER B 1 75 ? 8.398 -1.128 -2.373 1 98.88 75 SER B C 1
ATOM 2926 O O . SER B 1 75 ? 9.359 -0.523 -2.854 1 98.88 75 SER B O 1
ATOM 2928 N N . PHE B 1 76 ? 8.523 -1.861 -1.246 1 98.94 76 PHE B N 1
ATOM 2929 C CA . PHE B 1 76 ? 9.789 -2.088 -0.557 1 98.94 76 PHE B CA 1
ATOM 2930 C C . PHE B 1 76 ? 10.781 -2.789 -1.473 1 98.94 76 PHE B C 1
ATOM 2932 O O . PHE B 1 76 ? 11.938 -2.375 -1.572 1 98.94 76 PHE B O 1
ATOM 2939 N N . LEU B 1 77 ? 10.281 -3.766 -2.238 1 98.94 77 LEU B N 1
ATOM 2940 C CA . LEU B 1 77 ? 11.094 -4.531 -3.172 1 98.94 77 LEU B CA 1
ATOM 2941 C C . LEU B 1 77 ? 11.516 -3.674 -4.359 1 98.94 77 LEU B C 1
ATOM 2943 O O . LEU B 1 77 ? 12.609 -3.854 -4.906 1 98.94 77 LEU B O 1
ATOM 2947 N N . ALA B 1 78 ? 10.625 -2.734 -4.766 1 98.81 78 ALA B N 1
ATOM 2948 C CA . ALA B 1 78 ? 10.945 -1.831 -5.867 1 98.81 78 ALA B CA 1
ATOM 2949 C C . ALA B 1 78 ? 12.227 -1.045 -5.574 1 98.81 78 ALA B C 1
ATOM 2951 O O . ALA B 1 78 ? 13.055 -0.848 -6.465 1 98.81 78 ALA B O 1
ATOM 2952 N N . HIS B 1 79 ? 12.375 -0.591 -4.328 1 98.56 79 HIS B N 1
ATOM 2953 C CA . HIS B 1 79 ? 13.586 0.129 -3.963 1 98.56 79 HIS B CA 1
ATOM 2954 C C . HIS B 1 79 ? 14.766 -0.824 -3.801 1 98.56 79 HIS B C 1
ATOM 2956 O O . HIS B 1 79 ? 15.898 -0.473 -4.125 1 98.56 79 HIS B O 1
ATOM 2962 N N . ALA B 1 80 ? 14.516 -2.08 -3.357 1 98.38 80 ALA B N 1
ATOM 2963 C CA . ALA B 1 80 ? 15.555 -3.041 -3.004 1 98.38 80 ALA B CA 1
ATOM 2964 C C . ALA B 1 80 ? 16.172 -3.674 -4.254 1 98.38 80 ALA B C 1
ATOM 2966 O O . ALA B 1 80 ? 17.203 -4.344 -4.176 1 98.38 80 ALA B O 1
ATOM 2967 N N . THR B 1 81 ? 15.5 -3.543 -5.438 1 98.62 81 THR B N 1
ATOM 2968 C CA . THR B 1 81 ? 15.938 -4.211 -6.656 1 98.62 81 THR B CA 1
ATOM 2969 C C . THR B 1 81 ? 15.953 -3.232 -7.828 1 98.62 81 THR B C 1
ATOM 2971 O O . THR B 1 81 ? 15.484 -2.1 -7.707 1 98.62 81 THR B O 1
ATOM 2974 N N . ARG B 1 82 ? 16.484 -3.705 -8.992 1 97.62 82 ARG B N 1
ATOM 2975 C CA . ARG B 1 82 ? 16.672 -2.787 -10.109 1 97.62 82 ARG B CA 1
ATOM 2976 C C . ARG B 1 82 ? 16.125 -3.385 -11.406 1 97.62 82 ARG B C 1
ATOM 2978 O O . ARG B 1 82 ? 15.703 -2.654 -12.305 1 97.62 82 ARG B O 1
ATOM 2985 N N . ARG B 1 83 ? 16.125 -4.723 -11.492 1 98.06 83 ARG B N 1
ATOM 2986 C CA . ARG B 1 83 ? 15.852 -5.332 -12.789 1 98.06 83 ARG B CA 1
ATOM 2987 C C . ARG B 1 83 ? 14.719 -6.348 -12.688 1 98.06 83 ARG B C 1
ATOM 2989 O O . ARG B 1 83 ? 13.906 -6.48 -13.602 1 98.06 83 ARG B O 1
ATOM 2996 N N . ILE B 1 84 ? 14.719 -7.113 -11.594 1 98.81 84 ILE B N 1
ATOM 2997 C CA . ILE B 1 84 ? 13.789 -8.227 -11.422 1 98.81 84 ILE B CA 1
ATOM 2998 C C . ILE B 1 84 ? 12.352 -7.707 -11.453 1 98.81 84 ILE B C 1
ATOM 3000 O O . ILE B 1 84 ? 12.055 -6.656 -10.883 1 98.81 84 ILE B O 1
ATOM 3004 N N . ARG B 1 85 ? 11.461 -8.344 -12.188 1 98.88 85 ARG B N 1
ATOM 3005 C CA . ARG B 1 85 ? 10.062 -7.93 -12.219 1 98.88 85 ARG B CA 1
ATOM 3006 C C . ARG B 1 85 ? 9.375 -8.227 -10.898 1 98.88 85 ARG B C 1
ATOM 3008 O O . ARG B 1 85 ? 9.789 -9.117 -10.156 1 98.88 85 ARG B O 1
ATOM 3015 N N . LEU B 1 86 ? 8.391 -7.465 -10.57 1 98.94 86 LEU B N 1
ATOM 3016 C CA . LEU B 1 86 ? 7.617 -7.551 -9.336 1 98.94 86 LEU B CA 1
ATOM 3017 C C . LEU B 1 86 ? 6.145 -7.812 -9.641 1 98.94 86 LEU B C 1
ATOM 3019 O O . LEU B 1 86 ? 5.512 -7.047 -10.367 1 98.94 86 LEU B O 1
ATOM 3023 N N . GLY B 1 87 ? 5.586 -8.906 -9.086 1 98.81 87 GLY B N 1
ATOM 3024 C CA . GLY B 1 87 ? 4.238 -9.258 -9.508 1 98.81 87 GLY B CA 1
ATOM 3025 C C . GLY B 1 87 ? 3.342 -9.656 -8.344 1 98.81 87 GLY B C 1
ATOM 3026 O O . GLY B 1 87 ? 3.811 -9.82 -7.219 1 98.81 87 GLY B O 1
ATOM 3027 N N . THR B 1 88 ? 2.041 -9.68 -8.57 1 98.81 88 THR B N 1
ATOM 3028 C CA . THR B 1 88 ? 1.049 -10.219 -7.645 1 98.81 88 THR B CA 1
ATOM 3029 C C . THR B 1 88 ? 0.511 -11.555 -8.156 1 98.81 88 THR B C 1
ATOM 3031 O O . THR B 1 88 ? 0.171 -11.688 -9.336 1 98.81 88 THR B O 1
ATOM 3034 N N . SER B 1 89 ? 0.431 -12.594 -7.309 1 98 89 SER B N 1
ATOM 3035 C CA . SER B 1 89 ? -0.049 -13.93 -7.648 1 98 89 SER B CA 1
ATOM 3036 C C . SER B 1 89 ? -0.898 -14.516 -6.523 1 98 89 SER B C 1
ATOM 3038 O O . SER B 1 89 ? -0.411 -15.312 -5.719 1 98 89 SER B O 1
ATOM 3040 N N . THR B 1 90 ? -2.061 -14.047 -6.473 1 97.56 90 THR B N 1
ATOM 3041 C CA . THR B 1 90 ? -2.711 -12.898 -7.102 1 97.56 90 THR B CA 1
ATOM 3042 C C . THR B 1 90 ? -3.23 -11.93 -6.051 1 97.56 90 THR B C 1
ATOM 3044 O O . THR B 1 90 ? -3.311 -12.266 -4.867 1 97.56 90 THR B O 1
ATOM 3047 N N . LEU B 1 91 ? -3.5 -10.695 -6.367 1 98.25 91 LEU B N 1
ATOM 3048 C CA . LEU B 1 91 ? -4.34 -9.812 -5.57 1 98.25 91 LEU B CA 1
ATOM 3049 C C . LEU B 1 91 ? -5.812 -10.18 -5.719 1 98.25 91 LEU B C 1
ATOM 3051 O O . LEU B 1 91 ? -6.281 -10.445 -6.828 1 98.25 91 LEU B O 1
ATOM 3055 N N . ASN B 1 92 ? -6.484 -10.312 -4.598 1 98.38 92 ASN B N 1
ATOM 3056 C CA . ASN B 1 92 ? -7.938 -10.445 -4.664 1 98.38 92 ASN B CA 1
ATOM 3057 C C . ASN B 1 92 ? -8.602 -9.125 -5.039 1 98.38 92 ASN B C 1
ATOM 3059 O O . ASN B 1 92 ? -8.984 -8.344 -4.16 1 98.38 92 ASN B O 1
ATOM 3063 N N . ALA B 1 93 ? -8.789 -8.883 -6.277 1 98.44 93 ALA B N 1
ATOM 3064 C CA . ALA B 1 93 ? -9.156 -7.582 -6.82 1 98.44 93 ALA B CA 1
ATOM 3065 C C . ALA B 1 93 ? -10.414 -7.043 -6.137 1 98.44 93 ALA B C 1
ATOM 3067 O O . ALA B 1 93 ? -10.469 -5.867 -5.766 1 98.44 93 ALA B O 1
ATOM 3068 N N . PRO B 1 94 ? -11.414 -7.879 -5.828 1 98.19 94 PRO B N 1
ATOM 3069 C CA . PRO B 1 94 ? -12.664 -7.344 -5.273 1 98.19 94 PRO B CA 1
ATOM 3070 C C . PRO B 1 94 ? -12.492 -6.781 -3.865 1 98.19 94 PRO B C 1
ATOM 3072 O O . PRO B 1 94 ? -13.391 -6.109 -3.35 1 98.19 94 PRO B O 1
ATOM 3075 N N . PHE B 1 95 ? -11.352 -7.082 -3.209 1 98.19 95 PHE B N 1
ATOM 3076 C CA . PHE B 1 95 ? -11.102 -6.57 -1.867 1 98.19 95 PHE B CA 1
ATOM 3077 C C . PHE B 1 95 ? -10.938 -5.055 -1.886 1 98.19 95 PHE B C 1
ATOM 3079 O O . PHE B 1 95 ? -11.047 -4.402 -0.846 1 98.19 95 PHE B O 1
ATOM 3086 N N . TYR B 1 96 ? -10.703 -4.492 -3.092 1 97.94 96 TYR B N 1
ATOM 3087 C CA . TYR B 1 96 ? -10.211 -3.123 -3.15 1 97.94 96 TYR B CA 1
ATOM 3088 C C . TYR B 1 96 ? -11.172 -2.227 -3.922 1 97.94 96 TYR B C 1
ATOM 3090 O O . TYR B 1 96 ? -11.812 -2.67 -4.875 1 97.94 96 TYR B O 1
ATOM 3098 N N . SER B 1 97 ? -11.211 -0.931 -3.48 1 97.5 97 SER B N 1
ATOM 3099 C CA . SER B 1 97 ? -11.766 0.081 -4.371 1 97.5 97 SER B CA 1
ATOM 3100 C C . SER B 1 97 ? -10.969 0.185 -5.664 1 97.5 97 SER B C 1
ATOM 3102 O O . SER B 1 97 ? -9.75 0.352 -5.633 1 97.5 97 SER B O 1
ATOM 3104 N N . PRO B 1 98 ? -11.664 0.127 -6.789 1 98.31 98 PRO B N 1
ATOM 3105 C CA . PRO B 1 98 ? -10.914 0.119 -8.039 1 98.31 98 PRO B CA 1
ATOM 3106 C C . PRO B 1 98 ? -10.047 1.364 -8.219 1 98.31 98 PRO B C 1
ATOM 3108 O O . PRO B 1 98 ? -8.945 1.281 -8.766 1 98.31 98 PRO B O 1
ATOM 3111 N N . LEU B 1 99 ? -10.547 2.523 -7.742 1 98.44 99 LEU B N 1
ATOM 3112 C CA . LEU B 1 99 ? -9.781 3.758 -7.867 1 98.44 99 LEU B CA 1
ATOM 3113 C C . LEU B 1 99 ? -8.523 3.707 -7.004 1 98.44 99 LEU B C 1
ATOM 3115 O O . LEU B 1 99 ? -7.434 4.047 -7.469 1 98.44 99 LEU B O 1
ATOM 3119 N N . LEU B 1 100 ? -8.656 3.248 -5.762 1 98.44 100 LEU B N 1
ATOM 3120 C CA . LEU B 1 100 ? -7.5 3.131 -4.883 1 98.44 100 LEU B CA 1
ATOM 3121 C C . LEU B 1 100 ? -6.547 2.053 -5.379 1 98.44 100 LEU B C 1
ATOM 3123 O O . LEU B 1 100 ? -5.328 2.195 -5.262 1 98.44 100 LEU B O 1
ATOM 3127 N N . LEU B 1 101 ? -7.133 1.014 -5.938 1 98.69 101 LEU B N 1
ATOM 3128 C CA . LEU B 1 101 ? -6.324 -0.049 -6.52 1 98.69 101 LEU B CA 1
ATOM 3129 C C . LEU B 1 101 ? -5.488 0.479 -7.684 1 98.69 101 LEU B C 1
ATOM 3131 O O . LEU B 1 101 ? -4.289 0.213 -7.766 1 98.69 101 LEU B O 1
ATOM 3135 N N . ALA B 1 102 ? -6.109 1.223 -8.57 1 98.56 102 ALA B N 1
ATOM 3136 C CA . ALA B 1 102 ? -5.391 1.84 -9.68 1 98.56 102 ALA B CA 1
ATOM 3137 C C . ALA B 1 102 ? -4.242 2.709 -9.18 1 98.56 102 ALA B C 1
ATOM 3139 O O . ALA B 1 102 ? -3.127 2.637 -9.695 1 98.56 102 ALA B O 1
ATOM 3140 N N . ARG B 1 103 ? -4.516 3.469 -8.172 1 98.44 103 ARG B N 1
ATOM 3141 C CA . ARG B 1 103 ? -3.514 4.367 -7.609 1 98.44 103 ARG B CA 1
ATOM 3142 C C . ARG B 1 103 ? -2.33 3.582 -7.051 1 98.44 103 ARG B C 1
ATOM 3144 O O . ARG B 1 103 ? -1.175 3.908 -7.332 1 98.44 103 ARG B O 1
ATOM 3151 N N . SER B 1 104 ? -2.615 2.568 -6.281 1 98.69 104 SER B N 1
ATOM 3152 C CA . SER B 1 104 ? -1.562 1.788 -5.641 1 98.69 104 SER B CA 1
ATOM 3153 C C . SER B 1 104 ? -0.706 1.063 -6.676 1 98.69 104 SER B C 1
ATOM 3155 O O . SER B 1 104 ? 0.525 1.113 -6.613 1 98.69 104 SER B O 1
ATOM 3157 N N . LEU B 1 105 ? -1.34 0.445 -7.637 1 98.88 105 LEU B N 1
ATOM 3158 C CA . LEU B 1 105 ? -0.625 -0.306 -8.664 1 98.88 105 LEU B CA 1
ATOM 3159 C C . LEU B 1 105 ? 0.204 0.626 -9.539 1 98.88 105 LEU B C 1
ATOM 3161 O O . LEU B 1 105 ? 1.358 0.327 -9.859 1 98.88 105 LEU B O 1
ATOM 3165 N N . THR B 1 106 ? -0.385 1.757 -9.922 1 98.81 106 THR B N 1
ATOM 3166 C CA . THR B 1 106 ? 0.346 2.734 -10.719 1 98.81 106 THR B CA 1
ATOM 3167 C C . THR B 1 106 ? 1.564 3.252 -9.961 1 98.81 106 THR B C 1
ATOM 3169 O O . THR B 1 106 ? 2.645 3.398 -10.539 1 98.81 106 THR B O 1
ATOM 3172 N N . SER B 1 107 ? 1.381 3.498 -8.672 1 98.88 107 SER B N 1
ATOM 3173 C CA . SER B 1 107 ? 2.488 3.975 -7.852 1 98.88 107 SER B CA 1
ATOM 3174 C C . SER B 1 107 ? 3.621 2.955 -7.809 1 98.88 107 SER B C 1
ATOM 3176 O O . SER B 1 107 ? 4.793 3.314 -7.934 1 98.88 107 SER B O 1
ATOM 3178 N N . VAL B 1 108 ? 3.287 1.653 -7.645 1 98.94 108 VAL B N 1
ATOM 3179 C CA . VAL B 1 108 ? 4.305 0.61 -7.633 1 98.94 108 VAL B CA 1
ATOM 3180 C C . VAL B 1 108 ? 5.008 0.558 -8.992 1 98.94 108 VAL B C 1
ATOM 3182 O O . VAL B 1 108 ? 6.227 0.397 -9.055 1 98.94 108 VAL B O 1
ATOM 3185 N N . ASP B 1 109 ? 4.23 0.662 -10.07 1 98.94 109 ASP B N 1
ATOM 3186 C CA . ASP B 1 109 ? 4.812 0.645 -11.406 1 98.94 109 ASP B CA 1
ATOM 3187 C C . ASP B 1 109 ? 5.801 1.796 -11.594 1 98.94 109 ASP B C 1
ATOM 3189 O O . ASP B 1 109 ? 6.883 1.609 -12.148 1 98.94 109 ASP B O 1
ATOM 3193 N N . ILE B 1 110 ? 5.449 2.961 -11.102 1 98.81 110 ILE B N 1
ATOM 3194 C CA . ILE B 1 110 ? 6.309 4.137 -11.203 1 98.81 110 ILE B CA 1
ATOM 3195 C C . ILE B 1 110 ? 7.559 3.936 -10.344 1 98.81 110 ILE B C 1
ATOM 3197 O O . ILE B 1 110 ? 8.68 4.102 -10.836 1 98.81 110 ILE B O 1
ATOM 3201 N N . LEU B 1 111 ? 7.363 3.496 -9.109 1 98.81 111 LEU B N 1
ATOM 3202 C CA . LEU B 1 111 ? 8.477 3.408 -8.172 1 98.81 111 LEU B CA 1
ATOM 3203 C C . LEU B 1 111 ? 9.422 2.271 -8.555 1 98.81 111 LEU B C 1
ATOM 3205 O O . LEU B 1 111 ? 10.609 2.305 -8.219 1 98.81 111 LEU B O 1
ATOM 3209 N N . SER B 1 112 ? 8.914 1.277 -9.281 1 98.81 112 SER B N 1
ATOM 3210 C CA . SER B 1 112 ? 9.75 0.188 -9.781 1 98.81 112 SER B CA 1
ATOM 3211 C C . SER B 1 112 ? 10.297 0.496 -11.172 1 98.81 112 SER B C 1
ATOM 3213 O O . SER B 1 112 ? 11.07 -0.285 -11.727 1 98.81 112 SER B O 1
ATOM 3215 N N . GLN B 1 113 ? 9.852 1.591 -11.719 1 98.5 113 GLN B N 1
ATOM 3216 C CA . GLN B 1 113 ? 10.273 2.053 -13.039 1 98.5 113 GLN B CA 1
ATOM 3217 C C . GLN B 1 113 ? 9.852 1.072 -14.125 1 98.5 113 GLN B C 1
ATOM 3219 O O . GLN B 1 113 ? 10.648 0.709 -14.992 1 98.5 113 GLN B O 1
ATOM 3224 N N . GLY B 1 114 ? 8.609 0.597 -14.008 1 98.75 114 GLY B N 1
ATOM 3225 C CA . GLY B 1 114 ? 7.973 -0.158 -15.078 1 98.75 114 GLY B CA 1
ATOM 3226 C C . GLY B 1 114 ? 8.211 -1.653 -14.977 1 98.75 114 GLY B C 1
ATOM 3227 O O . GLY B 1 114 ? 8.344 -2.338 -15.992 1 98.75 114 GLY B O 1
ATOM 3228 N N . ARG B 1 115 ? 8.234 -2.213 -13.789 1 98.81 115 ARG B N 1
ATOM 3229 C CA . ARG B 1 115 ? 8.562 -3.629 -13.641 1 98.81 115 ARG B CA 1
ATOM 3230 C C . ARG B 1 115 ? 7.379 -4.406 -13.078 1 98.81 115 ARG B C 1
ATOM 3232 O O . ARG B 1 115 ? 7.508 -5.586 -12.742 1 98.81 115 ARG B O 1
ATOM 3239 N N . LEU B 1 116 ? 6.203 -3.822 -12.969 1 98.94 116 LEU B N 1
ATOM 3240 C CA . LEU B 1 116 ? 5.062 -4.426 -12.289 1 98.94 116 LEU B CA 1
ATOM 3241 C C . LEU B 1 116 ? 4.32 -5.383 -13.211 1 98.94 116 LEU B C 1
ATOM 3243 O O . LEU B 1 116 ? 4.062 -5.059 -14.375 1 98.94 116 LEU B O 1
ATOM 3247 N N . ASP B 1 117 ? 4.027 -6.598 -12.758 1 98.88 117 ASP B N 1
ATOM 3248 C CA . ASP B 1 117 ? 3.057 -7.527 -13.328 1 98.88 117 ASP B CA 1
ATOM 3249 C C . ASP B 1 117 ? 1.854 -7.703 -12.398 1 98.88 117 ASP B C 1
ATOM 3251 O O . ASP B 1 117 ? 2.016 -8.008 -11.219 1 98.88 117 ASP B O 1
ATOM 3255 N N . ILE B 1 118 ? 0.731 -7.527 -12.977 1 98.88 118 ILE B N 1
ATOM 3256 C CA . ILE B 1 118 ? -0.464 -7.578 -12.141 1 98.88 118 ILE B CA 1
ATOM 3257 C C . ILE B 1 118 ? -1.17 -8.914 -12.328 1 98.88 118 ILE B C 1
ATOM 3259 O O . ILE B 1 118 ? -1.627 -9.234 -13.43 1 98.88 118 ILE B O 1
ATOM 3263 N N . GLY B 1 119 ? -1.241 -9.711 -11.312 1 98.81 119 GLY B N 1
ATOM 3264 C CA . GLY B 1 119 ? -2.133 -10.859 -11.266 1 98.81 119 GLY B CA 1
ATOM 3265 C C . GLY B 1 119 ? -3.332 -10.641 -10.359 1 98.81 119 GLY B C 1
ATOM 3266 O O . GLY B 1 119 ? -3.176 -10.352 -9.172 1 98.81 119 GLY B O 1
ATOM 3267 N N . PHE B 1 120 ? -4.512 -10.797 -10.898 1 98.81 120 PHE B N 1
ATOM 3268 C CA . PHE B 1 120 ? -5.742 -10.656 -10.133 1 98.81 120 PHE B CA 1
ATOM 3269 C C . PHE B 1 120 ? -6.438 -12 -9.969 1 98.81 120 PHE B C 1
ATOM 3271 O O . PHE B 1 120 ? -6.387 -12.844 -10.867 1 98.81 120 PHE B O 1
ATOM 3278 N N . GLY B 1 121 ? -7.051 -12.156 -8.875 1 97.81 121 GLY B N 1
ATOM 3279 C CA . GLY B 1 121 ? -7.969 -13.25 -8.609 1 97.81 121 GLY B CA 1
ATOM 3280 C C . GLY B 1 121 ? -9.195 -12.828 -7.824 1 97.81 121 GLY B C 1
ATOM 3281 O O . GLY B 1 121 ? -9.375 -11.641 -7.547 1 97.81 121 GLY B O 1
ATOM 3282 N N . LEU B 1 122 ? -10.047 -13.797 -7.488 1 96.88 122 LEU B N 1
ATOM 3283 C CA . LEU B 1 122 ? -11.289 -13.547 -6.77 1 96.88 122 LEU B CA 1
ATOM 3284 C C . LEU B 1 122 ? -11.125 -13.844 -5.285 1 96.88 122 LEU B C 1
ATOM 3286 O O . LEU B 1 122 ? -11.938 -13.406 -4.469 1 96.88 122 LEU B O 1
ATOM 3290 N N . GLY B 1 123 ? -10.039 -14.477 -4.953 1 94.88 123 GLY B N 1
ATOM 3291 C CA . GLY B 1 123 ? -9.953 -15 -3.598 1 94.88 123 GLY B CA 1
ATOM 3292 C C . GLY B 1 123 ? -10.898 -16.156 -3.342 1 94.88 123 GLY B C 1
ATOM 3293 O O . GLY B 1 123 ? -11.859 -16.359 -4.086 1 94.88 123 GLY B O 1
ATOM 3294 N N . TRP B 1 124 ? -10.695 -17.016 -2.281 1 93.5 124 TRP B N 1
ATOM 3295 C CA . TRP B 1 124 ? -11.469 -18.234 -2.035 1 93.5 124 TRP B CA 1
ATOM 3296 C C . TRP B 1 124 ? -12.195 -18.156 -0.699 1 93.5 124 TRP B C 1
ATOM 3298 O O . TRP B 1 124 ? -13 -19.031 -0.372 1 93.5 124 TRP B O 1
ATOM 3308 N N . SER B 1 125 ? -11.898 -17.156 0.138 1 96.38 125 SER B N 1
ATOM 3309 C CA . SER B 1 125 ? -12.344 -17.141 1.527 1 96.38 125 SER B CA 1
ATOM 3310 C C . SER B 1 125 ? -13.5 -16.156 1.723 1 96.38 125 SER B C 1
ATOM 3312 O O . SER B 1 125 ? -13.289 -14.945 1.724 1 96.38 125 SER B O 1
ATOM 3314 N N . SER B 1 126 ? -14.703 -16.688 1.983 1 97.75 126 SER B N 1
ATOM 3315 C CA . SER B 1 126 ? -15.844 -15.828 2.26 1 97.75 126 SER B CA 1
ATOM 3316 C C . SER B 1 126 ? -15.688 -15.109 3.596 1 97.75 126 SER B C 1
ATOM 3318 O O . SER B 1 126 ? -16.219 -14.016 3.785 1 97.75 126 SER B O 1
ATOM 3320 N N . ASP B 1 127 ? -14.852 -15.68 4.523 1 97.88 127 ASP B N 1
ATOM 3321 C CA . ASP B 1 127 ? -14.523 -15.031 5.785 1 97.88 127 ASP B CA 1
ATOM 3322 C C . ASP B 1 127 ? -13.773 -13.719 5.551 1 97.88 127 ASP B C 1
ATOM 3324 O O . ASP B 1 127 ? -14.055 -12.711 6.199 1 97.88 127 ASP B O 1
ATOM 3328 N N . GLU B 1 128 ? -12.836 -13.758 4.59 1 98.06 128 GLU B N 1
ATOM 3329 C CA . GLU B 1 128 ? -12.086 -12.555 4.266 1 98.06 128 GLU B CA 1
ATOM 3330 C C . GLU B 1 128 ? -12.984 -11.492 3.643 1 98.06 128 GLU B C 1
ATOM 3332 O O . GLU B 1 128 ? -12.875 -10.305 3.971 1 98.06 128 GLU B O 1
ATOM 3337 N N . TYR B 1 129 ? -13.906 -11.922 2.779 1 98.25 129 TYR B N 1
ATOM 3338 C CA . TYR B 1 129 ? -14.852 -10.992 2.172 1 98.25 129 TYR B CA 1
ATOM 3339 C C . TYR B 1 129 ? -15.695 -10.305 3.236 1 98.25 129 TYR B C 1
ATOM 3341 O O . TYR B 1 129 ? -15.867 -9.078 3.207 1 98.25 129 TYR B O 1
ATOM 3349 N N . GLU B 1 130 ? -16.172 -11.086 4.129 1 97.62 130 GLU B N 1
ATOM 3350 C CA . GLU B 1 130 ? -16.984 -10.531 5.207 1 97.62 130 GLU B CA 1
ATOM 3351 C C . GLU B 1 130 ? -16.188 -9.516 6.031 1 97.62 130 GLU B C 1
ATOM 3353 O O . GLU B 1 130 ? -16.672 -8.414 6.301 1 97.62 130 GLU B O 1
ATOM 3358 N N . ALA B 1 131 ? -14.984 -9.906 6.359 1 98.19 131 ALA B N 1
ATOM 3359 C CA . ALA B 1 131 ? -14.148 -9.062 7.211 1 98.19 131 ALA B CA 1
ATOM 3360 C C . ALA B 1 131 ? -13.82 -7.742 6.523 1 98.19 131 ALA B C 1
ATOM 3362 O O . ALA B 1 131 ? -13.664 -6.715 7.188 1 98.19 131 ALA B O 1
ATOM 3363 N N . ILE B 1 132 ? -13.75 -7.754 5.199 1 97.88 132 ILE B N 1
ATOM 3364 C CA . ILE B 1 132 ? -13.367 -6.578 4.426 1 97.88 132 ILE B CA 1
ATOM 3365 C C . ILE B 1 132 ? -14.602 -5.746 4.094 1 97.88 132 ILE B C 1
ATOM 3367 O O . ILE B 1 132 ? -14.5 -4.574 3.736 1 97.88 132 ILE B O 1
ATOM 3371 N N . GLY B 1 133 ? -15.727 -6.293 4.199 1 96.12 133 GLY B N 1
ATOM 3372 C CA . GLY B 1 133 ? -16.969 -5.598 3.951 1 96.12 133 GLY B CA 1
ATOM 3373 C C . GLY B 1 133 ? -17.406 -5.648 2.498 1 96.12 133 GLY B C 1
ATOM 3374 O O . GLY B 1 133 ? -18.016 -4.703 1.993 1 96.12 133 GLY B O 1
ATOM 3375 N N . VAL B 1 134 ? -17.016 -6.684 1.789 1 96.81 134 VAL B N 1
ATOM 3376 C CA . VAL B 1 134 ? -17.391 -6.871 0.389 1 96.81 134 VAL B CA 1
ATOM 3377 C C . VAL B 1 134 ? -18.266 -8.109 0.249 1 96.81 134 VAL B C 1
ATOM 3379 O O . VAL B 1 134 ? -17.984 -9.156 0.836 1 96.81 134 VAL B O 1
ATOM 3382 N N . PRO B 1 135 ? -19.359 -8 -0.499 1 96.56 135 PRO B N 1
ATOM 3383 C CA . PRO B 1 135 ? -20.234 -9.172 -0.673 1 96.56 135 PRO B CA 1
ATOM 3384 C C . PRO B 1 135 ? -19.516 -10.336 -1.357 1 96.56 135 PRO B C 1
ATOM 3386 O O . PRO B 1 135 ? -18.781 -10.133 -2.328 1 96.56 135 PRO B O 1
ATOM 3389 N N . TRP B 1 136 ? -19.75 -11.531 -0.857 1 97.19 136 TRP B N 1
ATOM 3390 C CA . TRP B 1 136 ? -19.203 -12.75 -1.437 1 97.19 136 TRP B CA 1
ATOM 3391 C C . TRP B 1 136 ? -19.812 -13.023 -2.807 1 97.19 136 TRP B C 1
ATOM 3393 O O . TRP B 1 136 ? -19.094 -13.344 -3.76 1 97.19 136 TRP B O 1
ATOM 3403 N N . LYS B 1 137 ? -21.078 -12.789 -2.902 1 96.75 137 LYS B N 1
ATOM 3404 C CA . LYS B 1 137 ? -21.797 -13.023 -4.156 1 96.75 137 LYS B CA 1
ATOM 3405 C C . LYS B 1 137 ? -21.469 -11.945 -5.184 1 96.75 137 LYS B C 1
ATOM 3407 O O . LYS B 1 137 ? -21.297 -10.773 -4.836 1 96.75 137 LYS B O 1
ATOM 3412 N N . GLY B 1 138 ? -21.312 -12.367 -6.375 1 96.5 138 GLY B N 1
ATOM 3413 C CA . GLY B 1 138 ? -21.109 -11.406 -7.449 1 96.5 138 GLY B CA 1
ATOM 3414 C C . GLY B 1 138 ? -19.656 -11.031 -7.641 1 96.5 138 GLY B C 1
ATOM 3415 O O . GLY B 1 138 ? -19.344 -10.031 -8.289 1 96.5 138 GLY B O 1
ATOM 3416 N N . ARG B 1 139 ? -18.734 -11.789 -7.098 1 96.31 139 ARG B N 1
ATOM 3417 C CA . ARG B 1 139 ? -17.328 -11.414 -7.109 1 96.31 139 ARG B CA 1
ATOM 3418 C C . ARG B 1 139 ? -16.75 -11.492 -8.516 1 96.31 139 ARG B C 1
ATOM 3420 O O . ARG B 1 139 ? -15.852 -10.734 -8.867 1 96.31 139 ARG B O 1
ATOM 3427 N N . GLY B 1 140 ? -17.297 -12.344 -9.391 1 97 140 GLY B N 1
ATOM 3428 C CA . GLY B 1 140 ? -16.859 -12.359 -10.781 1 97 140 GLY B CA 1
ATOM 3429 C C . GLY B 1 140 ? -17.219 -11.086 -11.523 1 97 140 GLY B C 1
ATOM 3430 O O . GLY B 1 140 ? -16.359 -10.5 -12.195 1 97 140 GLY B O 1
ATOM 3431 N N . ALA B 1 141 ? -18.469 -10.688 -11.398 1 97.31 141 ALA B N 1
ATOM 3432 C CA . ALA B 1 141 ? -18.922 -9.453 -12.031 1 97.31 141 ALA B CA 1
ATOM 3433 C C . ALA B 1 141 ? -18.188 -8.25 -11.477 1 97.31 141 ALA B C 1
ATOM 3435 O O . ALA B 1 141 ? -17.906 -7.289 -12.211 1 97.31 141 ALA B O 1
ATOM 3436 N N . ARG B 1 142 ? -17.875 -8.297 -10.195 1 97.88 142 ARG B N 1
ATOM 3437 C CA . ARG B 1 142 ? -17.109 -7.215 -9.586 1 97.88 142 ARG B CA 1
ATOM 3438 C C . ARG B 1 142 ? -15.711 -7.117 -10.203 1 97.88 142 ARG B C 1
ATOM 3440 O O . ARG B 1 142 ? -15.234 -6.02 -10.508 1 97.88 142 ARG B O 1
ATOM 3447 N N . LEU B 1 143 ? -15.07 -8.289 -10.398 1 98.44 143 LEU B N 1
ATOM 3448 C CA . LEU B 1 143 ? -13.758 -8.289 -11.039 1 98.44 143 LEU B CA 1
ATOM 3449 C C . LEU B 1 143 ? -13.844 -7.699 -12.445 1 98.44 143 LEU B C 1
ATOM 3451 O O . LEU B 1 143 ? -13 -6.891 -12.836 1 98.44 143 LEU B O 1
ATOM 3455 N N . GLU B 1 144 ? -14.875 -8.039 -13.195 1 98.06 144 GLU B N 1
ATOM 3456 C CA . GLU B 1 144 ? -15.07 -7.508 -14.539 1 98.06 144 GLU B CA 1
ATOM 3457 C C . GLU B 1 144 ? -15.148 -5.98 -14.523 1 98.06 144 GLU B C 1
ATOM 3459 O O . GLU B 1 144 ? -14.469 -5.312 -15.305 1 98.06 144 GLU B O 1
ATOM 3464 N N . GLU B 1 145 ? -15.898 -5.48 -13.641 1 98.56 145 GLU B N 1
ATOM 3465 C CA . GLU B 1 145 ? -16.062 -4.031 -13.594 1 98.56 145 GLU B CA 1
ATOM 3466 C C . GLU B 1 145 ? -14.805 -3.342 -13.086 1 98.56 145 GLU B C 1
ATOM 3468 O O . GLU B 1 145 ? -14.492 -2.227 -13.508 1 98.56 145 GLU B O 1
ATOM 3473 N N . ILE B 1 146 ? -14.109 -3.965 -12.164 1 98.62 146 ILE B N 1
ATOM 3474 C CA . ILE B 1 146 ? -12.836 -3.42 -11.688 1 98.62 146 ILE B CA 1
ATOM 3475 C C . ILE B 1 146 ? -11.883 -3.2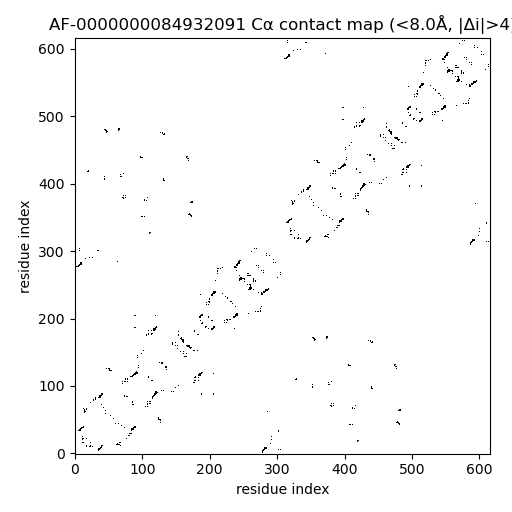52 -12.867 1 98.62 146 ILE B C 1
ATOM 3477 O O . ILE B 1 146 ? -11.219 -2.217 -12.992 1 98.62 146 ILE B O 1
ATOM 3481 N N . LEU B 1 147 ? -11.812 -4.227 -13.75 1 98.69 147 LEU B N 1
ATOM 3482 C CA . LEU B 1 147 ? -10.969 -4.129 -14.938 1 98.69 147 LEU B CA 1
ATOM 3483 C C . LEU B 1 147 ? -11.398 -2.953 -15.812 1 98.69 147 LEU B C 1
ATOM 3485 O O . LEU B 1 147 ? -10.547 -2.232 -16.344 1 98.69 147 LEU B O 1
ATOM 3489 N N . ASP B 1 148 ? -12.711 -2.73 -15.883 1 98.62 148 ASP B N 1
ATOM 3490 C CA . ASP B 1 148 ? -13.219 -1.598 -16.656 1 98.62 148 ASP B CA 1
ATOM 3491 C C . ASP B 1 148 ? -12.781 -0.273 -16.031 1 98.62 148 ASP B C 1
ATOM 3493 O O . ASP B 1 148 ? -12.359 0.644 -16.75 1 98.62 148 ASP B O 1
ATOM 3497 N N . VAL B 1 149 ? -12.883 -0.182 -14.742 1 98.56 149 VAL B N 1
ATOM 3498 C CA . VAL B 1 149 ? -12.523 1.049 -14.047 1 98.56 149 VAL B CA 1
ATOM 3499 C C . VAL B 1 149 ? -11.023 1.297 -14.18 1 98.56 149 VAL B C 1
ATOM 3501 O O . VAL B 1 149 ? -10.594 2.434 -14.383 1 98.56 149 VAL B O 1
ATOM 3504 N N . LEU B 1 150 ? -10.211 0.227 -14.047 1 98.5 150 LEU B N 1
ATOM 3505 C CA . LEU B 1 150 ? -8.766 0.368 -14.219 1 98.5 150 LEU B CA 1
ATOM 3506 C C . LEU B 1 150 ? -8.438 0.902 -15.609 1 98.5 150 LEU B C 1
ATOM 3508 O O . LEU B 1 150 ? -7.633 1.825 -15.742 1 98.5 150 LEU B O 1
ATOM 3512 N N . ASP B 1 151 ? -9.062 0.351 -16.609 1 97.69 151 ASP B N 1
ATOM 3513 C CA . ASP B 1 151 ? -8.852 0.824 -17.984 1 97.69 151 ASP B CA 1
ATOM 3514 C C . ASP B 1 151 ? -9.25 2.293 -18.125 1 97.69 151 ASP B C 1
ATOM 3516 O O . ASP B 1 151 ? -8.539 3.072 -18.766 1 97.69 151 ASP B O 1
ATOM 3520 N N . HIS B 1 152 ? -10.359 2.646 -17.516 1 97.94 152 HIS B N 1
ATOM 3521 C CA . HIS B 1 152 ? -10.836 4.023 -17.547 1 97.94 152 HIS B CA 1
ATOM 3522 C C . HIS B 1 152 ? -9.82 4.973 -16.922 1 97.94 152 HIS B C 1
ATOM 3524 O O . HIS B 1 152 ? -9.453 5.984 -17.516 1 97.94 152 HIS B O 1
ATOM 3530 N N . VAL B 1 153 ? -9.32 4.602 -15.758 1 97.69 153 VAL B N 1
ATOM 3531 C CA . VAL B 1 153 ? -8.375 5.445 -15.031 1 97.69 153 VAL B CA 1
ATOM 3532 C C . VAL B 1 153 ? -7.066 5.555 -15.805 1 97.69 153 VAL B C 1
ATOM 3534 O O . VAL B 1 153 ? -6.527 6.648 -15.969 1 97.69 153 VAL B O 1
ATOM 3537 N N . TRP B 1 154 ? -6.57 4.465 -16.359 1 97.5 154 TRP B N 1
ATOM 3538 C CA . TRP B 1 154 ? -5.273 4.426 -17.016 1 97.5 154 TRP B CA 1
ATOM 3539 C C . TRP B 1 154 ? -5.348 5.078 -18.391 1 97.5 154 TRP B C 1
ATOM 3541 O O . TRP B 1 154 ? -4.316 5.41 -18.984 1 97.5 154 TRP B O 1
ATOM 3551 N N . SER B 1 155 ? -6.547 5.293 -18.922 1 95.75 155 SER B N 1
ATOM 3552 C CA . SER B 1 155 ? -6.703 5.992 -20.203 1 95.75 155 SER B CA 1
ATOM 3553 C C . SER B 1 155 ? -6.406 7.48 -20.047 1 95.75 155 SER B C 1
ATOM 3555 O O . SER B 1 155 ? -6.125 8.164 -21.047 1 95.75 155 SER B O 1
ATOM 3557 N N . GLY B 1 156 ? -6.629 8.016 -18.844 1 94.38 156 GLY B N 1
ATOM 3558 C CA . GLY B 1 156 ? -6.375 9.43 -18.578 1 94.38 156 GLY B CA 1
ATOM 3559 C C . GLY B 1 156 ? -7.543 10.32 -18.969 1 94.38 156 GLY B C 1
ATOM 3560 O O . GLY B 1 156 ? -7.453 11.547 -18.844 1 94.38 156 GLY B O 1
ATOM 3561 N N . THR B 1 157 ? -8.609 9.742 -19.344 1 96.44 157 THR B N 1
ATOM 3562 C CA . THR B 1 157 ? -9.773 10.539 -19.734 1 96.44 157 THR B CA 1
ATOM 3563 C C . THR B 1 157 ? -10.344 11.273 -18.516 1 96.44 157 THR B C 1
ATOM 3565 O O . THR B 1 157 ? -10.414 10.711 -17.422 1 96.44 157 THR B O 1
ATOM 3568 N N . PRO B 1 158 ? -10.703 12.492 -18.594 1 96.88 158 PRO B N 1
ATOM 3569 C CA . PRO B 1 158 ? -11.367 13.203 -17.5 1 96.88 158 PRO B CA 1
ATOM 3570 C C . PRO B 1 158 ? -12.859 12.914 -17.422 1 96.88 158 PRO B C 1
ATOM 3572 O O . PRO B 1 158 ? -13.547 13.383 -16.516 1 96.88 158 PRO B O 1
ATOM 3575 N N . ALA B 1 159 ? -13.367 12.086 -18.359 1 98.06 159 ALA B N 1
ATOM 3576 C CA . ALA B 1 159 ? -14.797 11.805 -18.422 1 98.06 159 ALA B CA 1
ATOM 3577 C C . ALA B 1 159 ? -15.242 11.023 -17.188 1 98.06 159 ALA B C 1
ATOM 3579 O O . ALA B 1 159 ? -14.445 10.312 -16.562 1 98.06 159 ALA B O 1
ATOM 3580 N N . ALA B 1 160 ? -16.438 11.188 -16.844 1 98.44 160 ALA B N 1
ATOM 3581 C CA . ALA B 1 160 ? -17.016 10.406 -15.75 1 98.44 160 ALA B CA 1
ATOM 3582 C C . ALA B 1 160 ? -17.141 8.938 -16.141 1 98.44 160 ALA B C 1
ATOM 3584 O O . ALA B 1 160 ? -17.172 8.602 -17.328 1 98.44 160 ALA B O 1
ATOM 3585 N N . TYR B 1 161 ? -17.109 8.031 -15.211 1 98.5 161 TYR B N 1
ATOM 3586 C CA . TYR B 1 161 ? -17.391 6.613 -15.367 1 98.5 161 TYR B CA 1
ATOM 3587 C C . TYR B 1 161 ? -18.672 6.23 -14.633 1 98.5 161 TYR B C 1
ATOM 3589 O O . TYR B 1 161 ? -18.828 6.516 -13.438 1 98.5 161 TYR B O 1
ATOM 3597 N N . GLU B 1 162 ? -19.562 5.602 -15.266 1 98.19 162 GLU B N 1
ATOM 3598 C CA . GLU B 1 162 ? -20.812 5.121 -14.68 1 98.19 162 GLU B CA 1
ATOM 3599 C C . GLU B 1 162 ? -20.984 3.623 -14.922 1 98.19 162 GLU B C 1
ATOM 3601 O O . GLU B 1 162 ? -21.438 3.209 -15.992 1 98.19 162 GLU B O 1
ATOM 3606 N N . GLY B 1 163 ? -20.641 2.912 -13.906 1 97.69 163 GLY B N 1
ATOM 3607 C CA . GLY B 1 163 ? -20.828 1.472 -13.977 1 97.69 163 GLY B CA 1
ATOM 3608 C C . GLY B 1 163 ? -21.938 0.967 -13.07 1 97.69 163 GLY B C 1
ATOM 3609 O O . GLY B 1 163 ? -22.656 1.761 -12.469 1 97.69 163 GLY B O 1
ATOM 3610 N N . ALA B 1 164 ? -22.141 -0.366 -13.023 1 96.88 164 ALA B N 1
ATOM 3611 C CA . ALA B 1 164 ? -23.188 -1 -12.219 1 96.88 164 ALA B CA 1
ATOM 3612 C C . ALA B 1 164 ? -22.891 -0.835 -10.727 1 96.88 164 ALA B C 1
ATOM 3614 O O . ALA B 1 164 ? -23.812 -0.65 -9.93 1 96.88 164 ALA B O 1
ATOM 3615 N N . ARG B 1 165 ? -21.578 -0.84 -10.352 1 95.94 165 ARG B N 1
ATOM 3616 C CA . ARG B 1 165 ? -21.203 -0.85 -8.945 1 95.94 165 ARG B CA 1
ATOM 3617 C C . ARG B 1 165 ? -20.375 0.377 -8.594 1 95.94 165 ARG B C 1
ATOM 3619 O O . ARG B 1 165 ? -20.328 0.789 -7.43 1 95.94 165 ARG B O 1
ATOM 3626 N N . TRP B 1 166 ? -19.734 0.913 -9.594 1 97.25 166 TRP B N 1
ATOM 3627 C CA . TRP B 1 166 ? -18.812 2.018 -9.336 1 97.25 166 TRP B CA 1
ATOM 3628 C C . TRP B 1 166 ? -19.172 3.23 -10.188 1 97.25 166 TRP B C 1
ATOM 3630 O O . TRP B 1 166 ? -19.578 3.086 -11.344 1 97.25 166 TRP B O 1
ATOM 3640 N N . GLN B 1 167 ? -19 4.387 -9.531 1 97.81 167 GLN B N 1
ATOM 3641 C CA . GLN B 1 167 ? -19.172 5.676 -10.195 1 97.81 167 GLN B CA 1
ATOM 3642 C C . GLN B 1 167 ? -18 6.605 -9.898 1 97.81 167 GLN B C 1
ATOM 3644 O O . GLN B 1 167 ? -17.641 6.816 -8.734 1 97.81 167 GLN B O 1
ATOM 3649 N N . LEU B 1 168 ? -17.391 7.109 -10.922 1 98.25 168 LEU B N 1
ATOM 3650 C CA . LEU B 1 168 ? -16.375 8.141 -10.812 1 98.25 168 LEU B CA 1
ATOM 3651 C C . LEU B 1 168 ? -16.828 9.438 -11.469 1 98.25 168 LEU B C 1
ATOM 3653 O O . LEU B 1 168 ? -17.281 9.43 -12.609 1 98.25 168 LEU B O 1
ATOM 3657 N N . PRO B 1 169 ? -16.766 10.531 -10.727 1 98.06 169 PRO B N 1
ATOM 3658 C CA . PRO B 1 169 ? -17.062 11.805 -11.383 1 98.06 169 PRO B CA 1
ATOM 3659 C C . PRO B 1 169 ? -16.031 12.18 -12.445 1 98.06 169 PRO B C 1
ATOM 3661 O O . PRO B 1 169 ? -14.961 11.562 -12.523 1 98.06 169 PRO B O 1
ATOM 3664 N N . SER B 1 170 ? -16.484 13.148 -13.289 1 98.12 170 SER B N 1
ATOM 3665 C CA . SER B 1 170 ? -15.469 13.75 -14.141 1 98.12 170 SER B CA 1
ATOM 3666 C C . SER B 1 170 ? -14.297 14.281 -13.312 1 98.12 170 SER B C 1
ATOM 3668 O O . SER B 1 170 ? -14.492 15.047 -12.367 1 98.12 170 SER B O 1
ATOM 3670 N N . ALA B 1 171 ? -13.094 13.781 -13.609 1 97.56 171 ALA B N 1
ATOM 3671 C CA . ALA B 1 171 ? -11.961 14.102 -12.75 1 97.56 171 ALA B CA 1
ATOM 3672 C C . ALA B 1 171 ? -10.641 13.922 -13.5 1 97.56 171 ALA B C 1
ATOM 3674 O O . ALA B 1 171 ? -10.602 13.289 -14.555 1 97.56 171 ALA B O 1
ATOM 3675 N N . HIS B 1 172 ? -9.656 14.531 -12.914 1 95.56 172 HIS B N 1
ATOM 3676 C CA . HIS B 1 172 ? -8.289 14.328 -13.383 1 95.56 172 HIS B CA 1
ATOM 3677 C C . HIS B 1 172 ? -7.527 13.367 -12.469 1 95.56 172 HIS B C 1
ATOM 3679 O O . HIS B 1 172 ? -7.48 13.57 -11.25 1 95.56 172 HIS B O 1
ATOM 3685 N N . VAL B 1 173 ? -7.047 12.352 -13.008 1 95.75 173 VAL B N 1
ATOM 3686 C CA . VAL B 1 173 ? -6.031 11.461 -12.445 1 95.75 173 VAL B CA 1
ATOM 3687 C C . VAL B 1 173 ? -4.879 11.305 -13.438 1 95.75 173 VAL B C 1
ATOM 3689 O O . VAL B 1 173 ? -4.98 10.547 -14.398 1 95.75 173 VAL B O 1
ATOM 3692 N N . GLU B 1 174 ? -3.834 12.031 -13.164 1 95.62 174 GLU B N 1
ATOM 3693 C CA . GLU B 1 174 ? -2.791 12.133 -14.18 1 95.62 174 GLU B CA 1
ATOM 3694 C C . GLU B 1 174 ? -1.53 11.383 -13.758 1 95.62 174 GLU B C 1
ATOM 3696 O O . GLU B 1 174 ? -0.43 11.703 -14.211 1 95.62 174 GLU B O 1
ATOM 3701 N N . THR B 1 175 ? -1.718 10.547 -12.781 1 94.81 175 THR B N 1
ATOM 3702 C CA . THR B 1 175 ? -0.681 9.57 -12.461 1 94.81 175 THR B CA 1
ATOM 3703 C C . THR B 1 175 ? -0.809 8.336 -13.352 1 94.81 175 THR B C 1
ATOM 3705 O O . THR B 1 175 ? -1.761 7.562 -13.219 1 94.81 175 THR B O 1
ATOM 3708 N N . PHE B 1 176 ? 0.162 8.125 -14.25 1 96.12 176 PHE B N 1
ATOM 3709 C CA . PHE B 1 176 ? 0.069 7.039 -15.219 1 96.12 176 PHE B CA 1
ATOM 3710 C C . PHE B 1 176 ? 1.188 6.027 -15.008 1 96.12 176 PHE B C 1
ATOM 3712 O O . PHE B 1 176 ? 2.307 6.395 -14.648 1 96.12 176 PHE B O 1
ATOM 3719 N N . PRO B 1 177 ? 0.828 4.781 -15.281 1 97.62 177 PRO B N 1
ATOM 3720 C CA . PRO B 1 177 ? 1.911 3.795 -15.25 1 97.62 177 PRO B CA 1
ATOM 3721 C C . PRO B 1 177 ? 3.041 4.129 -16.219 1 97.62 177 PRO B C 1
ATOM 3723 O O . PRO B 1 177 ? 2.809 4.781 -17.25 1 97.62 177 PRO B O 1
ATOM 3726 N N . VAL B 1 178 ? 4.227 3.709 -15.883 1 98.25 178 VAL B N 1
ATOM 3727 C CA . VAL B 1 178 ? 5.383 3.809 -16.766 1 98.25 178 VAL B CA 1
ATOM 3728 C C . VAL B 1 178 ? 5.168 2.934 -18 1 98.25 178 VAL B C 1
ATOM 3730 O O . VAL B 1 178 ? 5.438 3.359 -19.125 1 98.25 178 VAL B O 1
ATOM 3733 N N . GLN B 1 179 ? 4.656 1.756 -17.766 1 98.31 179 GLN B N 1
ATOM 3734 C CA . GLN B 1 179 ? 4.41 0.807 -18.844 1 98.31 179 GLN B CA 1
ATOM 3735 C C . GLN B 1 179 ? 3.209 1.234 -19.688 1 98.31 179 GLN B C 1
ATOM 3737 O O . GLN B 1 179 ? 2.209 1.717 -19.141 1 98.31 179 GLN B O 1
ATOM 3742 N N . ARG B 1 180 ? 3.357 1.082 -20.906 1 95.19 180 ARG B N 1
ATOM 3743 C CA . ARG B 1 180 ? 2.283 1.416 -21.828 1 95.19 180 ARG B CA 1
ATOM 3744 C C . ARG B 1 180 ? 1.77 0.171 -22.547 1 95.19 180 ARG B C 1
ATOM 3746 O O . ARG B 1 180 ? 2.555 -0.701 -22.922 1 95.19 180 ARG B O 1
ATOM 3753 N N . PRO B 1 181 ? 0.565 0.136 -22.844 1 94.62 181 PRO B N 1
ATOM 3754 C CA . PRO B 1 181 ? -0.494 1.043 -22.391 1 94.62 181 PRO B CA 1
ATOM 3755 C C . PRO B 1 181 ? -0.762 0.94 -20.891 1 94.62 181 PRO B C 1
ATOM 3757 O O . PRO B 1 181 ? -1.395 1.826 -20.312 1 94.62 181 PRO B O 1
ATOM 3760 N N . ARG B 1 182 ? -0.42 -0.126 -20.25 1 96.94 182 ARG B N 1
ATOM 3761 C CA . ARG B 1 182 ? -0.541 -0.42 -18.828 1 96.94 182 ARG B CA 1
ATOM 3762 C C . ARG B 1 182 ? 0.342 -1.6 -18.438 1 96.94 182 ARG B C 1
ATOM 3764 O O . ARG B 1 182 ? 0.869 -2.303 -19.297 1 96.94 182 ARG B O 1
ATOM 3771 N N . PRO B 1 183 ? 0.516 -1.82 -17.078 1 98.5 183 PRO B N 1
ATOM 3772 C CA . PRO B 1 183 ? 1.17 -3.072 -16.688 1 98.5 183 PRO B CA 1
ATOM 3773 C C . PRO B 1 183 ? 0.389 -4.309 -17.141 1 98.5 183 PRO B C 1
ATOM 3775 O O . PRO B 1 183 ? -0.841 -4.27 -17.219 1 98.5 183 PRO B O 1
ATOM 3778 N N . PRO B 1 184 ? 1.13 -5.406 -17.5 1 98.62 184 PRO B N 1
ATOM 3779 C CA . PRO B 1 184 ? 0.429 -6.637 -17.875 1 98.62 184 PRO B CA 1
ATOM 3780 C C . PRO B 1 184 ? -0.528 -7.125 -16.781 1 98.62 184 PRO B C 1
ATOM 3782 O O . PRO B 1 184 ? -0.189 -7.094 -15.594 1 98.62 184 PRO B O 1
ATOM 3785 N N . VAL B 1 185 ? -1.691 -7.512 -17.219 1 98.81 185 VAL B N 1
ATOM 3786 C CA . VAL B 1 185 ? -2.713 -8.016 -16.312 1 98.81 185 VAL B CA 1
ATOM 3787 C C . VAL B 1 185 ? -2.973 -9.492 -16.594 1 98.81 185 VAL B C 1
ATOM 3789 O O . VAL B 1 185 ? -3.473 -9.852 -17.656 1 98.81 185 VAL B O 1
ATOM 3792 N N . LEU B 1 186 ? -2.627 -10.336 -15.672 1 98.88 186 LEU B N 1
ATOM 3793 C CA . LEU B 1 186 ? -2.963 -11.75 -15.68 1 98.88 186 LEU B CA 1
ATOM 3794 C C . LEU B 1 186 ? -4.148 -12.031 -14.758 1 98.88 186 LEU B C 1
ATOM 3796 O O . LEU B 1 186 ? -4.371 -11.312 -13.789 1 98.88 186 LEU B O 1
ATOM 3800 N N . LEU B 1 187 ? -4.895 -13.039 -15.109 1 98.75 187 LEU B N 1
ATOM 3801 C CA . LEU B 1 187 ? -6.027 -13.43 -14.266 1 98.75 187 LEU B CA 1
ATOM 3802 C C . LEU B 1 187 ? -5.898 -14.883 -13.828 1 98.75 187 LEU B C 1
ATOM 3804 O O . LEU B 1 187 ? -5.48 -15.734 -14.609 1 98.75 187 LEU B O 1
ATOM 3808 N N . GLY B 1 188 ? -6.18 -15.078 -12.586 1 97.06 188 GLY B N 1
ATOM 3809 C CA . GLY B 1 188 ? -6.168 -16.422 -12.047 1 97.06 188 GLY B CA 1
ATOM 3810 C C . GLY B 1 188 ? -7.512 -17.125 -12.156 1 97.06 188 GLY B C 1
ATOM 3811 O O . GLY B 1 188 ? -8.523 -16.484 -12.445 1 97.06 188 GLY B O 1
ATOM 3812 N N . GLY B 1 189 ? -7.434 -18.469 -11.969 1 92.81 189 GLY B N 1
ATOM 3813 C CA . GLY B 1 189 ? -8.641 -19.266 -11.953 1 92.81 189 GLY B CA 1
ATOM 3814 C C . GLY B 1 189 ? -8.625 -20.391 -12.969 1 92.81 189 GLY B C 1
ATOM 3815 O O . GLY B 1 189 ? -7.758 -20.422 -13.844 1 92.81 189 GLY B O 1
ATOM 3816 N N . PHE B 1 190 ? -9.648 -21.312 -12.797 1 90.81 190 PHE B N 1
ATOM 3817 C CA . PHE B 1 190 ? -9.656 -22.516 -13.625 1 90.81 190 PHE B CA 1
ATOM 3818 C C . PHE B 1 190 ? -11.047 -22.781 -14.18 1 90.81 190 PHE B C 1
ATOM 3820 O O . PHE B 1 190 ? -11.242 -23.703 -14.977 1 90.81 190 PHE B O 1
ATOM 3827 N N . THR B 1 191 ? -12.039 -22.047 -13.711 1 93 191 THR B N 1
ATOM 3828 C CA . THR B 1 191 ? -13.406 -22.312 -14.148 1 93 191 THR B CA 1
ATOM 3829 C C . THR B 1 191 ? -13.609 -21.859 -15.594 1 93 191 THR B C 1
ATOM 3831 O O . THR B 1 191 ? -12.875 -21 -16.094 1 93 191 THR B O 1
ATOM 3834 N N . PRO B 1 192 ? -14.602 -22.422 -16.25 1 95.12 192 PRO B N 1
ATOM 3835 C CA . PRO B 1 192 ? -14.891 -21.984 -17.609 1 95.12 192 PRO B CA 1
ATOM 3836 C C . PRO B 1 192 ? -15.094 -20.469 -17.719 1 95.12 192 PRO B C 1
ATOM 3838 O O . PRO B 1 192 ? -14.609 -19.844 -18.672 1 95.12 192 PRO B O 1
ATOM 3841 N N . ALA B 1 193 ? -15.758 -19.938 -16.766 1 95.56 193 ALA B N 1
ATOM 3842 C CA . ALA B 1 193 ? -15.992 -18.484 -16.766 1 95.56 193 ALA B CA 1
ATOM 3843 C C . ALA B 1 193 ? -14.68 -17.719 -16.688 1 95.56 193 ALA B C 1
ATOM 3845 O O . ALA B 1 193 ? -14.516 -16.688 -17.344 1 95.56 193 ALA B O 1
ATOM 3846 N N . THR B 1 194 ? -13.805 -18.203 -15.891 1 95.62 194 THR B N 1
ATOM 3847 C CA . THR B 1 194 ? -12.516 -17.547 -15.734 1 95.62 194 THR B CA 1
ATOM 3848 C C . THR B 1 194 ? -11.68 -17.688 -17 1 95.62 194 THR B C 1
ATOM 3850 O O . THR B 1 194 ? -11.047 -16.719 -17.438 1 95.62 194 THR B O 1
ATOM 3853 N N . LEU B 1 195 ? -11.68 -18.875 -17.578 1 97.31 195 LEU B N 1
ATOM 3854 C CA . LEU B 1 195 ? -10.922 -19.078 -18.812 1 97.31 195 LEU B CA 1
ATOM 3855 C C . LEU B 1 195 ? -11.453 -18.188 -19.938 1 97.31 195 LEU B C 1
ATOM 3857 O O . LEU B 1 195 ? -10.672 -17.625 -20.703 1 97.31 195 LEU B O 1
ATOM 3861 N N . GLU B 1 196 ? -12.75 -18.109 -19.984 1 97.94 196 GLU B N 1
ATOM 3862 C CA . GLU B 1 196 ? -13.359 -17.219 -20.969 1 97.94 196 GLU B CA 1
ATOM 3863 C C . GLU B 1 196 ? -12.898 -15.781 -20.766 1 97.94 196 GLU B C 1
ATOM 3865 O O . GLU B 1 196 ? -12.586 -15.078 -21.719 1 97.94 196 GLU B O 1
ATOM 3870 N N . ARG B 1 197 ? -12.883 -15.312 -19.547 1 98 197 ARG B N 1
ATOM 3871 C CA . ARG B 1 197 ? -12.453 -13.953 -19.234 1 98 197 ARG B CA 1
ATOM 3872 C C . ARG B 1 197 ? -11 -13.727 -19.625 1 98 197 ARG B C 1
ATOM 3874 O O . ARG B 1 197 ? -10.656 -12.688 -20.203 1 98 197 ARG B O 1
ATOM 3881 N N . ILE B 1 198 ? -10.148 -14.672 -19.328 1 98.25 198 ILE B N 1
ATOM 3882 C CA . ILE B 1 198 ? -8.727 -14.586 -19.641 1 98.25 198 ILE B CA 1
ATOM 3883 C C . ILE B 1 198 ? -8.539 -14.445 -21.156 1 98.25 198 ILE B C 1
ATOM 3885 O O . ILE B 1 198 ? -7.883 -13.516 -21.625 1 98.25 198 ILE B O 1
ATOM 3889 N N . GLY B 1 199 ? -9.117 -15.352 -21.875 1 98.12 199 GLY B N 1
ATOM 3890 C CA . GLY B 1 199 ? -8.992 -15.305 -23.328 1 98.12 199 GLY B CA 1
ATOM 3891 C C . GLY B 1 199 ? -9.523 -14.016 -23.922 1 98.12 199 GLY B C 1
ATOM 3892 O O . GLY B 1 199 ? -8.945 -13.477 -24.859 1 98.12 199 GLY B O 1
ATOM 3893 N N . ARG B 1 200 ? -10.555 -13.531 -23.312 1 98.06 200 ARG B N 1
ATOM 3894 C CA . ARG B 1 200 ? -11.258 -12.383 -23.875 1 98.06 200 ARG B CA 1
ATOM 3895 C C . ARG B 1 200 ? -10.508 -11.086 -23.594 1 98.06 200 ARG B C 1
ATOM 3897 O O . ARG B 1 200 ? -10.469 -10.188 -24.453 1 98.06 200 ARG B O 1
ATOM 3904 N N . ARG B 1 201 ? -9.758 -10.977 -22.375 1 97.69 201 ARG B N 1
ATOM 3905 C CA . ARG B 1 201 ? -9.367 -9.594 -22.125 1 97.69 201 ARG B CA 1
ATOM 3906 C C . ARG B 1 201 ? -8.117 -9.516 -21.266 1 97.69 201 ARG B C 1
ATOM 3908 O O . ARG B 1 201 ? -7.609 -8.43 -20.984 1 97.69 201 ARG B O 1
ATOM 3915 N N . ALA B 1 202 ? -7.602 -10.625 -20.75 1 98.44 202 ALA B N 1
ATOM 3916 C CA . ALA B 1 202 ? -6.383 -10.57 -19.953 1 98.44 202 ALA B CA 1
ATOM 3917 C C . ALA B 1 202 ? -5.141 -10.695 -20.828 1 98.44 202 ALA B C 1
ATOM 3919 O O . ALA B 1 202 ? -5.223 -11.117 -21.984 1 98.44 202 ALA B O 1
ATOM 3920 N N . ASP B 1 203 ? -3.986 -10.273 -20.281 1 98.44 203 ASP B N 1
ATOM 3921 C CA . ASP B 1 203 ? -2.717 -10.445 -20.984 1 98.44 203 ASP B CA 1
ATOM 3922 C C . ASP B 1 203 ? -2.154 -11.844 -20.766 1 98.44 203 ASP B C 1
ATOM 3924 O O . ASP B 1 203 ? -1.15 -12.219 -21.375 1 98.44 203 ASP B O 1
ATOM 3928 N N . GLY B 1 204 ? -2.799 -12.562 -19.891 1 98.31 204 GLY B N 1
ATOM 3929 C CA . GLY B 1 204 ? -2.346 -13.922 -19.672 1 98.31 204 GLY B CA 1
ATOM 3930 C C . GLY B 1 204 ? -3.016 -14.594 -18.484 1 98.31 204 GLY B C 1
ATOM 3931 O O . GLY B 1 204 ? -4.027 -14.102 -17.984 1 98.31 204 GLY B O 1
ATOM 3932 N N . TRP B 1 205 ? -2.502 -15.75 -18.141 1 98.62 205 TRP B N 1
ATOM 3933 C CA . TRP B 1 205 ? -3.047 -16.609 -17.094 1 98.62 205 TRP B CA 1
ATOM 3934 C C . TRP B 1 205 ? -2.084 -16.703 -15.906 1 98.62 205 TRP B C 1
ATOM 3936 O O . TRP B 1 205 ? -0.904 -17.016 -16.094 1 98.62 205 TRP B O 1
ATOM 3946 N N . ALA B 1 206 ? -2.537 -16.25 -14.727 1 98.44 206 ALA B N 1
ATOM 3947 C CA . ALA B 1 206 ? -1.86 -16.562 -13.477 1 98.44 206 ALA B CA 1
ATOM 3948 C C . ALA B 1 206 ? -2.363 -17.875 -12.898 1 98.44 206 ALA B C 1
ATOM 3950 O O . ALA B 1 206 ? -3.264 -17.891 -12.055 1 98.44 206 ALA B O 1
ATOM 3951 N N . GLY B 1 207 ? -1.719 -18.969 -13.273 1 96.5 207 GLY B N 1
ATOM 3952 C CA . GLY B 1 207 ? -2.221 -20.297 -12.961 1 96.5 207 GLY B CA 1
ATOM 3953 C C . GLY B 1 207 ? -1.512 -20.953 -11.781 1 96.5 207 GLY B C 1
ATOM 3954 O O . GLY B 1 207 ? -0.701 -20.297 -11.109 1 96.5 207 GLY B O 1
ATOM 3955 N N . ALA B 1 208 ? -1.956 -22.172 -11.453 1 95.06 208 ALA B N 1
ATOM 3956 C CA . ALA B 1 208 ? -1.367 -23.016 -10.422 1 95.06 208 ALA B CA 1
ATOM 3957 C C . ALA B 1 208 ? -1.078 -24.422 -10.953 1 95.06 208 ALA B C 1
ATOM 3959 O O . ALA B 1 208 ? -1.521 -24.781 -12.039 1 95.06 208 ALA B O 1
ATOM 3960 N N . ALA B 1 209 ? -0.397 -25.125 -10.188 1 94.81 209 ALA B N 1
ATOM 3961 C CA . ALA B 1 209 ? 0.031 -26.469 -10.578 1 94.81 209 ALA B CA 1
ATOM 3962 C C . ALA B 1 209 ? -1.168 -27.344 -10.922 1 94.81 209 ALA B C 1
ATOM 3964 O O . ALA B 1 209 ? -2.17 -27.344 -10.203 1 94.81 209 ALA B O 1
ATOM 3965 N N . LEU B 1 210 ? -1.116 -28.016 -12.016 1 94.5 210 LEU B N 1
ATOM 3966 C CA . LEU B 1 210 ? -2.027 -29.031 -12.516 1 94.5 210 LEU B CA 1
ATOM 3967 C C . LEU B 1 210 ? -1.254 -30.203 -13.117 1 94.5 210 LEU B C 1
ATOM 3969 O O . LEU B 1 210 ? -0.084 -30.062 -13.477 1 94.5 210 LEU B O 1
ATOM 3973 N N . PRO B 1 211 ? -1.945 -31.375 -13.117 1 95.31 211 PRO B N 1
ATOM 3974 C CA . PRO B 1 211 ? -1.303 -32.406 -13.938 1 95.31 211 PRO B CA 1
ATOM 3975 C C . PRO B 1 211 ? -0.997 -31.922 -15.352 1 95.31 211 PRO B C 1
ATOM 3977 O O . PRO B 1 211 ? -1.788 -31.188 -15.938 1 95.31 211 PRO B O 1
ATOM 3980 N N . VAL B 1 212 ? 0.13 -32.344 -15.883 1 96.56 212 VAL B N 1
ATOM 3981 C CA . VAL B 1 212 ? 0.682 -31.781 -17.109 1 96.56 212 VAL B CA 1
ATOM 3982 C C . VAL B 1 212 ? -0.347 -31.875 -18.234 1 96.56 212 VAL B C 1
ATOM 3984 O O . VAL B 1 212 ? -0.577 -30.906 -18.969 1 96.56 212 VAL B O 1
ATOM 3987 N N . PRO B 1 213 ? -1.095 -33 -18.406 1 96.75 213 PRO B N 1
ATOM 3988 C CA . PRO B 1 213 ? -2.102 -33.031 -19.469 1 96.75 213 PRO B CA 1
ATOM 3989 C C . PRO B 1 213 ? -3.205 -32 -19.281 1 96.75 213 PRO B C 1
ATOM 3991 O O . PRO B 1 213 ? -3.68 -31.422 -20.25 1 96.75 213 PRO B O 1
ATOM 3994 N N . ARG B 1 214 ? -3.564 -31.781 -18.047 1 96.44 214 ARG B N 1
ATOM 3995 C CA . ARG B 1 214 ? -4.578 -30.781 -17.766 1 96.44 214 ARG B CA 1
ATOM 3996 C C . ARG B 1 214 ? -4.043 -29.375 -18.031 1 96.44 214 ARG B C 1
ATOM 3998 O O . ARG B 1 214 ? -4.781 -28.5 -18.484 1 96.44 214 ARG B O 1
ATOM 4005 N N . LEU B 1 215 ? -2.828 -29.156 -17.672 1 97.12 215 LEU B N 1
ATOM 4006 C CA . LEU B 1 215 ? -2.191 -27.875 -17.969 1 97.12 215 LEU B CA 1
ATOM 4007 C C . LEU B 1 215 ? -2.217 -27.594 -19.453 1 97.12 215 LEU B C 1
ATOM 4009 O O . LEU B 1 215 ? -2.592 -26.484 -19.875 1 97.12 215 LEU B O 1
ATOM 4013 N N . THR B 1 216 ? -1.821 -28.594 -20.25 1 97.25 216 THR B N 1
ATOM 4014 C CA . THR B 1 216 ? -1.83 -28.453 -21.703 1 97.25 216 THR B CA 1
ATOM 4015 C C . THR B 1 216 ? -3.227 -28.094 -22.203 1 97.25 216 THR B C 1
ATOM 4017 O O . THR B 1 216 ? -3.377 -27.203 -23.047 1 97.25 216 THR B O 1
ATOM 4020 N N . HIS B 1 217 ? -4.16 -28.734 -21.641 1 97.44 217 HIS B N 1
ATOM 4021 C CA . HIS B 1 217 ? -5.543 -28.516 -22.047 1 97.44 217 HIS B CA 1
ATOM 4022 C C . HIS B 1 217 ? -5.996 -27.094 -21.703 1 97.44 217 HIS B C 1
ATOM 4024 O O . HIS B 1 217 ? -6.57 -26.406 -22.547 1 97.44 217 HIS B O 1
ATOM 4030 N N . VAL B 1 218 ? -5.762 -26.656 -20.484 1 97.75 218 VAL B N 1
ATOM 4031 C CA . VAL B 1 218 ? -6.195 -25.344 -20 1 97.75 218 VAL B CA 1
ATOM 4032 C C . VAL B 1 218 ? -5.531 -24.234 -20.812 1 97.75 218 VAL B C 1
ATOM 4034 O O . VAL B 1 218 ? -6.203 -23.312 -21.281 1 97.75 218 VAL B O 1
ATOM 4037 N N . ILE B 1 219 ? -4.23 -24.328 -21.047 1 97.5 219 ILE B N 1
ATOM 4038 C CA . ILE B 1 219 ? -3.494 -23.328 -21.828 1 97.5 219 ILE B CA 1
ATOM 4039 C C . ILE B 1 219 ? -4.02 -23.297 -23.25 1 97.5 219 ILE B C 1
ATOM 4041 O O . ILE B 1 219 ? -4.246 -22.219 -23.812 1 97.5 219 ILE B O 1
ATOM 4045 N N . GLY B 1 220 ? -4.23 -24.484 -23.797 1 97.69 220 GLY B N 1
ATOM 4046 C CA . GLY B 1 220 ? -4.809 -24.562 -25.125 1 97.69 220 GLY B CA 1
ATOM 4047 C C . GLY B 1 220 ? -6.176 -23.922 -25.234 1 97.69 220 GLY B C 1
ATOM 4048 O O . GLY B 1 220 ? -6.465 -23.203 -26.203 1 97.69 220 GLY B O 1
ATOM 4049 N N . GLN B 1 221 ? -7.004 -24.188 -24.25 1 98.12 221 GLN B N 1
ATOM 4050 C CA . GLN B 1 221 ? -8.352 -23.625 -24.234 1 98.12 221 GLN B CA 1
ATOM 4051 C C . GLN B 1 221 ? -8.305 -22.109 -24.172 1 98.12 221 GLN B C 1
ATOM 4053 O O . GLN B 1 221 ? -9.07 -21.422 -24.875 1 98.12 221 GLN B O 1
ATOM 4058 N N . 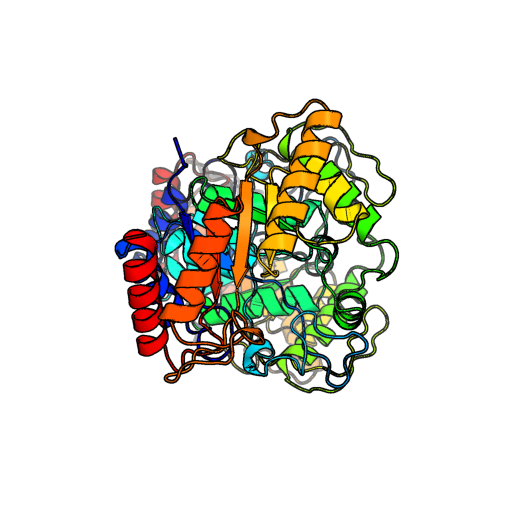ILE B 1 222 ? -7.492 -21.531 -23.344 1 98.25 222 ILE B N 1
ATOM 4059 C CA . ILE B 1 222 ? -7.352 -20.078 -23.219 1 98.25 222 ILE B CA 1
ATOM 4060 C C . ILE B 1 222 ? -6.945 -19.484 -24.562 1 98.25 222 ILE B C 1
ATOM 4062 O O . ILE B 1 222 ? -7.5 -18.469 -25 1 98.25 222 ILE B O 1
ATOM 4066 N N . ARG B 1 223 ? -6 -20.109 -25.25 1 98.06 223 ARG B N 1
ATOM 4067 C CA . ARG B 1 223 ? -5.52 -19.641 -26.547 1 98.06 223 ARG B CA 1
ATOM 4068 C C . ARG B 1 223 ? -6.621 -19.703 -27.594 1 98.06 223 ARG B C 1
ATOM 4070 O O . ARG B 1 223 ? -6.754 -18.797 -28.422 1 98.06 223 ARG B O 1
ATOM 4077 N N . GLN B 1 224 ? -7.359 -20.75 -27.516 1 98.31 224 GLN B N 1
ATOM 4078 C CA . GLN B 1 224 ? -8.477 -20.906 -28.453 1 98.31 224 GLN B CA 1
ATOM 4079 C C . GLN B 1 224 ? -9.508 -19.797 -28.25 1 98.31 224 GLN B C 1
ATOM 4081 O O . GLN B 1 224 ? -10.023 -19.234 -29.219 1 98.31 224 GLN B O 1
ATOM 4086 N N . ILE B 1 225 ? -9.805 -19.547 -27 1 98.5 225 ILE B N 1
ATOM 4087 C CA . ILE B 1 225 ? -10.766 -18.5 -26.688 1 98.5 225 ILE B CA 1
ATOM 4088 C C . ILE B 1 225 ? -10.242 -17.141 -27.172 1 98.5 225 ILE B C 1
ATOM 4090 O O . ILE B 1 225 ? -10.992 -16.344 -27.734 1 98.5 225 ILE B O 1
ATOM 4094 N N . ALA B 1 226 ? -8.953 -16.875 -26.922 1 98.5 226 ALA B N 1
ATOM 4095 C CA . ALA B 1 226 ? -8.352 -15.641 -27.406 1 98.5 226 ALA B CA 1
ATOM 4096 C C . ALA B 1 226 ? -8.492 -15.508 -28.922 1 98.5 226 ALA B C 1
ATOM 4098 O O . ALA B 1 226 ? -8.914 -14.461 -29.422 1 98.5 226 ALA B O 1
ATOM 4099 N N . GLU B 1 227 ? -8.172 -16.594 -29.594 1 98.31 227 GLU B N 1
ATOM 4100 C CA . GLU B 1 227 ? -8.289 -16.594 -31.047 1 98.31 227 GLU B CA 1
ATOM 4101 C C . GLU B 1 227 ? -9.727 -16.328 -31.484 1 98.31 227 GLU B C 1
ATOM 4103 O O . GLU B 1 227 ? -9.953 -15.547 -32.406 1 98.31 227 GLU B O 1
ATOM 4108 N N . ALA B 1 228 ? -10.625 -16.938 -30.875 1 98.38 228 ALA B N 1
ATOM 4109 C CA . ALA B 1 228 ? -12.039 -16.781 -31.188 1 98.38 228 ALA B CA 1
ATOM 4110 C C . ALA B 1 228 ? -12.492 -15.344 -30.969 1 98.38 228 ALA B C 1
ATOM 4112 O O . ALA B 1 228 ? -13.453 -14.883 -31.594 1 98.38 228 ALA B O 1
ATOM 4113 N N . ASN B 1 229 ? -11.773 -14.609 -30.141 1 98 229 ASN B N 1
ATOM 4114 C CA . ASN B 1 229 ? -12.102 -13.219 -29.859 1 98 229 ASN B CA 1
ATOM 4115 C C . ASN B 1 229 ? -11.211 -12.25 -30.641 1 98 229 ASN B C 1
ATOM 4117 O O . ASN B 1 229 ? -11.109 -11.078 -30.281 1 98 229 ASN B O 1
ATOM 4121 N N . GLY B 1 230 ? -10.453 -12.758 -31.578 1 98.19 230 GLY B N 1
ATOM 4122 C CA . GLY B 1 230 ? -9.672 -11.922 -32.469 1 98.19 230 GLY B CA 1
ATOM 4123 C C . GLY B 1 230 ? -8.352 -11.484 -31.891 1 98.19 230 GLY B C 1
ATOM 4124 O O . GLY B 1 230 ? -7.742 -10.516 -32.344 1 98.19 230 GLY B O 1
ATOM 4125 N N . ARG B 1 231 ? -7.953 -12.117 -30.828 1 98.12 231 ARG B N 1
ATOM 4126 C CA . ARG B 1 231 ? -6.688 -11.773 -30.188 1 98.12 231 ARG B CA 1
ATOM 4127 C C . ARG B 1 231 ? -5.582 -12.734 -30.594 1 98.12 231 ARG B C 1
ATOM 4129 O O . ARG B 1 231 ? -5.855 -13.867 -31 1 98.12 231 ARG B O 1
ATOM 4136 N N . ASP B 1 232 ? -4.344 -12.281 -30.531 1 97.5 232 ASP B N 1
ATOM 4137 C CA . ASP B 1 232 ? -3.191 -13.125 -30.812 1 97.5 232 ASP B CA 1
ATOM 4138 C C . ASP B 1 232 ? -2.943 -14.117 -29.672 1 97.5 232 ASP B C 1
ATOM 4140 O O . ASP B 1 232 ? -2.527 -13.719 -28.578 1 97.5 232 ASP B O 1
ATOM 4144 N N . PRO B 1 233 ? -3.168 -15.359 -29.906 1 96.25 233 PRO B N 1
ATOM 4145 C CA . PRO B 1 233 ? -2.984 -16.344 -28.828 1 96.25 233 PRO B CA 1
ATOM 4146 C C . PRO B 1 233 ? -1.543 -16.406 -28.328 1 96.25 233 PRO B C 1
ATOM 4148 O O . PRO B 1 233 ? -1.304 -16.734 -27.172 1 96.25 233 PRO B O 1
ATOM 4151 N N . GLU B 1 234 ? -0.588 -16.016 -29.141 1 93.88 234 GLU B N 1
ATOM 4152 C CA . GLU B 1 234 ? 0.824 -16.109 -28.781 1 93.88 234 GLU B CA 1
ATOM 4153 C C . GLU B 1 234 ? 1.25 -14.953 -27.891 1 93.88 234 GLU B C 1
ATOM 4155 O O . GLU B 1 234 ? 2.332 -14.984 -27.297 1 93.88 234 GLU B O 1
ATOM 4160 N N . ALA B 1 235 ? 0.383 -14 -27.766 1 95.25 235 ALA B N 1
ATOM 4161 C CA . ALA B 1 235 ? 0.698 -12.836 -26.938 1 95.25 235 ALA B CA 1
ATOM 4162 C C . ALA B 1 235 ? 0.364 -13.094 -25.469 1 95.25 235 ALA B C 1
ATOM 4164 O O . ALA B 1 235 ? 0.787 -12.344 -24.594 1 95.25 235 ALA B O 1
ATOM 4165 N N . LEU B 1 236 ? -0.391 -14.164 -25.188 1 97.31 236 LEU B N 1
ATOM 4166 C CA . LEU B 1 236 ? -0.795 -14.484 -23.812 1 97.31 236 LEU B CA 1
ATOM 4167 C C . LEU B 1 236 ? 0.366 -15.078 -23.031 1 97.31 236 LEU B C 1
ATOM 4169 O O . LEU B 1 236 ? 1.044 -15.992 -23.516 1 97.31 236 LEU B O 1
ATOM 4173 N N . ARG B 1 237 ? 0.553 -14.5 -21.859 1 97.62 237 ARG B N 1
ATOM 4174 C CA . ARG B 1 237 ? 1.59 -14.992 -20.969 1 97.62 237 ARG B CA 1
ATOM 4175 C C . ARG B 1 237 ? 1.006 -15.945 -19.922 1 97.62 237 ARG B C 1
ATOM 4177 O O . ARG B 1 237 ? 0.062 -15.586 -19.219 1 97.62 237 ARG B O 1
ATOM 4184 N N . THR B 1 238 ? 1.56 -17.125 -19.844 1 97.81 238 THR B N 1
ATOM 4185 C CA . THR B 1 238 ? 1.1 -18.109 -18.875 1 97.81 238 THR B CA 1
ATOM 4186 C C . THR B 1 238 ? 2.133 -18.297 -17.766 1 97.81 238 THR B C 1
ATOM 4188 O O . THR B 1 238 ? 3.285 -18.641 -18.031 1 97.81 238 THR B O 1
ATOM 4191 N N . VAL B 1 239 ? 1.741 -18.062 -16.516 1 98.62 239 VAL B N 1
ATOM 4192 C CA . VAL B 1 239 ? 2.574 -18.266 -15.336 1 98.62 239 VAL B CA 1
ATOM 4193 C C . VAL B 1 239 ? 2.006 -19.406 -14.492 1 98.62 239 VAL B C 1
ATOM 4195 O O . VAL B 1 239 ? 0.837 -19.359 -14.102 1 98.62 239 VAL B O 1
ATOM 4198 N N . VAL B 1 240 ? 2.818 -20.422 -14.211 1 98.25 240 VAL B N 1
ATOM 4199 C CA . VAL B 1 240 ? 2.363 -21.562 -13.422 1 98.25 240 VAL B CA 1
ATOM 4200 C C . VAL B 1 240 ? 3.076 -21.562 -12.07 1 98.25 240 VAL B C 1
ATOM 4202 O O . VAL B 1 240 ? 4.301 -21.703 -12.008 1 98.25 240 VAL B O 1
ATOM 4205 N N . ARG B 1 241 ? 2.303 -21.484 -11.023 1 97.94 241 ARG B N 1
ATOM 4206 C CA . ARG B 1 241 ? 2.826 -21.406 -9.664 1 97.94 241 ARG B CA 1
ATOM 4207 C C . ARG B 1 241 ? 2.789 -22.766 -8.977 1 97.94 241 ARG B C 1
ATOM 4209 O O . ARG B 1 241 ? 1.82 -23.516 -9.117 1 97.94 241 ARG B O 1
ATOM 4216 N N . VAL B 1 242 ? 3.838 -23.062 -8.234 1 97 242 VAL B N 1
ATOM 4217 C CA . VAL B 1 242 ? 3.879 -24.234 -7.359 1 97 242 VAL B CA 1
ATOM 4218 C C . VAL B 1 242 ? 4.301 -23.812 -5.957 1 97 242 VAL B C 1
ATOM 4220 O O . VAL B 1 242 ? 5.172 -22.938 -5.797 1 97 242 VAL B O 1
ATOM 4223 N N . ASN B 1 243 ? 3.678 -24.297 -4.914 1 94.69 243 ASN B N 1
ATOM 4224 C CA . ASN B 1 243 ? 4.039 -24.156 -3.506 1 94.69 243 ASN B CA 1
ATOM 4225 C C . ASN B 1 243 ? 4.422 -25.5 -2.891 1 94.69 243 ASN B C 1
ATOM 4227 O O . ASN B 1 243 ? 3.682 -26.047 -2.072 1 94.69 243 ASN B O 1
ATOM 4231 N N . PRO B 1 244 ? 5.594 -25.984 -3.127 1 95.06 244 PRO B N 1
ATOM 4232 C CA . PRO B 1 244 ? 5.922 -27.359 -2.748 1 95.06 244 PRO B CA 1
ATOM 4233 C C . PRO B 1 244 ? 6.371 -27.484 -1.294 1 95.06 244 PRO B C 1
ATOM 4235 O O . PRO B 1 244 ? 6.957 -26.547 -0.745 1 95.06 244 PRO B O 1
ATOM 4238 N N . VAL B 1 245 ? 6.035 -28.625 -0.705 1 93.62 245 VAL B N 1
ATOM 4239 C CA . VAL B 1 245 ? 6.777 -29.125 0.454 1 93.62 245 VAL B CA 1
ATOM 4240 C C . VAL B 1 245 ? 7.961 -29.969 -0.008 1 93.62 245 VAL B C 1
ATOM 4242 O O . VAL B 1 245 ? 7.781 -31.094 -0.488 1 93.62 245 VAL B O 1
ATOM 4245 N N . LEU B 1 246 ? 9.117 -29.422 0.125 1 96.94 246 LEU B N 1
ATOM 4246 C CA . LEU B 1 246 ? 10.297 -30.109 -0.393 1 96.94 246 LEU B CA 1
ATOM 4247 C C . LEU B 1 246 ? 10.781 -31.188 0.583 1 96.94 246 LEU B C 1
ATOM 4249 O O . LEU B 1 246 ? 10.781 -30.969 1.797 1 96.94 246 LEU B O 1
ATOM 4253 N N . THR B 1 247 ? 11.141 -32.344 0.014 1 95.75 247 THR B N 1
ATOM 4254 C CA . THR B 1 247 ? 11.617 -33.5 0.779 1 95.75 247 THR B CA 1
ATOM 4255 C C . THR B 1 247 ? 13.016 -33.906 0.327 1 95.75 247 THR B C 1
ATOM 4257 O O . THR B 1 247 ? 13.43 -33.594 -0.792 1 95.75 247 THR B O 1
ATOM 4260 N N . SER B 1 248 ? 13.734 -34.531 1.228 1 94.56 248 SER B N 1
ATOM 4261 C CA . SER B 1 248 ? 15.055 -35.031 0.881 1 94.56 248 SER B CA 1
ATOM 4262 C C . SER B 1 248 ? 14.961 -36.312 0.064 1 94.56 248 SER B C 1
ATOM 4264 O O . SER B 1 248 ? 15.812 -36.594 -0.78 1 94.56 248 SER B O 1
ATOM 4266 N N . GLU B 1 249 ? 13.953 -37.062 0.34 1 95.56 249 GLU B N 1
ATOM 4267 C CA . GLU B 1 249 ? 13.727 -38.344 -0.359 1 95.56 249 GLU B CA 1
ATOM 4268 C C . GLU B 1 249 ? 12.664 -38.188 -1.442 1 95.56 249 GLU B C 1
ATOM 4270 O O . GLU B 1 249 ? 11.773 -37.344 -1.33 1 95.56 249 GLU B O 1
ATOM 4275 N N . THR B 1 250 ? 12.789 -39.062 -2.365 1 96.12 250 THR B N 1
ATOM 4276 C CA . THR B 1 250 ? 11.844 -39.062 -3.48 1 96.12 250 THR B CA 1
ATOM 4277 C C . THR B 1 250 ? 10.414 -39.281 -2.986 1 96.12 250 THR B C 1
ATOM 4279 O O . THR B 1 250 ? 10.164 -40.188 -2.182 1 96.12 250 THR B O 1
ATOM 4282 N N . ALA B 1 251 ? 9.555 -38.375 -3.396 1 95.69 251 ALA B N 1
ATOM 4283 C CA . ALA B 1 251 ? 8.133 -38.531 -3.109 1 95.69 251 ALA B CA 1
ATOM 4284 C C . ALA B 1 251 ? 7.434 -39.375 -4.18 1 95.69 251 ALA B C 1
ATOM 4286 O O . ALA B 1 251 ? 7.98 -39.562 -5.266 1 95.69 251 ALA B O 1
ATOM 4287 N N . ALA B 1 252 ? 6.258 -39.844 -3.816 1 95.25 252 ALA B N 1
ATOM 4288 C CA . ALA B 1 252 ? 5.43 -40.531 -4.797 1 95.25 252 ALA B CA 1
ATOM 4289 C C . ALA B 1 252 ? 5.027 -39.594 -5.938 1 95.25 252 ALA B C 1
ATOM 4291 O O . ALA B 1 252 ? 4.762 -38.406 -5.715 1 95.25 252 ALA B O 1
ATOM 4292 N N . ASP B 1 253 ? 4.93 -40.125 -7.117 1 91.38 253 ASP B N 1
ATOM 4293 C CA . ASP B 1 253 ? 4.684 -39.344 -8.32 1 91.38 253 ASP B CA 1
ATOM 4294 C C . ASP B 1 253 ? 3.363 -38.594 -8.219 1 91.38 253 ASP B C 1
ATOM 4296 O O . ASP B 1 253 ? 3.242 -37.469 -8.727 1 91.38 253 ASP B O 1
ATOM 4300 N N . ASP B 1 254 ? 2.426 -39.188 -7.574 1 90.75 254 ASP B N 1
ATOM 4301 C CA . ASP B 1 254 ? 1.105 -38.562 -7.504 1 90.75 254 ASP B CA 1
ATOM 4302 C C . ASP B 1 254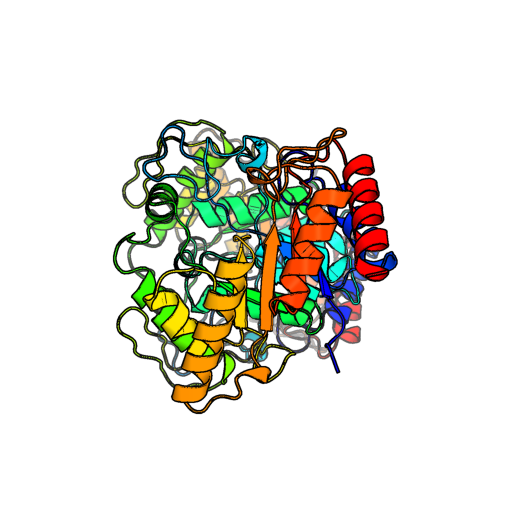 ? 1.107 -37.375 -6.551 1 90.75 254 ASP B C 1
ATOM 4304 O O . ASP B 1 254 ? 0.171 -36.562 -6.547 1 90.75 254 ASP B O 1
ATOM 4308 N N . GLY B 1 255 ? 2.109 -37.219 -5.793 1 92.06 255 GLY B N 1
ATOM 4309 C CA . GLY B 1 255 ? 2.24 -36.094 -4.883 1 92.06 255 GLY B CA 1
ATOM 4310 C C . GLY B 1 255 ? 2.963 -34.906 -5.5 1 92.06 255 GLY B C 1
ATOM 4311 O O . GLY B 1 255 ? 2.889 -33.812 -4.98 1 92.06 255 GLY B O 1
ATOM 4312 N N . VAL B 1 256 ? 3.654 -35.219 -6.582 1 94.94 256 VAL B N 1
ATOM 4313 C CA . VAL B 1 256 ? 4.422 -34.156 -7.25 1 94.94 256 VAL B CA 1
ATOM 4314 C C . VAL B 1 256 ? 3.49 -33.312 -8.094 1 94.94 256 VAL B C 1
ATOM 4316 O O . VAL B 1 256 ? 2.625 -33.812 -8.805 1 94.94 256 VAL B O 1
ATOM 4319 N N . PRO B 1 257 ? 3.555 -31.938 -7.961 1 94.81 257 PRO B N 1
ATOM 4320 C CA . PRO B 1 257 ? 4.668 -31.188 -7.375 1 94.81 257 PRO B CA 1
ATOM 4321 C C . PRO B 1 257 ? 4.348 -30.656 -5.977 1 94.81 257 PRO B C 1
ATOM 4323 O O . PRO B 1 257 ? 5.094 -29.844 -5.441 1 94.81 257 PRO B O 1
ATOM 4326 N N . ARG B 1 258 ? 3.262 -31.094 -5.363 1 92.81 258 ARG B N 1
ATOM 4327 C CA . ARG B 1 258 ? 2.896 -30.625 -4.031 1 92.81 258 ARG B CA 1
ATOM 4328 C C . ARG B 1 258 ? 3.947 -31.016 -3 1 92.81 258 ARG B C 1
ATOM 4330 O O . ARG B 1 258 ? 4.148 -30.312 -2.008 1 92.81 258 ARG B O 1
ATOM 4337 N N . ARG B 1 259 ? 4.461 -32.125 -3.26 1 94.5 259 ARG B N 1
ATOM 4338 C CA . ARG B 1 259 ? 5.527 -32.688 -2.432 1 94.5 259 ARG B CA 1
ATOM 4339 C C . ARG B 1 259 ? 6.598 -33.344 -3.291 1 94.5 259 ARG B C 1
ATOM 4341 O O . ARG B 1 259 ? 6.285 -34 -4.277 1 94.5 259 ARG B O 1
ATOM 4348 N N . GLY B 1 260 ? 7.836 -33.156 -2.959 1 97 260 GLY B N 1
ATOM 4349 C CA . GLY B 1 260 ? 8.891 -33.844 -3.707 1 97 260 GLY B CA 1
ATOM 4350 C C . GLY B 1 260 ? 10.25 -33.188 -3.516 1 97 260 GLY B C 1
ATOM 4351 O O . GLY B 1 260 ? 10.375 -32.156 -2.865 1 97 260 GLY B O 1
ATOM 4352 N N . THR B 1 261 ? 11.242 -33.844 -4.043 1 97.75 261 THR B N 1
ATOM 4353 C CA . THR B 1 261 ? 12.594 -33.312 -4.02 1 97.75 261 THR B CA 1
ATOM 4354 C C . THR B 1 261 ? 12.727 -32.125 -4.969 1 97.75 261 THR B C 1
ATOM 4356 O O . THR B 1 261 ? 11.859 -31.891 -5.812 1 97.75 261 THR B O 1
ATOM 4359 N N . VAL B 1 262 ? 13.812 -31.375 -4.824 1 98 262 VAL B N 1
ATOM 4360 C CA . VAL B 1 262 ? 14.117 -30.281 -5.742 1 98 262 VAL B CA 1
ATOM 4361 C C . VAL B 1 262 ? 14.133 -30.797 -7.18 1 98 262 VAL B C 1
ATOM 4363 O O . VAL B 1 262 ? 13.602 -30.156 -8.086 1 98 262 VAL B O 1
ATOM 4366 N N . ALA B 1 263 ? 14.656 -31.953 -7.379 1 97.69 263 ALA B N 1
ATOM 4367 C CA . ALA B 1 263 ? 14.742 -32.562 -8.711 1 97.69 263 ALA B CA 1
ATOM 4368 C C . ALA B 1 263 ? 13.352 -32.875 -9.258 1 97.69 263 ALA B C 1
ATOM 4370 O O . ALA B 1 263 ? 13.047 -32.531 -10.414 1 97.69 263 ALA B O 1
ATOM 4371 N N . GLN B 1 264 ? 12.516 -33.5 -8.453 1 98.12 264 GLN B N 1
ATOM 4372 C CA . GLN B 1 264 ? 11.172 -33.875 -8.891 1 98.12 264 GLN B CA 1
ATOM 4373 C C . GLN B 1 264 ? 10.352 -32.625 -9.25 1 98.12 264 GLN B C 1
ATOM 4375 O O . GLN B 1 264 ? 9.688 -32.594 -10.289 1 98.12 264 GLN B O 1
ATOM 4380 N N . VAL B 1 265 ? 10.398 -31.656 -8.391 1 98.19 265 VAL B N 1
ATOM 4381 C CA . VAL B 1 265 ? 9.633 -30.438 -8.625 1 98.19 265 VAL B CA 1
ATOM 4382 C C . VAL B 1 265 ? 10.18 -29.703 -9.844 1 98.19 265 VAL B C 1
ATOM 4384 O O . VAL B 1 265 ? 9.422 -29.188 -10.664 1 98.19 265 VAL B O 1
ATOM 4387 N N . SER B 1 266 ? 11.516 -29.672 -10.039 1 98.31 266 SER B N 1
ATOM 4388 C CA . SER B 1 266 ? 12.125 -29.062 -11.219 1 98.31 266 SER B CA 1
ATOM 4389 C C . SER B 1 266 ? 11.672 -29.766 -12.492 1 98.31 266 SER B C 1
ATOM 4391 O O . SER B 1 266 ? 11.367 -29.109 -13.492 1 98.31 266 SER B O 1
ATOM 4393 N N . ASP B 1 267 ? 11.664 -31.062 -12.453 1 97.81 267 ASP B N 1
ATOM 4394 C CA . ASP B 1 267 ? 11.211 -31.828 -13.609 1 97.81 267 ASP B CA 1
ATOM 4395 C C . ASP B 1 267 ? 9.773 -31.469 -13.977 1 97.81 267 ASP B C 1
ATOM 4397 O O . ASP B 1 267 ? 9.445 -31.312 -15.156 1 97.81 267 ASP B O 1
ATOM 4401 N N . TYR B 1 268 ? 8.938 -31.359 -13.008 1 98.06 268 TYR B N 1
ATOM 4402 C CA . TYR B 1 268 ? 7.559 -30.938 -13.258 1 98.06 268 TYR B CA 1
ATOM 4403 C C . TYR B 1 268 ? 7.52 -29.562 -13.898 1 98.06 268 TYR B C 1
ATOM 4405 O O . TYR B 1 268 ? 6.77 -29.328 -14.852 1 98.06 268 TYR B O 1
ATOM 4413 N N . LEU B 1 269 ? 8.273 -28.625 -13.328 1 98.44 269 LEU B N 1
ATOM 4414 C CA . LEU B 1 269 ? 8.273 -27.25 -13.828 1 98.44 269 LEU B CA 1
ATOM 4415 C C . LEU B 1 269 ? 8.766 -27.188 -15.266 1 98.44 269 LEU B C 1
ATOM 4417 O O . LEU B 1 269 ? 8.234 -26.422 -16.078 1 98.44 269 LEU B O 1
ATOM 4421 N N . LEU B 1 270 ? 9.742 -27.984 -15.602 1 97.94 270 LEU B N 1
ATOM 4422 C CA . LEU B 1 270 ? 10.211 -28.078 -16.984 1 97.94 270 LEU B CA 1
ATOM 4423 C C . LEU B 1 270 ? 9.141 -28.688 -17.875 1 97.94 270 LEU B C 1
ATOM 4425 O O . LEU B 1 270 ? 8.953 -28.234 -19.016 1 97.94 270 LEU B O 1
ATOM 4429 N N . ALA B 1 271 ? 8.477 -29.703 -17.375 1 97.75 271 ALA B N 1
ATOM 4430 C CA . ALA B 1 271 ? 7.367 -30.297 -18.125 1 97.75 271 ALA B CA 1
ATOM 4431 C C . ALA B 1 271 ? 6.254 -29.281 -18.344 1 97.75 271 ALA B C 1
ATOM 4433 O O . ALA B 1 271 ? 5.602 -29.266 -19.391 1 97.75 271 ALA B O 1
ATOM 4434 N N . ALA B 1 272 ? 5.984 -28.453 -17.297 1 98.06 272 ALA B N 1
ATOM 4435 C CA . ALA B 1 272 ? 4.988 -27.391 -17.422 1 98.06 272 ALA B CA 1
ATOM 4436 C C . ALA B 1 272 ? 5.371 -26.406 -18.531 1 98.06 272 ALA B C 1
ATOM 4438 O O . ALA B 1 272 ? 4.512 -25.969 -19.297 1 98.06 272 ALA B O 1
ATOM 4439 N N . HIS B 1 273 ? 6.648 -26.078 -18.594 1 97.62 273 HIS B N 1
ATOM 4440 C CA . HIS B 1 273 ? 7.133 -25.203 -19.656 1 97.62 273 HIS B CA 1
ATOM 4441 C C . HIS B 1 273 ? 6.895 -25.828 -21.031 1 97.62 273 HIS B C 1
ATOM 4443 O O . HIS B 1 273 ? 6.434 -25.141 -21.953 1 97.62 273 HIS B O 1
ATOM 4449 N N . GLU B 1 274 ? 7.207 -27.094 -21.141 1 96.5 274 GLU B N 1
ATOM 4450 C CA . GLU B 1 274 ? 6.977 -27.797 -22.391 1 96.5 274 GLU B CA 1
ATOM 4451 C C . GLU B 1 274 ? 5.492 -27.812 -22.766 1 96.5 274 GLU B C 1
ATOM 4453 O O . GLU B 1 274 ? 5.141 -27.781 -23.938 1 96.5 274 GLU B O 1
ATOM 4458 N N . ALA B 1 275 ? 4.68 -27.781 -21.734 1 96.69 275 ALA B N 1
ATOM 4459 C CA . ALA B 1 275 ? 3.232 -27.812 -21.922 1 96.69 275 ALA B CA 1
ATOM 4460 C C . ALA B 1 275 ? 2.701 -26.438 -22.312 1 96.69 275 ALA B C 1
ATOM 4462 O O . ALA B 1 275 ? 1.536 -26.312 -22.703 1 96.69 275 ALA B O 1
ATOM 4463 N N . GLY B 1 276 ? 3.537 -25.391 -22.156 1 96 276 GLY B N 1
ATOM 4464 C CA . GLY B 1 276 ? 3.102 -24.094 -22.641 1 96 276 GLY B CA 1
ATOM 4465 C C . GLY B 1 276 ? 3.268 -22.984 -21.625 1 96 276 GLY B C 1
ATOM 4466 O O . GLY B 1 276 ? 2.965 -21.828 -21.906 1 96 276 GLY B O 1
ATOM 4467 N N . ALA B 1 277 ? 3.773 -23.297 -20.406 1 97.31 277 ALA B N 1
ATOM 4468 C CA . ALA B 1 277 ? 4.035 -22.25 -19.422 1 97.31 277 ALA B CA 1
ATOM 4469 C C . ALA B 1 277 ? 5.203 -21.359 -19.844 1 97.31 277 ALA B C 1
ATOM 4471 O O . ALA B 1 277 ? 6.297 -21.859 -20.125 1 97.31 277 ALA B O 1
ATOM 4472 N N . ASP B 1 278 ? 4.973 -20.047 -19.938 1 97.75 278 ASP B N 1
ATOM 4473 C CA . ASP B 1 278 ? 6.039 -19.109 -20.281 1 97.75 278 ASP B CA 1
ATOM 4474 C C . ASP B 1 278 ? 6.961 -18.875 -19.078 1 97.75 278 ASP B C 1
ATOM 4476 O O . ASP B 1 278 ? 8.141 -18.578 -19.25 1 97.75 278 ASP B O 1
ATOM 4480 N N . GLU B 1 279 ? 6.387 -18.938 -17.922 1 98.44 279 GLU B N 1
ATOM 4481 C CA . GLU B 1 279 ? 7.074 -18.672 -16.672 1 98.44 279 GLU B CA 1
ATOM 4482 C C . GLU B 1 279 ? 6.602 -19.625 -15.57 1 98.44 279 GLU B C 1
ATOM 4484 O O . GLU B 1 279 ? 5.418 -19.953 -15.492 1 98.44 279 GLU B O 1
ATOM 4489 N N . VAL B 1 280 ? 7.562 -20.109 -14.812 1 98.62 280 VAL B N 1
ATOM 4490 C CA . VAL B 1 280 ? 7.234 -20.875 -13.625 1 98.62 280 VAL B CA 1
ATOM 4491 C C . VAL B 1 280 ? 7.539 -20.062 -12.367 1 98.62 280 VAL B C 1
ATOM 4493 O O . VAL B 1 280 ? 8.5 -19.281 -12.344 1 98.62 280 VAL B O 1
ATOM 4496 N N . LEU B 1 281 ? 6.715 -20.188 -11.375 1 98.69 281 LEU B N 1
ATOM 4497 C CA . LEU B 1 281 ? 6.805 -19.453 -10.109 1 98.69 281 LEU B CA 1
ATOM 4498 C C . LEU B 1 281 ? 6.828 -20.422 -8.93 1 98.69 281 LEU B C 1
ATOM 4500 O O . LEU B 1 281 ? 5.883 -21.188 -8.727 1 98.69 281 LEU B O 1
ATOM 4504 N N . ILE B 1 282 ? 7.859 -20.375 -8.156 1 98.38 282 ILE B N 1
ATOM 4505 C CA . ILE B 1 282 ? 8 -21.297 -7.039 1 98.38 282 ILE B CA 1
ATOM 4506 C C . ILE B 1 282 ? 7.973 -20.531 -5.719 1 98.38 282 ILE B C 1
ATOM 4508 O O . ILE B 1 282 ? 8.727 -19.578 -5.543 1 98.38 282 ILE B O 1
ATOM 4512 N N . ASP B 1 283 ? 7.152 -20.859 -4.844 1 96.88 283 ASP B N 1
ATOM 4513 C CA . ASP B 1 283 ? 7.16 -20.328 -3.488 1 96.88 283 ASP B CA 1
ATOM 4514 C C . ASP B 1 283 ? 7.824 -21.297 -2.512 1 96.88 283 ASP B C 1
ATOM 4516 O O . ASP B 1 283 ? 7.312 -22.391 -2.275 1 96.88 283 ASP B O 1
ATOM 4520 N N . LEU B 1 284 ? 8.875 -20.922 -1.863 1 97.06 284 LEU B N 1
ATOM 4521 C CA . LEU B 1 284 ? 9.719 -21.812 -1.07 1 97.06 284 LEU B CA 1
ATOM 4522 C C . LEU B 1 284 ? 9.523 -21.547 0.421 1 97.06 284 LEU B C 1
ATOM 4524 O O . LEU B 1 284 ? 10.172 -22.188 1.253 1 97.06 284 LEU B O 1
ATOM 4528 N N . GLN B 1 285 ? 8.617 -20.672 0.795 1 93.56 285 GLN B N 1
ATOM 4529 C CA . GLN B 1 285 ? 8.492 -20.203 2.17 1 93.56 285 GLN B CA 1
ATOM 4530 C C . GLN B 1 285 ? 7.848 -21.266 3.059 1 93.56 285 GLN B C 1
ATOM 4532 O O . GLN B 1 285 ? 7.93 -21.172 4.285 1 93.56 285 GLN B O 1
ATOM 4537 N N . GLN B 1 286 ? 7.211 -22.25 2.412 1 85 286 GLN B N 1
ATOM 4538 C CA . GLN B 1 286 ? 6.566 -23.281 3.219 1 85 286 GLN B CA 1
ATOM 4539 C C . GLN B 1 286 ? 7.562 -24.359 3.645 1 85 286 GLN B C 1
ATOM 4541 O O . GLN B 1 286 ? 7.285 -25.141 4.555 1 85 286 GLN B O 1
ATOM 4546 N N . THR B 1 287 ? 8.703 -24.406 2.986 1 91.5 287 THR B N 1
ATOM 4547 C CA . THR B 1 287 ? 9.688 -25.438 3.279 1 91.5 287 THR B CA 1
ATOM 4548 C C . THR B 1 287 ? 10.891 -24.859 4.004 1 91.5 287 THR B C 1
ATOM 4550 O O . THR B 1 287 ? 11.391 -25.438 4.965 1 91.5 287 THR B O 1
ATOM 4553 N N . ALA B 1 288 ? 11.281 -23.672 3.486 1 95.75 288 ALA B N 1
ATOM 4554 C CA . ALA B 1 288 ? 12.492 -23.078 4.055 1 95.75 288 ALA B CA 1
ATOM 4555 C C . ALA B 1 288 ? 12.289 -22.734 5.527 1 95.75 288 ALA B C 1
ATOM 4557 O O . ALA B 1 288 ? 11.258 -22.188 5.906 1 95.75 288 ALA B O 1
ATOM 4558 N N . ARG B 1 289 ? 13.352 -23.078 6.398 1 94.38 289 ARG B N 1
ATOM 4559 C CA . ARG B 1 289 ? 13.242 -22.875 7.84 1 94.38 289 ARG B CA 1
ATOM 4560 C C . ARG B 1 289 ? 13.797 -21.516 8.234 1 94.38 289 ARG B C 1
ATOM 4562 O O . ARG B 1 289 ? 13.5 -21 9.32 1 94.38 289 ARG B O 1
ATOM 4569 N N . ASN B 1 290 ? 14.586 -21 7.395 1 95.81 290 ASN B N 1
ATOM 4570 C CA . ASN B 1 290 ? 15.227 -19.703 7.621 1 95.81 290 ASN B CA 1
ATOM 4571 C C . ASN B 1 290 ? 15.695 -19.078 6.312 1 95.81 290 ASN B C 1
ATOM 4573 O O . ASN B 1 290 ? 15.547 -19.672 5.242 1 95.81 290 ASN B O 1
ATOM 4577 N N . ALA B 1 291 ? 16.219 -17.875 6.504 1 96.31 291 ALA B N 1
ATOM 4578 C CA . ALA B 1 291 ? 16.609 -17.109 5.332 1 96.31 291 ALA B CA 1
ATOM 4579 C C . ALA B 1 291 ? 17.719 -17.812 4.551 1 96.31 291 ALA B C 1
ATOM 4581 O O . ALA B 1 291 ? 17.734 -17.781 3.318 1 96.31 291 ALA B O 1
ATOM 4582 N N . GLU B 1 292 ? 18.625 -18.375 5.227 1 97 292 GLU B N 1
ATOM 4583 C CA . GLU B 1 292 ? 19.734 -19.094 4.586 1 97 292 GLU B CA 1
ATOM 4584 C C . GLU B 1 292 ? 19.219 -20.25 3.738 1 97 292 GLU B C 1
ATOM 4586 O O . GLU B 1 292 ? 19.625 -20.406 2.586 1 97 292 GLU B O 1
ATOM 4591 N N . GLU B 1 293 ? 18.359 -21.031 4.285 1 97.75 293 GLU B N 1
ATOM 4592 C CA . GLU B 1 293 ? 17.797 -22.156 3.547 1 97.75 293 GLU B CA 1
ATOM 4593 C C . GLU B 1 293 ? 16.953 -21.688 2.377 1 97.75 293 GLU B C 1
ATOM 4595 O O . GLU B 1 293 ? 16.938 -22.312 1.314 1 97.75 293 GLU B O 1
ATOM 4600 N N . LEU B 1 294 ? 16.219 -20.625 2.615 1 97.94 294 LEU B N 1
ATOM 4601 C CA . LEU B 1 294 ? 15.406 -20.047 1.545 1 97.94 294 LEU B CA 1
ATOM 4602 C C . LEU B 1 294 ? 16.281 -19.688 0.341 1 97.94 294 LEU B C 1
ATOM 4604 O O . LEU B 1 294 ? 15.953 -20.062 -0.792 1 97.94 294 LEU B O 1
ATOM 4608 N N . THR B 1 295 ? 17.391 -19.078 0.575 1 97.94 295 THR B N 1
ATOM 4609 C CA . THR B 1 295 ? 18.328 -18.641 -0.468 1 97.94 295 THR B CA 1
ATOM 4610 C C . THR B 1 295 ? 18.984 -19.844 -1.124 1 97.94 295 THR B C 1
ATOM 4612 O O . THR B 1 295 ? 19.172 -19.875 -2.344 1 97.94 295 THR B O 1
ATOM 4615 N N . ASP B 1 296 ? 19.344 -20.797 -0.334 1 98 296 ASP B N 1
ATOM 4616 C CA . ASP B 1 296 ? 19.953 -22.016 -0.854 1 98 296 ASP B CA 1
ATOM 4617 C C . ASP B 1 296 ? 19.016 -22.75 -1.799 1 98 296 ASP B C 1
ATOM 4619 O O . ASP B 1 296 ? 19.422 -23.172 -2.885 1 98 296 ASP B O 1
ATOM 4623 N N . LEU B 1 297 ? 17.812 -22.906 -1.385 1 98.44 297 LEU B N 1
ATOM 4624 C CA . LEU B 1 297 ? 16.812 -23.578 -2.217 1 98.44 297 LEU B CA 1
ATOM 4625 C C . LEU B 1 297 ? 16.594 -22.812 -3.523 1 98.44 297 LEU B C 1
ATOM 4627 O O . LEU B 1 297 ? 16.484 -23.438 -4.586 1 98.44 297 LEU B O 1
ATOM 4631 N N . ALA B 1 298 ? 16.516 -21.484 -3.439 1 98.62 298 ALA B N 1
ATOM 4632 C CA . ALA B 1 298 ? 16.375 -20.672 -4.645 1 98.62 298 ALA B CA 1
ATOM 4633 C C . ALA B 1 298 ? 17.516 -20.953 -5.625 1 98.62 298 ALA B C 1
ATOM 4635 O O . ALA B 1 298 ? 17.281 -21.125 -6.824 1 98.62 298 ALA B O 1
ATOM 4636 N N . HIS B 1 299 ? 18.719 -21.047 -5.105 1 98.12 299 HIS B N 1
ATOM 4637 C CA . HIS B 1 299 ? 19.875 -21.312 -5.938 1 98.12 299 HIS B CA 1
ATOM 4638 C C . HIS B 1 299 ? 19.781 -22.672 -6.605 1 98.12 299 HIS B C 1
ATOM 4640 O O . HIS B 1 299 ? 20.078 -22.812 -7.793 1 98.12 299 HIS B O 1
ATOM 4646 N N . ARG B 1 300 ? 19.359 -23.641 -5.887 1 97.94 300 ARG B N 1
ATOM 4647 C CA . ARG B 1 300 ? 19.266 -25 -6.402 1 97.94 300 ARG B CA 1
ATOM 4648 C C . ARG B 1 300 ? 18.219 -25.094 -7.512 1 97.94 300 ARG B C 1
ATOM 4650 O O . ARG B 1 300 ? 18.453 -25.734 -8.539 1 97.94 300 ARG B O 1
ATOM 4657 N N . PHE B 1 301 ? 17.141 -24.438 -7.277 1 98.56 301 PHE B N 1
ATOM 4658 C CA . PHE B 1 301 ? 16.094 -24.469 -8.297 1 98.56 301 PHE B CA 1
ATOM 4659 C C . PHE B 1 301 ? 16.547 -23.734 -9.555 1 98.56 301 PHE B C 1
ATOM 4661 O O . PHE B 1 301 ? 16.344 -24.219 -10.672 1 98.56 301 PHE B O 1
ATOM 4668 N N . HIS B 1 302 ? 17.125 -22.562 -9.383 1 98.5 302 HIS B N 1
ATOM 4669 C CA . HIS B 1 302 ? 17.562 -21.797 -10.539 1 98.5 302 HIS B CA 1
ATOM 4670 C C . HIS B 1 302 ? 18.594 -22.578 -11.367 1 98.5 302 HIS B C 1
ATOM 4672 O O . HIS B 1 302 ? 18.516 -22.578 -12.594 1 98.5 302 HIS B O 1
ATOM 4678 N N . THR B 1 303 ? 19.516 -23.234 -10.703 1 97.56 303 THR B N 1
ATOM 4679 C CA . THR B 1 303 ? 20.547 -24.031 -11.359 1 97.56 303 THR B CA 1
ATOM 4680 C C . THR B 1 303 ? 19.938 -25.141 -12.203 1 97.56 303 THR B C 1
ATOM 4682 O O . THR B 1 303 ? 20.344 -25.344 -13.352 1 97.56 303 THR B O 1
ATOM 4685 N N . ARG B 1 304 ? 18.938 -25.781 -11.758 1 97.06 304 ARG B N 1
ATOM 4686 C CA . ARG B 1 304 ? 18.312 -26.906 -12.453 1 97.06 304 ARG B CA 1
ATOM 4687 C C . ARG B 1 304 ? 17.438 -26.422 -13.602 1 97.06 304 ARG B C 1
ATOM 4689 O O . ARG B 1 304 ? 17.422 -27.016 -14.68 1 97.06 304 ARG B O 1
ATOM 4696 N N . LEU B 1 305 ? 16.75 -25.328 -13.328 1 97.81 305 LEU B N 1
ATOM 4697 C CA . LEU B 1 305 ? 15.766 -24.875 -14.305 1 97.81 305 LEU B CA 1
ATOM 4698 C C . LEU B 1 305 ? 16.438 -24.109 -15.445 1 97.81 305 LEU B C 1
ATOM 4700 O O . LEU B 1 305 ? 15.898 -24.047 -16.547 1 97.81 305 LEU B O 1
ATOM 4704 N N . SER B 1 306 ? 17.578 -23.531 -15.141 1 93.69 306 SER B N 1
ATOM 4705 C CA . SER B 1 306 ? 18.281 -22.766 -16.172 1 93.69 306 SER B CA 1
ATOM 4706 C C . SER B 1 306 ? 19.016 -23.703 -17.141 1 93.69 306 SER B C 1
ATOM 4708 O O . SER B 1 306 ? 19.406 -23.297 -18.234 1 93.69 306 SER B O 1
ATOM 4710 N N . LYS B 1 307 ? 19.375 -24.984 -16.797 1 84.38 307 LYS B N 1
ATOM 4711 C CA . LYS B 1 307 ? 20.078 -25.969 -17.609 1 84.38 307 LYS B CA 1
ATOM 4712 C C . LYS B 1 307 ? 19.094 -26.703 -18.531 1 84.38 307 LYS B C 1
ATOM 4714 O O . LYS B 1 307 ? 19.516 -27.359 -19.5 1 84.38 307 LYS B O 1
ATOM 4719 N N . GLY B 1 308 ? 17.859 -26.672 -18.188 1 71.56 308 GLY B N 1
ATOM 4720 C CA . GLY B 1 308 ? 16.891 -27.406 -18.969 1 71.56 308 GLY B CA 1
ATOM 4721 C C . GLY B 1 308 ? 16.359 -26.609 -20.156 1 71.56 308 GLY B C 1
ATOM 4722 O O . GLY B 1 308 ? 16.562 -25.406 -20.234 1 71.56 308 GLY B O 1
#

Foldseek 3Di:
DLFAAAEEEEQQWWAPCVDLVLRLVLLVLLVVLPHQAYEYEDDDAADPDFPFADPLGDHDDPRSRGGHHQLVSLLSSLVSDQGHAYEYLAAQLQLDDLVVVLVSQQVSLVSSVRRYAYEYENDTGCVRCVVSVHHNPPSLVSVVVSVVVSLVLLVQFQPWDDDPPDTGHRHGDPRHGNDPPHHFYAYEDQDPSRLLVCLQDHQAHSYEDDDLVVLLVSLVSSLVSVVVNVHHSVRYAAEYEAEAQADPDADDLVCPPNYGHLVRVLVSVVSSSVSPHSYYYYYCVSHQPDSVSVSVSSSSNSVSNNVD/DQFAAAEEEEQQWWAPCVDLVLRLVLLVLLVVLPHQAYEYEDDDAQDPDFPFADPLGDHDDPRSRGGDHQLVSLLSSLVSDQGHAYEYLAAQLQLDDLVVVLVSQQVSLVSSVRRYAHEYENDTGCVRCVVSVHHNPPSLVSVVVSVVVSLVLQVQFQPWDDDPPDTGHRHGDPRHGNDPPHHFYAYEDQDPSRLLVCLQDHQAHSYEDDDLVVLLVSLVSSLVSVVVNVHHSVRYAAEYEAEAQADPDADDLVCPPNYGHLVRVLVSVVSSSVSPHSYYYYYCVSHQPDSVSVSVSSSSNSVSNNVD

Sequence (616 aa):
MTDMLKIGLGAPQYGTFTDPTVISQFAATVEAIGFDSLWVGDRALVPTEPRDTYPGGGPLPEAYRTFLDPVVTLSFLAHATRRIRLGTSTLNAPFYSPLLLARSLTSVDILSQGRLDIGFGLGWSSDEYEAIGVPWKGRGARLEEILDVLDHVWSGTPAAYEGARWQLPSAHVETFPVQRPRPPVLLGGFTPATLERIGRRADGWAGAALPVPRLTHVIGQIRQIAEANGRDPEALRTVVRVNPVLTSETAADDGVPRRGTVAQVSDYLLAAHEAGADEVLIDLQQTARNAEELTDLAHRFHTRLSKGMTDMLKIGLGAPQYGTFTDPTVISQFAATVEAIGFDSLWVGDRALVPTEPRDTYPGGGPLPEAYRTFLDPVVTLSFLAHATRRIRLGTSTLNAPFYSPLLLARSLTSVDILSQGRLDIGFGLGWSSDEYEAIGVPWKGRGARLEEILDVLDHVWSGTPAAYEGARWQLPSAHVETFPVQRPRPPVLLGGFTPATLERIGRRADGWAGAALPVPRLTHVIGQIRQIAEANGRDPEALRTVVRVNPVLTSETAADDGVPRRGTVAQVSDYLLAAHEAGADEVLIDLQQTARNAEELTDLAHRFHTRLSKG

Radius of gyration: 24.93 Å; Cα contacts (8 Å, |Δi|>4): 1291; chains: 2; bounding box: 45×81×65 Å